Protein AF-A0A3M6VYP4-F1 (afdb_monomer)

Foldseek 3Di:
DDDDDDDDDDDDDDDPDDDPDDPPDDDDDDDDDPPDDDDDDDDDDDPDDPPPDDDDDDDDDDDDDDDDDDDDDDDDDDDDDDDDDDDDDDDDDDDDDDDDDDPDDDPPDDDDDPVPDDPCVVVDDDDDPPPDLVLLFPLPPDDDDDDDDDDDDDDDDDDDDDDSPPPDDDDDDAWQAAADPQQQADKQPDDTDDPCHPNDSHDDHLVCCLPPTADAADCPPVLADPCCVVQQDDPRRSNHSSNVNFWDWDQDPVRDTIIHGGGDDDPDDDDDPDDCPVQDDDQKALDDDPVVLVCLQVVVDDQVLLVQQVVVVVVVVVVVDVVVPDDDPDDDDDDDDDDDPPDPPPVVVVVVVVPDDDGPFDFAAAQADDDDPQAAEDDARAPQLAQVNVVVVLVVRHQAYEFHAAELVCLSNSPPVRSNSLMYGNSQLAFGDDDDDPPDPDDPRDSRPAGRYAYEYKDQALSSLLSSLLVCLVSGVSHRAYEAACARLRPVSLVSRIHVNVQVVLVRVLSNLLSSSRNNHRHAYEYEYELHQDPPDGCVVVSVCCQQFNDPPGPPTHSRHNYYHYDDHHSVPPPPDDD

Secondary structure (DSSP, 8-state):
-----------PPPP----SS-TT---PPPPPPS----PPPPPPPP------------------------------------------------------------TT--PPPGGG---GGGT--S-PPP--HHHHH-TTS--PPPPP--------------SS-TT--PPP---SSPBPTTTTTS-TT-----TTGGG-SSB--HHHIIIIISPPPP-GGGG--HHHHHHSS-TTGGG-TTGGGGEEEEE-TTS-EEEEEPPP----SS-------TT--TTEESPPPHHHHHHHHTT-S--HHHHHHHHHHHHHHHHHHHHS------------------S-HHHHHHHHHHT----S-PPPPPPP----TTS-EE---TTT--HHHHHHHHHTT-SEEE---EEHHHHHTT-HHHHHHT-EEGGGSSPPP--PPTT-S-SS--GGG--SEEEEEE-SSHHHHHHHHHHHHHH-SS-S-EEEE-----HHHHHTT-GGGGGG-HHHHHHHHHHHHHHSTTSPEEEEEES-SSTT---HHHHHHHHHH--TT-TT-----SEEEEESS-STTTTSS--

pLDDT: mean 70.39, std 26.78, range [24.11, 98.62]

Structure (mmCIF, N/CA/C/O backbone):
data_AF-A0A3M6VYP4-F1
#
_entry.id   AF-A0A3M6VYP4-F1
#
loop_
_atom_site.group_PDB
_atom_site.id
_atom_site.type_symbol
_atom_site.label_atom_id
_atom_site.label_alt_id
_atom_site.label_comp_id
_atom_site.label_asym_id
_atom_site.label_entity_id
_atom_site.label_seq_id
_atom_site.pdbx_PDB_ins_code
_atom_site.Cartn_x
_atom_site.Cartn_y
_atom_site.Cartn_z
_atom_site.occupancy
_atom_site.B_iso_or_equiv
_atom_site.auth_seq_id
_atom_site.auth_comp_id
_atom_site.auth_asym_id
_atom_site.auth_atom_id
_atom_site.pdbx_PDB_model_num
ATOM 1 N N . MET A 1 1 ? -55.473 -49.920 8.309 1.00 39.03 1 MET A N 1
ATOM 2 C CA . MET A 1 1 ? -54.079 -50.029 8.787 1.00 39.03 1 MET A CA 1
ATOM 3 C C . MET A 1 1 ? -53.526 -48.606 8.784 1.00 39.03 1 MET A C 1
ATOM 5 O O . MET A 1 1 ? -53.245 -48.102 7.711 1.00 39.03 1 MET A O 1
ATOM 9 N N . ALA A 1 2 ? -53.856 -47.809 9.809 1.00 29.28 2 ALA A N 1
ATOM 10 C CA . ALA A 1 2 ? -53.028 -47.548 11.006 1.00 29.28 2 ALA A CA 1
ATOM 11 C C . ALA A 1 2 ? -51.694 -46.875 10.601 1.00 29.28 2 ALA A C 1
ATOM 13 O O . ALA A 1 2 ? -50.866 -47.549 10.004 1.00 29.28 2 ALA A O 1
ATOM 14 N N . GLN A 1 3 ? -51.608 -45.536 10.545 1.00 28.39 3 GLN A N 1
ATOM 15 C CA . GLN A 1 3 ? -51.329 -44.553 11.626 1.00 28.39 3 GLN A CA 1
ATOM 16 C C . GLN A 1 3 ? -49.956 -44.706 12.299 1.00 28.39 3 GLN A C 1
ATOM 18 O O . GLN A 1 3 ? -49.725 -45.732 12.918 1.00 28.39 3 GLN A O 1
ATOM 23 N N . GLU A 1 4 ? -49.139 -43.641 12.213 1.00 32.56 4 GLU A N 1
ATOM 24 C CA . GLU A 1 4 ? -48.247 -43.044 13.243 1.00 32.56 4 GLU A CA 1
ATOM 25 C C . GLU A 1 4 ? -47.488 -41.865 12.567 1.00 32.56 4 GLU A C 1
ATOM 27 O O . GLU A 1 4 ? -46.742 -42.084 11.620 1.00 32.56 4 GLU A O 1
ATOM 32 N N . ASN A 1 5 ? -47.910 -40.595 12.696 1.00 30.61 5 ASN A N 1
ATOM 33 C CA . ASN A 1 5 ? -47.717 -39.603 13.780 1.00 30.61 5 ASN A CA 1
ATOM 34 C C . ASN A 1 5 ? -46.251 -39.222 14.070 1.00 30.61 5 ASN A C 1
ATOM 36 O O . ASN A 1 5 ? -45.460 -40.090 14.415 1.00 30.61 5 ASN A O 1
ATOM 40 N N . GLY A 1 6 ? -45.934 -37.914 14.050 1.00 28.11 6 GLY A N 1
ATOM 41 C CA . GLY A 1 6 ? -44.762 -37.392 14.771 1.00 28.11 6 GLY A CA 1
ATOM 42 C C . GLY A 1 6 ? -44.103 -36.108 14.255 1.00 28.11 6 GLY A C 1
ATOM 43 O O . GLY A 1 6 ? -42.992 -36.161 13.752 1.00 28.11 6 GLY A O 1
ATOM 44 N N . ASP A 1 7 ? -44.782 -34.982 14.466 1.00 28.95 7 ASP A N 1
ATOM 45 C CA . ASP A 1 7 ? -44.256 -33.662 14.847 1.00 28.95 7 ASP A CA 1
ATOM 46 C C . ASP A 1 7 ? -43.440 -32.741 13.914 1.00 28.95 7 ASP A C 1
ATOM 48 O O . ASP A 1 7 ? -42.314 -32.966 13.475 1.00 28.95 7 ASP A O 1
ATOM 52 N N . GLN A 1 8 ? -44.078 -31.581 13.747 1.00 31.09 8 GLN A N 1
ATOM 53 C CA . GLN A 1 8 ? -43.628 -30.304 13.226 1.00 31.09 8 GLN A CA 1
ATOM 54 C C . GLN A 1 8 ? -42.778 -29.567 14.274 1.00 31.09 8 GLN A C 1
ATOM 56 O O . GLN A 1 8 ? -43.173 -29.484 15.432 1.00 31.09 8 GLN A O 1
ATOM 61 N N . ASN A 1 9 ? -41.658 -28.972 13.848 1.00 30.78 9 ASN A N 1
ATOM 62 C CA . ASN A 1 9 ? -41.196 -27.637 14.268 1.00 30.78 9 ASN A CA 1
ATOM 63 C C . ASN A 1 9 ? -39.941 -27.255 13.467 1.00 30.78 9 ASN A C 1
ATOM 65 O O . ASN A 1 9 ? -38.816 -27.257 13.962 1.00 30.78 9 ASN A O 1
ATOM 69 N N . GLY A 1 10 ? -40.141 -26.942 12.185 1.00 27.78 10 GLY A N 1
ATOM 70 C CA . GLY A 1 10 ? -39.138 -26.268 11.368 1.00 27.78 10 GLY A CA 1
ATOM 71 C C . GLY A 1 10 ? -39.292 -24.760 11.528 1.00 27.78 10 GLY A C 1
ATOM 72 O O . GLY A 1 10 ? -40.238 -24.183 10.996 1.00 27.78 10 GLY A O 1
ATOM 73 N N . PHE A 1 11 ? -38.377 -24.123 12.258 1.00 26.92 11 PHE A N 1
ATOM 74 C CA . PHE A 1 11 ? -38.213 -22.672 12.212 1.00 26.92 11 PHE A CA 1
ATOM 75 C C . PHE A 1 11 ? -37.844 -22.273 10.779 1.00 26.92 11 PHE A C 1
ATOM 77 O O . PHE A 1 11 ? -36.784 -22.640 10.271 1.00 26.92 11 PHE A O 1
ATOM 84 N N . ALA A 1 12 ? -38.746 -21.550 10.120 1.00 28.22 12 ALA A N 1
ATOM 85 C CA . ALA A 1 12 ? -38.499 -20.949 8.823 1.00 28.22 12 ALA A CA 1
ATOM 86 C C . ALA A 1 12 ? -37.359 -19.927 8.947 1.00 28.22 12 ALA A C 1
ATOM 88 O O . ALA A 1 12 ? -37.456 -18.955 9.695 1.00 28.22 12 ALA A O 1
ATOM 89 N N . VAL A 1 13 ? -36.276 -20.165 8.211 1.00 32.31 13 VAL A N 1
ATOM 90 C CA . VAL A 1 13 ? -35.226 -19.176 7.956 1.00 32.31 13 VAL A CA 1
ATOM 91 C C . VAL A 1 13 ? -35.869 -18.026 7.170 1.00 32.31 13 VAL A C 1
ATOM 93 O O . VAL A 1 13 ? -36.431 -18.294 6.104 1.00 32.31 13 VAL A O 1
ATOM 96 N N . PRO A 1 14 ? -35.842 -16.769 7.650 1.00 32.16 14 PRO A N 1
ATOM 97 C CA . PRO A 1 14 ? -36.331 -15.656 6.850 1.00 32.16 14 PRO A CA 1
ATOM 98 C C . PRO A 1 14 ? -35.414 -15.464 5.628 1.00 32.16 14 PRO A C 1
ATOM 100 O O . PRO A 1 14 ? -34.190 -15.580 5.761 1.00 32.16 14 PRO A O 1
ATOM 103 N N . PRO A 1 15 ? -35.970 -15.198 4.434 1.00 33.56 15 PRO A N 1
ATOM 104 C CA . PRO A 1 15 ? -35.165 -14.874 3.264 1.00 33.56 15 PRO A CA 1
ATOM 105 C C . PRO A 1 15 ? -34.380 -13.570 3.499 1.00 33.56 15 PRO A C 1
ATOM 107 O O . PRO A 1 15 ? -34.820 -12.720 4.276 1.00 33.56 15 PRO A O 1
ATOM 110 N N . PRO A 1 16 ? -33.217 -13.388 2.850 1.00 35.56 16 PRO A N 1
ATOM 111 C CA . PRO A 1 16 ? -32.477 -12.136 2.927 1.00 35.56 16 PRO A CA 1
ATOM 112 C C . PRO A 1 16 ? -33.286 -11.032 2.234 1.00 35.56 16 PRO A C 1
ATOM 114 O O . PRO A 1 16 ? -33.392 -11.011 1.007 1.00 35.56 16 PRO A O 1
ATOM 117 N N . ASP A 1 17 ? -33.868 -10.126 3.020 1.00 38.16 17 ASP A N 1
ATOM 118 C CA . ASP A 1 17 ? -34.602 -8.970 2.506 1.00 38.16 17 ASP A CA 1
ATOM 119 C C . ASP A 1 17 ? -33.654 -8.000 1.786 1.00 38.16 17 ASP A C 1
ATOM 121 O O . ASP A 1 17 ? -32.870 -7.256 2.375 1.00 38.16 17 ASP A O 1
ATOM 125 N N . THR A 1 18 ? -33.725 -8.087 0.460 1.00 32.81 18 THR A N 1
ATOM 126 C CA . THR A 1 18 ? -34.056 -6.995 -0.463 1.00 32.81 18 THR A CA 1
ATOM 127 C C . THR A 1 18 ? -33.369 -5.648 -0.224 1.00 32.81 18 THR A C 1
ATOM 129 O O . THR A 1 18 ? -33.872 -4.750 0.452 1.00 32.81 18 THR A O 1
ATOM 132 N N . ASN A 1 19 ? -32.281 -5.449 -0.966 1.00 35.59 19 ASN A N 1
ATOM 133 C CA . ASN A 1 19 ? -32.006 -4.168 -1.611 1.00 35.59 19 ASN A CA 1
ATOM 134 C C . ASN A 1 19 ? -33.296 -3.695 -2.332 1.00 35.59 19 ASN A C 1
ATOM 136 O O . ASN A 1 19 ? -33.872 -4.496 -3.069 1.00 35.59 19 ASN A O 1
ATOM 140 N N . PRO A 1 20 ? -33.783 -2.451 -2.170 1.00 35.88 20 PRO A N 1
ATOM 141 C CA . PRO A 1 20 ? -35.036 -1.989 -2.787 1.00 35.88 20 PRO A CA 1
ATOM 142 C C . PRO A 1 20 ? -34.973 -1.820 -4.319 1.00 35.88 20 PRO A C 1
ATOM 144 O O . PRO A 1 20 ? -35.824 -1.158 -4.907 1.00 35.88 20 PRO A O 1
ATOM 147 N N . LEU A 1 21 ? -33.976 -2.403 -4.985 1.00 35.19 21 LEU A N 1
ATOM 148 C CA . LEU A 1 21 ? -33.831 -2.394 -6.432 1.00 35.19 21 LEU A CA 1
ATOM 149 C C . LEU A 1 21 ? -33.819 -3.843 -6.915 1.00 35.19 21 LEU A C 1
ATOM 151 O O . LEU A 1 21 ? -32.901 -4.602 -6.625 1.00 35.19 21 LEU A O 1
ATOM 155 N N . ASN A 1 22 ? -34.894 -4.216 -7.604 1.00 40.47 22 ASN A N 1
ATOM 156 C CA . ASN A 1 22 ? -35.083 -5.516 -8.227 1.00 40.47 22 ASN A CA 1
ATOM 157 C C . ASN A 1 22 ? -34.110 -5.664 -9.413 1.00 40.47 22 ASN A C 1
ATOM 159 O O . ASN A 1 22 ? -34.205 -4.912 -10.383 1.00 40.47 22 ASN A O 1
ATOM 163 N N . ASP A 1 23 ? -33.200 -6.639 -9.355 1.00 42.72 23 ASP A N 1
ATOM 164 C CA . ASP A 1 23 ? -32.105 -6.833 -10.326 1.00 42.72 23 ASP A CA 1
ATOM 165 C C . ASP A 1 23 ? -32.573 -7.163 -11.762 1.00 42.72 23 ASP A C 1
ATOM 167 O O . ASP A 1 23 ? -31.763 -7.209 -12.691 1.00 42.72 23 ASP A O 1
ATOM 171 N N . GLN A 1 24 ? -33.874 -7.393 -11.970 1.00 38.56 24 GLN A N 1
ATOM 172 C CA . GLN A 1 24 ? -34.464 -7.709 -13.276 1.00 38.56 24 GLN A CA 1
ATOM 173 C C . GLN A 1 24 ? -35.260 -6.562 -13.914 1.00 38.56 24 GLN A C 1
ATOM 175 O O . GLN A 1 24 ? -35.745 -6.712 -15.038 1.00 38.56 24 GLN A O 1
ATOM 180 N N . GLU A 1 25 ? -35.398 -5.410 -13.252 1.00 34.91 25 GLU A N 1
ATOM 181 C CA . GLU A 1 25 ? -36.187 -4.301 -13.790 1.00 34.91 25 GLU A CA 1
ATOM 182 C C . GLU A 1 25 ? -35.295 -3.295 -14.538 1.00 34.91 25 GLU A C 1
ATOM 184 O O . GLU A 1 25 ? -34.567 -2.496 -13.950 1.00 34.91 25 GLU A O 1
ATOM 189 N N . LEU A 1 26 ? -35.342 -3.322 -15.875 1.00 36.69 26 LEU A N 1
ATOM 190 C CA . LEU A 1 26 ? -34.772 -2.253 -16.699 1.00 36.69 26 LEU A CA 1
ATOM 191 C C . LEU A 1 26 ? -35.502 -0.941 -16.379 1.00 36.69 26 LEU A C 1
ATOM 193 O O . LEU A 1 26 ? -36.691 -0.799 -16.673 1.00 36.69 26 LEU A O 1
ATOM 197 N N . LEU A 1 27 ? -34.776 0.015 -15.796 1.00 33.03 27 LEU A N 1
ATOM 198 C CA . LEU A 1 27 ? -35.263 1.358 -15.475 1.00 33.03 27 LEU A CA 1
ATOM 199 C C . LEU A 1 27 ? -35.894 2.007 -16.717 1.00 33.03 27 LEU A C 1
ATOM 201 O O . LEU A 1 27 ? -35.209 2.301 -17.699 1.00 33.03 27 LEU A O 1
ATOM 205 N N . LYS A 1 28 ? -37.212 2.228 -16.676 1.00 31.44 28 LYS A N 1
ATOM 206 C CA . LYS A 1 28 ? -37.944 2.913 -17.748 1.00 31.44 28 LYS A CA 1
ATOM 207 C C . LYS A 1 28 ? -37.756 4.433 -17.635 1.00 31.44 28 LYS A C 1
ATOM 209 O O . LYS A 1 28 ? -37.765 4.961 -16.523 1.00 31.44 28 LYS A O 1
ATOM 214 N N . PRO A 1 29 ? -37.608 5.151 -18.761 1.00 29.42 29 PRO A N 1
ATOM 215 C CA . PRO A 1 29 ? -37.458 6.601 -18.756 1.00 29.42 29 PRO A CA 1
ATOM 216 C C . PRO A 1 29 ? -38.731 7.289 -18.246 1.00 29.42 29 PRO A C 1
ATOM 218 O O . PRO A 1 29 ? -39.842 6.957 -18.656 1.00 29.42 29 PRO A O 1
ATOM 221 N N . SER A 1 30 ? -38.546 8.269 -17.361 1.00 32.28 30 SER A N 1
ATOM 222 C CA . SER A 1 30 ? -39.607 9.158 -16.881 1.00 32.28 30 SER A CA 1
ATOM 223 C C . SER A 1 30 ? -40.153 9.999 -18.041 1.00 32.28 30 SER A C 1
ATOM 225 O O . SER A 1 30 ? -39.393 10.672 -18.739 1.00 32.28 30 SER A O 1
ATOM 227 N N . THR A 1 31 ? -41.466 9.946 -18.266 1.00 32.09 31 THR A N 1
ATOM 228 C CA . THR A 1 31 ? -42.169 10.794 -19.235 1.00 32.09 31 THR A CA 1
ATOM 229 C C . THR A 1 31 ? -42.192 12.239 -18.741 1.00 32.09 31 THR A C 1
ATOM 231 O O . THR A 1 31 ? -42.596 12.501 -17.611 1.00 32.09 31 THR A O 1
ATOM 234 N N . ALA A 1 32 ? -41.750 13.162 -19.595 1.00 35.56 32 ALA A N 1
ATOM 235 C CA . ALA A 1 32 ? -41.629 14.584 -19.299 1.00 35.56 32 ALA A CA 1
ATOM 236 C C . ALA A 1 32 ? -42.970 15.241 -18.910 1.00 35.56 32 ALA A C 1
ATOM 238 O O . ALA A 1 32 ? -43.986 15.054 -19.577 1.00 35.56 32 ALA A O 1
ATOM 239 N N . ASP A 1 33 ? -42.925 16.046 -17.850 1.00 33.03 33 ASP A N 1
ATOM 240 C CA . ASP A 1 33 ? -43.978 16.960 -17.395 1.00 33.03 33 ASP A CA 1
ATOM 241 C C . ASP A 1 33 ? -44.050 18.190 -18.341 1.00 33.03 33 ASP A C 1
ATOM 243 O O . ASP A 1 33 ? -43.000 18.782 -18.620 1.00 33.03 33 ASP A O 1
ATOM 247 N N . PRO A 1 34 ? -45.220 18.592 -18.885 1.00 34.03 34 PRO A N 1
ATOM 248 C CA . PRO A 1 34 ? -45.308 19.572 -19.975 1.00 34.03 34 PRO A CA 1
ATOM 249 C C . PRO A 1 34 ? -45.268 21.057 -19.552 1.00 34.03 34 PRO A C 1
ATOM 251 O O . PRO A 1 34 ? -45.716 21.919 -20.309 1.00 34.03 34 PRO A O 1
ATOM 254 N N . THR A 1 35 ? -44.729 21.411 -18.380 1.00 33.75 35 THR A N 1
ATOM 255 C CA . THR A 1 35 ? -44.807 22.791 -17.845 1.00 33.75 35 THR A CA 1
ATOM 256 C C . THR A 1 35 ? -43.481 23.547 -17.722 1.00 33.75 35 THR A C 1
ATOM 258 O O . THR A 1 35 ? -43.284 24.293 -16.761 1.00 33.75 35 THR A O 1
ATOM 261 N N . THR A 1 36 ? -42.579 23.458 -18.700 1.00 30.14 36 THR A N 1
ATOM 262 C CA . THR A 1 36 ? -41.413 24.362 -18.780 1.00 30.14 36 THR A CA 1
ATOM 263 C C . THR A 1 36 ? -41.436 25.215 -20.046 1.00 30.14 36 THR A C 1
ATOM 265 O O . THR A 1 36 ? -41.296 24.738 -21.168 1.00 30.14 36 THR A O 1
ATOM 268 N N . LYS A 1 37 ? -41.641 26.521 -19.831 1.00 32.16 37 LYS A N 1
ATOM 269 C CA . LYS A 1 37 ? -41.565 27.581 -20.838 1.00 32.16 37 LYS A CA 1
ATOM 270 C C . LYS A 1 37 ? -40.116 27.807 -21.286 1.00 32.16 37 LYS A C 1
ATOM 272 O O . LYS A 1 37 ? -39.223 27.862 -20.450 1.00 32.16 37 LYS A O 1
ATOM 277 N N . GLU A 1 38 ? -39.981 27.942 -22.603 1.00 33.38 38 GLU A N 1
ATOM 278 C CA . GLU A 1 38 ? -38.974 28.621 -23.438 1.00 33.38 38 GLU A CA 1
ATOM 279 C C . GLU A 1 38 ? -37.511 28.736 -22.963 1.00 33.38 38 GLU A C 1
ATOM 281 O O . GLU A 1 38 ? -37.170 29.276 -21.914 1.00 33.38 38 GLU A O 1
ATOM 286 N N . ALA A 1 39 ? -36.629 28.267 -23.849 1.00 33.28 39 ALA A N 1
ATOM 287 C CA . ALA A 1 39 ? -35.179 28.307 -23.753 1.00 33.28 39 ALA A CA 1
ATOM 288 C C . ALA A 1 39 ? -34.614 29.739 -23.786 1.00 33.28 39 ALA A C 1
ATOM 290 O O . ALA A 1 39 ? -34.982 30.538 -24.644 1.00 33.28 39 ALA A O 1
ATOM 291 N N . ASN A 1 40 ? -33.623 30.019 -22.933 1.00 32.12 40 ASN A N 1
ATOM 292 C CA . ASN A 1 40 ? -32.725 31.155 -23.140 1.00 32.12 40 ASN A CA 1
ATOM 293 C C . ASN A 1 40 ? -31.650 30.789 -24.180 1.00 32.12 40 ASN A C 1
ATOM 295 O O . ASN A 1 40 ? -31.088 29.690 -24.107 1.00 32.12 40 ASN A O 1
ATOM 299 N N . PRO A 1 41 ? -31.329 31.686 -25.129 1.00 36.50 41 PRO A N 1
ATOM 300 C CA . PRO A 1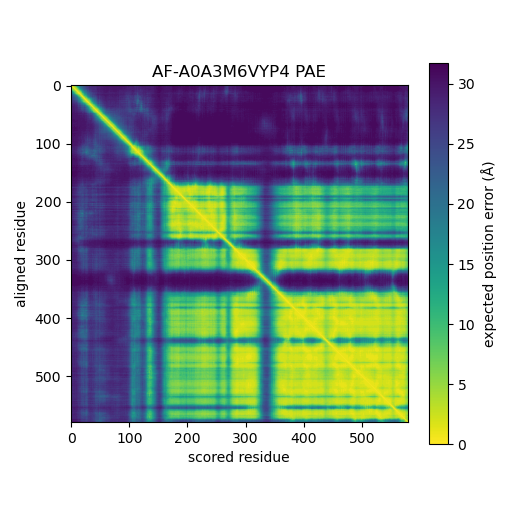 41 ? -30.302 31.433 -26.125 1.00 36.50 41 PRO A CA 1
ATOM 301 C C . PRO A 1 41 ? -28.904 31.388 -25.497 1.00 36.50 41 PRO A C 1
ATOM 303 O O . PRO A 1 41 ? -28.621 31.981 -24.456 1.00 36.50 41 PRO A O 1
ATOM 306 N N . GLN A 1 42 ? -28.026 30.655 -26.174 1.00 31.84 42 GLN A N 1
ATOM 307 C CA . GLN A 1 42 ? -26.637 30.423 -25.805 1.00 31.84 42 GLN A CA 1
ATOM 308 C C . GLN A 1 42 ? -25.875 31.755 -25.682 1.00 31.84 42 GLN A C 1
ATOM 310 O O . GLN A 1 42 ? -25.821 32.533 -26.634 1.00 31.84 42 GLN A O 1
ATOM 315 N N . ALA A 1 43 ? -25.283 32.024 -24.515 1.00 31.20 43 ALA A N 1
ATOM 316 C CA . ALA A 1 43 ? -24.453 33.209 -24.317 1.00 31.20 43 ALA A CA 1
ATOM 317 C C . ALA A 1 43 ? -23.206 33.157 -25.221 1.00 31.20 43 ALA A C 1
ATOM 319 O O . ALA A 1 43 ? -22.545 32.122 -25.337 1.00 31.20 43 ALA A O 1
ATOM 320 N N . SER A 1 44 ? -22.892 34.285 -25.860 1.00 34.88 44 SER A N 1
ATOM 321 C CA . SER A 1 44 ? -21.748 34.451 -26.758 1.00 34.88 44 SER A CA 1
ATOM 322 C C . SER A 1 44 ? -20.411 34.337 -26.021 1.00 34.88 44 SER A C 1
ATOM 324 O O . SER A 1 44 ? -20.233 34.913 -24.948 1.00 34.88 44 SER A O 1
ATOM 326 N N . ILE A 1 45 ? -19.448 33.655 -26.644 1.00 34.47 45 ILE A N 1
ATOM 327 C CA . ILE A 1 45 ? -18.058 33.550 -26.185 1.00 34.47 45 ILE A CA 1
ATOM 328 C C . ILE A 1 45 ? -17.404 34.937 -26.268 1.00 34.47 45 ILE A C 1
ATOM 330 O O . ILE A 1 45 ? -17.290 35.497 -27.357 1.00 34.47 45 ILE A O 1
ATOM 334 N N . LEU A 1 46 ? -16.965 35.488 -25.134 1.00 31.92 46 LEU A N 1
ATOM 335 C CA . LEU A 1 46 ? -16.178 36.722 -25.112 1.00 31.92 46 LEU A CA 1
ATOM 336 C C . LEU A 1 46 ? -14.706 36.418 -25.454 1.00 31.92 46 LEU A C 1
ATOM 338 O O . LEU A 1 46 ? -14.114 35.530 -24.834 1.00 31.92 46 LEU A O 1
ATOM 342 N N . PRO A 1 47 ? -14.089 37.136 -26.411 1.00 36.53 47 PRO A N 1
ATOM 343 C CA . PRO A 1 47 ? -12.664 37.037 -26.682 1.00 36.53 47 PRO A CA 1
ATOM 344 C C . PRO A 1 47 ? -11.909 37.974 -25.734 1.00 36.53 47 PRO A C 1
ATOM 346 O O . PRO A 1 47 ? -11.929 39.190 -25.904 1.00 36.53 47 PRO A O 1
ATOM 349 N N . GLY A 1 48 ? -11.240 37.416 -24.729 1.00 36.50 48 GLY A N 1
ATOM 350 C CA . GLY A 1 48 ? -10.424 38.223 -23.828 1.00 36.50 48 GLY A CA 1
ATOM 351 C C . GLY A 1 48 ? -9.892 37.443 -22.642 1.00 36.50 48 GLY A C 1
ATOM 352 O O . GLY A 1 48 ? -10.362 37.659 -21.542 1.00 36.50 48 GLY A O 1
ATOM 353 N N . ASP A 1 49 ? -8.921 36.560 -22.878 1.00 30.62 49 ASP A N 1
ATOM 354 C CA . ASP A 1 49 ? -8.005 36.053 -21.840 1.00 30.62 49 ASP A CA 1
ATOM 355 C C . ASP A 1 49 ? -6.648 35.691 -22.473 1.00 30.62 49 ASP A C 1
ATOM 357 O O . ASP A 1 49 ? -6.125 34.582 -22.384 1.00 30.62 49 ASP A O 1
ATOM 361 N N . SER A 1 50 ? -6.087 36.659 -23.201 1.00 37.75 50 SER A N 1
ATOM 362 C CA . SER A 1 50 ? -4.779 36.556 -23.854 1.00 37.75 50 SER A CA 1
ATOM 363 C C . SER A 1 50 ? -4.015 37.882 -23.768 1.00 37.75 50 SER A C 1
ATOM 365 O O . SER A 1 50 ? -3.428 38.310 -24.752 1.00 37.75 50 SER A O 1
ATOM 367 N N . GLU A 1 51 ? -3.995 38.555 -22.616 1.00 31.94 51 GLU A N 1
ATOM 368 C CA . GLU A 1 51 ? -3.123 39.728 -22.423 1.00 31.94 51 GLU A CA 1
ATOM 369 C C . GLU A 1 51 ? -2.611 39.871 -20.982 1.00 31.94 51 GLU A C 1
ATOM 371 O O . GLU A 1 51 ? -2.794 40.903 -20.357 1.00 31.94 51 GLU A O 1
ATOM 376 N N . LEU A 1 52 ? -1.908 38.871 -20.439 1.00 31.72 52 LEU A N 1
ATOM 377 C CA . LEU A 1 52 ? -1.041 39.084 -19.267 1.00 31.72 52 LEU A CA 1
ATOM 378 C C . LEU A 1 52 ? 0.210 38.195 -19.314 1.00 31.72 52 LEU A C 1
ATOM 380 O O . LEU A 1 52 ? 0.367 37.287 -18.512 1.00 31.72 52 LEU A O 1
ATOM 384 N N . THR A 1 53 ? 1.125 38.497 -20.239 1.00 28.06 53 THR A N 1
ATOM 385 C CA . THR A 1 53 ? 2.580 38.330 -20.041 1.00 28.06 53 THR A CA 1
ATOM 386 C C . THR A 1 53 ? 3.325 39.254 -21.010 1.00 28.06 53 THR A C 1
ATOM 388 O O . THR A 1 53 ? 3.723 38.836 -22.097 1.00 28.06 53 THR A O 1
ATOM 391 N N . LYS A 1 54 ? 3.521 40.524 -20.631 1.00 28.03 54 LYS A N 1
ATOM 392 C CA . LYS A 1 54 ? 4.625 41.327 -21.175 1.00 28.03 54 LYS A CA 1
ATOM 393 C C . LYS A 1 54 ? 5.865 41.027 -20.340 1.00 28.03 54 LYS A C 1
ATOM 395 O O . LYS A 1 54 ? 5.839 41.117 -19.119 1.00 28.03 54 LYS A O 1
ATOM 400 N N . ALA A 1 55 ? 6.904 40.595 -21.038 1.00 29.25 55 ALA A N 1
ATOM 401 C CA . ALA A 1 55 ? 8.211 40.262 -20.509 1.00 29.25 55 ALA A CA 1
ATOM 402 C C . ALA A 1 55 ? 8.918 41.500 -19.936 1.00 29.25 55 ALA A C 1
ATOM 404 O O . ALA A 1 55 ? 9.018 42.519 -20.619 1.00 29.25 55 ALA A O 1
ATOM 405 N N . GLU A 1 56 ? 9.480 41.379 -18.734 1.00 29.16 56 GLU A N 1
ATOM 406 C CA . GLU A 1 56 ? 10.570 42.248 -18.293 1.00 29.16 56 GLU A CA 1
ATOM 407 C C . GLU A 1 56 ? 11.890 41.697 -18.843 1.00 29.16 56 GLU A C 1
ATOM 409 O O . GLU A 1 56 ? 12.318 40.582 -18.534 1.00 29.16 56 GLU A O 1
ATOM 414 N N . LYS A 1 57 ? 12.514 42.495 -19.714 1.00 26.62 57 LYS A N 1
ATOM 415 C CA . LYS A 1 57 ? 13.913 42.367 -20.120 1.00 26.62 57 LYS A CA 1
ATOM 416 C C . LYS A 1 57 ? 14.792 42.717 -18.920 1.00 26.62 57 LYS A C 1
ATOM 418 O O . LYS A 1 57 ? 14.726 43.836 -18.426 1.00 26.62 57 LYS A O 1
ATOM 423 N N . ILE A 1 58 ? 15.664 41.797 -18.519 1.00 28.39 58 ILE A N 1
ATOM 424 C CA . ILE A 1 58 ? 16.891 42.146 -17.801 1.00 28.39 58 ILE A CA 1
ATOM 425 C C . ILE A 1 58 ? 17.977 42.308 -18.861 1.00 28.39 58 ILE A C 1
ATOM 427 O O . ILE A 1 58 ? 18.361 41.346 -19.528 1.00 28.39 58 ILE A O 1
ATOM 431 N N . GLU A 1 59 ? 18.429 43.546 -19.032 1.00 26.41 59 GLU A N 1
ATOM 432 C CA . GLU A 1 59 ? 19.608 43.906 -19.808 1.00 26.41 59 GLU A CA 1
ATOM 433 C C . GLU A 1 59 ? 20.868 43.341 -19.136 1.00 26.41 59 GLU A C 1
ATOM 435 O O . GLU A 1 59 ? 21.095 43.510 -17.937 1.00 26.41 59 GLU A O 1
ATOM 440 N N . ARG A 1 60 ? 21.721 42.683 -19.923 1.00 26.69 60 ARG A N 1
ATOM 441 C CA . ARG A 1 60 ? 23.153 42.601 -19.638 1.00 26.69 60 ARG A CA 1
ATOM 442 C C . ARG A 1 60 ? 23.874 43.302 -20.774 1.00 26.69 60 ARG A C 1
ATOM 444 O O . ARG A 1 60 ? 23.880 42.814 -21.899 1.00 26.69 60 ARG A O 1
ATOM 451 N N . HIS A 1 61 ? 24.461 44.444 -20.441 1.00 27.67 61 HIS A N 1
ATOM 452 C CA . HIS A 1 61 ? 25.484 45.092 -21.240 1.00 27.67 61 HIS A CA 1
ATOM 453 C C . HIS A 1 61 ? 26.657 44.133 -21.475 1.00 27.67 61 HIS A C 1
ATOM 455 O O . HIS A 1 61 ? 27.183 43.530 -20.539 1.00 27.67 61 HIS A O 1
ATOM 461 N N . GLY A 1 62 ? 27.061 44.035 -22.734 1.00 25.59 62 GLY A N 1
ATOM 462 C CA . GLY A 1 62 ? 28.269 43.380 -23.210 1.00 25.59 62 GLY A CA 1
ATOM 463 C C . GLY A 1 62 ? 28.494 43.866 -24.633 1.00 25.59 62 GLY A C 1
ATOM 464 O O . GLY A 1 62 ? 27.854 43.378 -25.554 1.00 25.59 62 GLY A O 1
ATOM 465 N N . ASN A 1 63 ? 29.295 44.921 -24.730 1.00 26.05 63 ASN A N 1
ATOM 466 C CA . ASN A 1 63 ? 29.723 45.639 -25.925 1.00 26.05 63 ASN A CA 1
ATOM 467 C C . ASN A 1 63 ? 30.301 44.684 -26.986 1.00 26.05 63 ASN A C 1
ATOM 469 O O . ASN A 1 63 ? 31.074 43.815 -26.603 1.00 26.05 63 ASN A O 1
ATOM 473 N N . ASP A 1 64 ? 29.966 44.879 -28.264 1.00 26.81 64 ASP A N 1
ATOM 474 C CA . ASP A 1 64 ? 30.919 44.781 -29.384 1.00 26.81 64 ASP A CA 1
ATOM 475 C C . ASP A 1 64 ? 30.247 45.249 -30.687 1.00 26.81 64 ASP A C 1
ATOM 477 O O . ASP A 1 64 ? 29.490 44.531 -31.341 1.00 26.81 64 ASP A O 1
ATOM 481 N N . ASP A 1 65 ? 30.537 46.501 -31.041 1.00 26.48 65 ASP A N 1
ATOM 482 C CA . ASP A 1 65 ? 30.459 47.009 -32.406 1.00 26.48 65 ASP A CA 1
ATOM 483 C C . ASP A 1 65 ? 31.641 46.451 -33.203 1.00 26.48 65 ASP A C 1
ATOM 485 O O . ASP A 1 65 ? 32.783 46.584 -32.766 1.00 26.48 65 ASP A O 1
ATOM 489 N N . SER A 1 66 ? 31.381 45.903 -34.392 1.00 27.81 66 SER A N 1
ATOM 490 C CA . SER A 1 66 ? 32.135 46.180 -35.629 1.00 27.81 66 SER A CA 1
ATOM 491 C C . SER A 1 66 ? 31.571 45.356 -36.782 1.00 27.81 66 SER A C 1
ATOM 493 O O . SER A 1 66 ? 31.674 44.131 -36.825 1.00 27.81 66 SER A O 1
ATOM 495 N N . ALA A 1 67 ? 30.986 46.065 -37.739 1.00 26.16 67 ALA A N 1
ATOM 496 C CA . ALA A 1 67 ? 30.576 45.553 -39.032 1.00 26.16 67 ALA A CA 1
ATOM 497 C C . ALA A 1 67 ? 31.777 45.086 -39.871 1.00 26.16 67 ALA A C 1
ATOM 499 O O . ALA A 1 67 ? 32.798 45.768 -39.929 1.00 26.16 67 ALA A O 1
ATOM 500 N N . ASN A 1 68 ? 31.608 43.988 -40.607 1.00 27.06 68 ASN A N 1
ATOM 501 C CA . ASN A 1 68 ? 32.085 43.898 -41.986 1.00 27.06 68 ASN A CA 1
ATOM 502 C C . ASN A 1 68 ? 31.348 42.779 -42.728 1.00 27.06 68 ASN A C 1
ATOM 504 O O . ASN A 1 68 ? 31.212 41.666 -42.224 1.00 27.06 68 ASN A O 1
ATOM 508 N N . GLY A 1 69 ? 30.836 43.114 -43.910 1.00 24.11 69 GLY A N 1
ATOM 509 C CA . GLY A 1 69 ? 30.153 42.182 -44.796 1.00 24.11 69 GLY A CA 1
ATOM 510 C C . GLY A 1 69 ? 31.118 41.284 -45.565 1.00 24.11 69 GLY A C 1
ATOM 511 O O . GLY A 1 69 ? 32.287 41.616 -45.744 1.00 24.11 69 GLY A O 1
ATOM 512 N N . ASN A 1 70 ? 30.591 40.169 -46.062 1.00 25.67 70 ASN A N 1
ATOM 513 C CA . ASN A 1 70 ? 30.747 39.812 -47.464 1.00 25.67 70 ASN A CA 1
ATOM 514 C C . ASN A 1 70 ? 29.691 38.786 -47.887 1.00 25.67 70 ASN A C 1
ATOM 516 O O . ASN A 1 70 ? 29.296 37.904 -47.127 1.00 25.67 70 ASN A O 1
ATOM 520 N N . ASP A 1 71 ? 29.240 39.022 -49.108 1.00 25.55 71 ASP A N 1
ATOM 521 C CA . ASP A 1 71 ? 28.320 38.282 -49.958 1.00 25.55 71 ASP A CA 1
ATOM 522 C C . ASP A 1 71 ? 28.939 36.949 -50.414 1.00 25.55 71 ASP A C 1
ATOM 524 O O . ASP A 1 71 ? 30.153 36.897 -50.594 1.00 25.55 71 ASP A O 1
ATOM 528 N N . ASP A 1 72 ? 28.120 35.903 -50.589 1.00 26.45 72 ASP A N 1
ATOM 529 C CA . ASP A 1 72 ? 28.260 34.957 -51.709 1.00 26.45 72 ASP A CA 1
ATOM 530 C C . ASP A 1 72 ? 27.167 33.860 -51.731 1.00 26.45 72 ASP A C 1
ATOM 532 O O . ASP A 1 72 ? 27.148 32.920 -50.935 1.00 26.45 72 ASP A O 1
ATOM 536 N N . SER A 1 73 ? 26.372 33.922 -52.804 1.00 28.91 73 SER A N 1
ATOM 537 C CA . SER A 1 73 ? 25.923 32.814 -53.672 1.00 28.91 73 SER A CA 1
ATOM 538 C C . SER A 1 73 ? 24.666 31.957 -53.356 1.00 28.91 73 SER A C 1
ATOM 540 O O . SER A 1 73 ? 24.446 31.399 -52.287 1.00 28.91 73 SER A O 1
ATOM 542 N N . GLU A 1 74 ? 23.850 31.876 -54.415 1.00 29.89 74 GLU A N 1
ATOM 543 C CA . GLU A 1 74 ? 22.460 31.442 -54.642 1.00 29.89 74 GLU A CA 1
ATOM 544 C C . GLU A 1 74 ? 22.074 29.933 -54.514 1.00 29.89 74 GLU A C 1
ATOM 546 O O . GLU A 1 74 ? 22.926 29.070 -54.306 1.00 29.89 74 GLU A O 1
ATOM 551 N N . PRO A 1 75 ? 20.760 29.588 -54.660 1.00 38.62 75 PRO A N 1
ATOM 552 C CA . PRO A 1 75 ? 20.142 28.329 -54.229 1.00 38.62 75 PRO A CA 1
ATOM 553 C C . PRO A 1 75 ? 19.761 27.355 -55.372 1.00 38.62 75 PRO A C 1
ATOM 555 O O . PRO A 1 75 ? 19.825 27.661 -56.559 1.00 38.62 75 PRO A O 1
ATOM 558 N N . SER A 1 76 ? 19.262 26.162 -55.023 1.00 27.50 76 SER A N 1
ATOM 559 C CA . SER A 1 76 ? 18.604 25.201 -55.937 1.00 27.50 76 SER A CA 1
ATOM 560 C C . SER A 1 76 ? 17.739 24.218 -55.128 1.00 27.50 76 SER A C 1
ATOM 562 O O . SER A 1 76 ? 18.112 23.873 -54.016 1.00 27.50 76 SER A O 1
ATOM 564 N N . ALA A 1 77 ? 16.604 23.652 -55.548 1.00 29.55 77 ALA A N 1
ATOM 565 C CA . ALA A 1 77 ? 15.655 23.877 -56.637 1.00 29.55 77 ALA A CA 1
ATOM 566 C C . ALA A 1 77 ? 14.369 23.062 -56.314 1.00 29.55 77 ALA A C 1
ATOM 568 O O . ALA A 1 77 ? 14.423 22.019 -55.663 1.00 29.55 77 ALA A O 1
ATOM 569 N N . LYS A 1 78 ? 13.200 23.526 -56.783 1.00 29.17 78 LYS A N 1
ATOM 570 C CA . LYS A 1 78 ? 11.881 22.855 -56.695 1.00 29.17 78 LYS A CA 1
ATOM 571 C C . LYS A 1 78 ? 11.728 21.721 -57.725 1.00 29.17 78 LYS A C 1
ATOM 573 O O . LYS A 1 78 ? 12.072 21.914 -58.885 1.00 29.17 78 LYS A O 1
ATOM 578 N N . ARG A 1 79 ? 11.031 20.632 -57.365 1.00 28.59 79 ARG A N 1
ATOM 579 C CA . ARG A 1 79 ? 10.258 19.716 -58.252 1.00 28.59 79 ARG A CA 1
ATOM 580 C C . ARG A 1 79 ? 9.451 18.744 -57.372 1.00 28.59 79 ARG A C 1
ATOM 582 O O . ARG A 1 79 ? 9.966 18.330 -56.349 1.00 28.59 79 ARG A O 1
ATOM 589 N N . ARG A 1 80 ? 8.252 18.240 -57.679 1.00 25.61 80 ARG A N 1
ATOM 590 C CA . ARG A 1 80 ? 7.087 18.592 -58.518 1.00 25.61 80 ARG A CA 1
ATOM 591 C C . ARG A 1 80 ? 6.023 17.532 -58.153 1.00 25.61 80 ARG A C 1
ATOM 593 O O . ARG A 1 80 ? 6.372 16.378 -57.936 1.00 25.61 80 ARG A O 1
ATOM 600 N N . LYS A 1 81 ? 4.751 17.922 -58.081 1.00 24.94 81 LYS A N 1
ATOM 601 C CA . LYS A 1 81 ? 3.579 17.057 -57.834 1.00 24.94 81 LYS A CA 1
ATOM 602 C C . LYS A 1 81 ? 3.270 16.200 -59.075 1.00 24.94 81 LYS A C 1
ATOM 604 O O . LYS A 1 81 ? 3.382 16.718 -60.185 1.00 24.94 81 LYS A O 1
ATOM 609 N N . LEU A 1 82 ? 2.806 14.963 -58.887 1.00 24.34 82 LEU A N 1
ATOM 610 C CA . LEU A 1 82 ? 2.140 14.164 -59.922 1.00 24.34 82 LEU A CA 1
ATOM 611 C C . LEU A 1 82 ? 0.800 13.649 -59.386 1.00 24.34 82 LEU A C 1
ATOM 613 O O . LEU A 1 82 ? 0.731 13.034 -58.326 1.00 24.34 82 LEU A O 1
ATOM 617 N N . SER A 1 83 ? -0.252 13.969 -60.130 1.00 24.73 83 SER A N 1
ATOM 618 C CA . SER A 1 83 ? -1.624 13.490 -59.996 1.00 24.73 83 SER A CA 1
ATOM 619 C C . SER A 1 83 ? -1.886 12.434 -61.064 1.00 24.73 83 SER A C 1
ATOM 621 O O . SER A 1 83 ? -1.497 12.640 -62.213 1.00 24.73 83 SER A O 1
ATOM 623 N N . THR A 1 84 ? -2.637 11.392 -60.731 1.00 25.92 84 THR A N 1
ATOM 624 C CA . THR A 1 84 ? -3.355 10.578 -61.716 1.00 25.92 84 THR A CA 1
ATOM 625 C C . THR A 1 84 ? -4.812 10.446 -61.291 1.00 25.92 84 THR A C 1
ATOM 627 O O . THR A 1 84 ? -5.137 10.055 -60.173 1.00 25.92 84 THR A O 1
ATOM 630 N N . SER A 1 85 ? -5.679 10.869 -62.201 1.00 25.53 85 SER A N 1
ATOM 631 C CA . SER A 1 85 ? -7.130 10.776 -62.186 1.00 25.53 85 SER A CA 1
ATOM 632 C C . SER A 1 85 ? -7.556 9.482 -62.868 1.00 25.53 85 SER A C 1
ATOM 634 O O . SER A 1 85 ? -7.023 9.173 -63.927 1.00 25.53 85 SER A O 1
ATOM 636 N N . HIS A 1 86 ? -8.569 8.795 -62.343 1.00 27.84 86 HIS A N 1
ATOM 637 C CA . HIS A 1 86 ? -9.500 8.002 -63.148 1.00 27.84 86 HIS A CA 1
ATOM 638 C C . HIS A 1 86 ? -10.907 8.168 -62.570 1.00 27.84 86 HIS A C 1
ATOM 640 O O . HIS A 1 86 ? -11.127 7.996 -61.373 1.00 27.84 86 HIS A O 1
ATOM 646 N N . ALA A 1 87 ? -11.826 8.576 -63.443 1.00 25.56 87 ALA A N 1
ATOM 647 C CA . ALA A 1 87 ? -13.241 8.776 -63.180 1.00 25.56 87 ALA A CA 1
ATOM 648 C C . ALA A 1 87 ? -14.036 7.625 -63.811 1.00 25.56 87 ALA A C 1
ATOM 650 O O . ALA A 1 87 ? -13.740 7.222 -64.934 1.00 25.56 87 ALA A O 1
ATOM 651 N N . ALA A 1 88 ? -15.066 7.150 -63.112 1.00 26.80 88 ALA A N 1
ATOM 652 C CA . ALA A 1 88 ? -16.156 6.351 -63.667 1.00 26.80 88 ALA A CA 1
ATOM 653 C C . ALA A 1 88 ? -17.473 6.751 -62.968 1.00 26.80 88 ALA A C 1
ATOM 655 O O . ALA A 1 88 ? -17.472 7.067 -61.779 1.00 26.80 88 ALA A O 1
ATOM 656 N N . ALA A 1 89 ? -18.557 6.813 -63.745 1.00 27.56 89 ALA A N 1
ATOM 657 C CA . ALA A 1 89 ? -19.867 7.396 -63.422 1.00 27.56 89 ALA A CA 1
ATOM 658 C C . ALA A 1 89 ? -20.809 6.445 -62.619 1.00 27.56 89 ALA A C 1
ATOM 660 O O . ALA A 1 89 ? -20.519 5.250 -62.545 1.00 27.56 89 ALA A O 1
ATOM 661 N N . PRO A 1 90 ? -21.918 6.949 -62.019 1.00 37.22 90 PRO A N 1
ATOM 662 C CA . PRO A 1 90 ? -22.675 6.304 -60.927 1.00 37.22 90 PRO A CA 1
ATOM 663 C C . PRO A 1 90 ? -23.905 5.498 -61.401 1.00 37.22 90 PRO A C 1
ATOM 665 O O . PRO A 1 90 ? -24.362 5.706 -62.527 1.00 37.22 90 PRO A O 1
ATOM 668 N N . PRO A 1 91 ? -24.441 4.561 -60.581 1.00 30.00 91 PRO A N 1
ATOM 669 C CA . PRO A 1 91 ? -25.828 4.701 -60.050 1.00 30.00 91 PRO A CA 1
ATOM 670 C C . PRO A 1 91 ? -26.093 3.886 -58.739 1.00 30.00 91 PRO A C 1
ATOM 672 O O . PRO A 1 91 ? -25.188 3.201 -58.266 1.00 30.00 91 PRO A O 1
ATOM 675 N N . PRO A 1 92 ? -27.334 3.765 -58.208 1.00 28.58 92 PRO A N 1
ATOM 676 C CA . PRO A 1 92 ? -28.403 4.742 -57.982 1.00 28.58 92 PRO A CA 1
ATOM 677 C C . PRO A 1 92 ? -28.762 4.883 -56.476 1.00 28.58 92 PRO A C 1
ATOM 679 O O . PRO A 1 92 ? -28.332 4.109 -55.622 1.00 28.58 92 PRO A O 1
ATOM 682 N N . GLU A 1 93 ? -29.592 5.878 -56.170 1.00 34.03 93 GLU A N 1
ATOM 683 C CA . GLU A 1 93 ? -30.139 6.192 -54.845 1.00 34.03 93 GLU A CA 1
ATOM 684 C C . GLU A 1 93 ? -30.921 5.026 -54.208 1.00 34.03 93 GLU A C 1
ATOM 686 O O . GLU A 1 93 ? -31.756 4.386 -54.853 1.00 34.03 93 GLU A O 1
ATOM 691 N N . LYS A 1 94 ? -30.709 4.804 -52.902 1.00 27.28 94 LYS A N 1
ATOM 692 C CA . LYS A 1 94 ? -31.655 4.094 -52.033 1.00 27.28 94 LYS A CA 1
ATOM 693 C C . LYS A 1 94 ? -31.868 4.843 -50.718 1.00 27.28 94 LYS A C 1
ATOM 695 O O . LYS A 1 94 ? -30.935 5.369 -50.122 1.00 27.28 94 LYS A O 1
ATOM 700 N N . ALA A 1 95 ? -33.146 4.854 -50.359 1.00 26.48 95 ALA A N 1
ATOM 701 C CA . ALA A 1 95 ? -33.847 5.530 -49.282 1.00 26.48 95 ALA A CA 1
ATOM 702 C C . ALA A 1 95 ? -33.125 5.648 -47.928 1.00 26.48 95 ALA A C 1
ATOM 704 O O . ALA A 1 95 ? -32.517 4.712 -47.418 1.00 26.48 95 ALA A O 1
ATOM 705 N N . THR A 1 96 ? -33.312 6.827 -47.348 1.00 26.77 96 THR A N 1
ATOM 706 C CA . THR A 1 96 ? -33.038 7.253 -45.977 1.00 26.77 96 THR A CA 1
ATOM 707 C C . THR A 1 96 ? -33.804 6.445 -44.925 1.00 26.77 96 THR A C 1
ATOM 709 O O . THR A 1 96 ? -35.033 6.437 -44.941 1.00 26.77 96 THR A O 1
ATOM 712 N N . GLU A 1 97 ? -33.082 5.913 -43.938 1.00 28.75 97 GLU A N 1
ATOM 713 C CA . GLU A 1 97 ? -33.561 5.746 -42.559 1.00 28.75 97 GLU A CA 1
ATOM 714 C C . GLU A 1 97 ? -32.627 6.546 -41.628 1.00 28.75 97 GLU A C 1
ATOM 716 O O . GLU A 1 97 ? -31.412 6.559 -41.856 1.00 28.75 97 GLU A O 1
ATOM 721 N N . PRO A 1 98 ? -33.144 7.263 -40.614 1.00 28.50 98 PRO A N 1
ATOM 722 C CA . PRO A 1 98 ? -32.326 8.124 -39.774 1.00 28.50 98 PRO A CA 1
ATOM 723 C C . PRO A 1 98 ? -31.630 7.297 -38.687 1.00 28.50 98 PRO A C 1
ATOM 725 O O . PRO A 1 98 ? -32.221 6.970 -37.662 1.00 28.50 98 PRO A O 1
ATOM 728 N N . THR A 1 99 ? -30.353 6.971 -38.879 1.00 29.14 99 THR A N 1
ATOM 729 C CA . THR A 1 99 ? -29.486 6.558 -37.765 1.00 29.14 99 THR A CA 1
ATOM 730 C C . THR A 1 99 ? -29.088 7.785 -36.954 1.00 29.14 99 THR A C 1
ATOM 732 O O . THR A 1 99 ? -28.404 8.670 -37.466 1.00 29.14 99 THR A O 1
ATOM 735 N N . GLU A 1 100 ? -29.512 7.821 -35.690 1.00 34.25 100 GLU A N 1
ATOM 736 C CA . GLU A 1 100 ? -29.055 8.785 -34.688 1.00 34.25 100 GLU A CA 1
ATOM 737 C C . GLU A 1 100 ? -27.519 8.849 -34.661 1.00 34.25 100 GLU A C 1
ATOM 739 O O . GLU A 1 100 ? -26.829 7.845 -34.451 1.00 34.25 100 GLU A O 1
ATOM 744 N N . GLU A 1 101 ? -26.975 10.045 -34.887 1.00 33.28 101 GLU A N 1
ATOM 745 C CA . GLU A 1 101 ? -25.547 10.323 -34.786 1.00 33.28 101 GLU A CA 1
ATOM 746 C C . GLU A 1 101 ? -25.052 10.035 -33.362 1.00 33.28 101 GLU A C 1
ATOM 748 O O . GLU A 1 101 ? -25.376 10.741 -32.404 1.00 33.28 101 GLU A O 1
ATOM 753 N N . GLN A 1 102 ? -24.210 9.010 -33.205 1.00 37.84 102 GLN A N 1
ATOM 754 C CA . GLN A 1 102 ? -23.428 8.861 -31.981 1.00 37.84 102 GLN A CA 1
ATOM 755 C C . GLN A 1 102 ? -22.431 10.030 -31.878 1.00 37.84 102 GLN A C 1
ATOM 757 O O . GLN A 1 102 ? -21.674 10.261 -32.827 1.00 37.84 102 GLN A O 1
ATOM 762 N N . PRO A 1 103 ? -22.357 10.750 -30.740 1.00 45.00 103 PRO A N 1
ATOM 763 C CA . PRO A 1 103 ? -21.430 11.861 -30.600 1.00 45.00 103 PRO A CA 1
ATOM 764 C C . PRO A 1 103 ? -19.991 11.363 -30.744 1.00 45.00 103 PRO A C 1
ATOM 766 O O . PRO A 1 103 ? -19.564 10.429 -30.058 1.00 45.00 103 PRO A O 1
ATOM 769 N N . GLY A 1 104 ? -19.245 12.008 -31.642 1.00 48.16 104 GLY A N 1
ATOM 770 C CA . GLY A 1 104 ? -17.880 11.652 -32.006 1.00 48.16 104 GLY A CA 1
ATOM 771 C C . GLY A 1 104 ? -16.984 11.413 -30.792 1.00 48.16 104 GLY A C 1
ATOM 772 O O . GLY A 1 104 ? -16.676 12.319 -30.014 1.00 48.16 104 GLY A O 1
ATOM 773 N N . ARG A 1 105 ? -16.525 10.169 -30.647 1.00 46.44 105 ARG A N 1
ATOM 774 C CA . ARG A 1 105 ? -15.567 9.762 -29.619 1.00 46.44 105 ARG A CA 1
ATOM 775 C C . ARG A 1 105 ? -14.238 10.488 -29.855 1.00 46.44 105 ARG A C 1
ATOM 777 O O . ARG A 1 105 ? -13.451 10.093 -30.713 1.00 46.44 105 ARG A O 1
ATOM 784 N N . LYS A 1 106 ? -13.964 11.553 -29.094 1.00 65.62 106 LYS A N 1
ATOM 785 C CA . LYS A 1 106 ? -12.650 12.217 -29.108 1.00 65.62 106 LYS A CA 1
ATOM 786 C C . LYS A 1 106 ? -11.592 11.276 -28.529 1.00 65.62 106 LYS A C 1
ATOM 788 O O . LYS A 1 106 ? -11.726 10.774 -27.414 1.00 65.62 106 LYS A O 1
ATOM 793 N N . LYS A 1 107 ? -10.518 11.043 -29.286 1.00 36.59 107 LYS A N 1
ATOM 794 C CA . LYS A 1 107 ? -9.375 10.228 -28.851 1.00 36.59 107 LYS A CA 1
ATOM 795 C C . LYS A 1 107 ? -8.792 10.816 -27.556 1.00 36.59 107 LYS A C 1
ATOM 797 O O . LYS A 1 107 ? -8.464 11.995 -27.520 1.00 36.59 107 LYS A O 1
ATOM 802 N N . GLY A 1 108 ? -8.693 10.000 -26.506 1.00 47.88 108 GLY A N 1
ATOM 803 C CA . GLY A 1 108 ? -8.182 10.414 -25.190 1.00 47.88 108 GLY A CA 1
ATOM 804 C C . GLY A 1 108 ? -9.224 10.984 -24.219 1.00 47.88 108 GLY A C 1
ATOM 805 O O . GLY A 1 108 ? -8.872 11.274 -23.081 1.00 47.88 108 GLY A O 1
ATOM 806 N N . VAL A 1 109 ? -10.495 11.102 -24.620 1.00 52.69 109 VAL A N 1
ATOM 807 C CA . VAL A 1 109 ? -11.594 11.535 -23.743 1.00 52.69 109 VAL A CA 1
ATOM 808 C C . VAL A 1 109 ? -12.547 10.362 -23.528 1.00 52.69 109 VAL A C 1
ATOM 810 O O . VAL A 1 109 ? -13.050 9.783 -24.491 1.00 52.69 109 VAL A O 1
ATOM 813 N N . ALA A 1 110 ? -12.782 9.989 -22.269 1.00 45.41 110 ALA A N 1
ATOM 814 C CA . ALA A 1 110 ? -13.778 8.985 -21.907 1.00 45.41 110 ALA A CA 1
ATOM 815 C C . ALA A 1 110 ? -15.146 9.674 -21.741 1.00 45.41 110 ALA A C 1
ATOM 817 O O . ALA A 1 110 ? -15.304 10.460 -20.806 1.00 45.41 110 ALA A O 1
ATOM 818 N N . PRO A 1 111 ? -16.124 9.444 -22.636 1.00 64.56 111 PRO A N 1
ATOM 819 C CA . PRO A 1 111 ? -17.452 10.017 -22.474 1.00 64.56 111 PRO A CA 1
ATOM 820 C C . PRO A 1 111 ? -18.163 9.341 -21.297 1.00 64.56 111 PRO A C 1
ATOM 822 O O . PRO A 1 111 ? -18.265 8.116 -21.242 1.00 64.56 111 PRO A O 1
ATOM 825 N N . ILE A 1 112 ? -18.651 10.146 -20.358 1.00 63.81 112 ILE A N 1
ATOM 826 C CA . ILE A 1 112 ? -19.536 9.705 -19.276 1.00 63.81 112 ILE A CA 1
ATOM 827 C C . ILE A 1 112 ? -20.965 9.807 -19.813 1.00 63.81 112 ILE A C 1
ATOM 829 O O . ILE A 1 112 ? -21.321 10.825 -20.413 1.00 63.81 112 ILE A O 1
ATOM 833 N N . LYS A 1 113 ? -21.777 8.756 -19.655 1.00 64.06 113 LYS A N 1
ATOM 834 C CA . LYS A 1 113 ? -23.174 8.813 -20.104 1.00 64.06 113 LYS A CA 1
ATOM 835 C C . LYS A 1 113 ? -23.960 9.817 -19.254 1.00 64.06 113 LYS A C 1
ATOM 837 O O . LYS A 1 113 ? -23.657 9.985 -18.074 1.00 64.06 113 LYS A O 1
ATOM 842 N N . LYS A 1 114 ? -24.954 10.487 -19.847 1.00 72.94 114 LYS A N 1
ATOM 843 C CA . LYS A 1 114 ? -25.707 11.567 -19.184 1.00 72.94 114 LYS A CA 1
ATOM 844 C C . LYS A 1 114 ? -26.372 11.106 -17.886 1.00 72.94 114 LYS A C 1
ATOM 846 O O . LYS A 1 114 ? -26.404 11.874 -16.937 1.00 72.94 114 LYS A O 1
ATOM 851 N N . GLU A 1 115 ? -26.824 9.857 -17.817 1.00 67.88 115 GLU A N 1
ATOM 852 C CA . GLU A 1 115 ? -27.421 9.260 -16.617 1.00 67.88 115 GLU A CA 1
ATOM 853 C C . GLU A 1 115 ? -26.448 9.119 -15.431 1.00 67.88 115 GLU A C 1
ATOM 855 O O . GLU A 1 115 ? -26.890 8.979 -14.296 1.00 67.88 115 GLU A O 1
ATOM 860 N N . PHE A 1 116 ? -25.134 9.195 -15.669 1.00 66.19 116 PHE A N 1
ATOM 861 C CA . PHE A 1 116 ? -24.101 9.189 -14.625 1.00 66.19 116 PHE A CA 1
ATOM 862 C C . PHE A 1 116 ? -23.585 10.596 -14.284 1.00 66.19 116 PHE A C 1
ATOM 864 O O . PHE A 1 116 ? -22.664 10.735 -13.478 1.00 66.19 116 PHE A O 1
ATOM 871 N N . LEU A 1 117 ? -24.146 11.646 -14.896 1.00 67.44 117 LEU A N 1
ATOM 872 C CA . LEU A 1 117 ? -23.842 13.031 -14.551 1.00 67.44 117 LEU A CA 1
ATOM 873 C C . LEU A 1 117 ? -24.785 13.481 -13.435 1.00 67.44 117 LEU A C 1
ATOM 875 O O . LEU A 1 117 ? -26.000 13.526 -13.607 1.00 67.44 117 LEU A O 1
ATOM 879 N N . ILE A 1 118 ? -24.218 13.835 -12.285 1.00 67.56 118 ILE A N 1
ATOM 880 C CA . ILE A 1 118 ? -24.979 14.420 -11.182 1.00 67.56 118 ILE A CA 1
ATOM 881 C C . ILE A 1 118 ? -25.175 15.907 -11.487 1.00 67.56 118 ILE A C 1
ATOM 883 O O . ILE A 1 118 ? -24.200 16.650 -11.620 1.00 67.56 118 ILE A O 1
ATOM 887 N N . ASP A 1 119 ? -26.430 16.345 -11.590 1.00 57.88 119 ASP A N 1
ATOM 888 C CA . ASP A 1 119 ? -26.771 17.755 -11.771 1.00 57.88 119 ASP A CA 1
ATOM 889 C C . ASP A 1 119 ? -26.550 18.533 -10.463 1.00 57.88 119 ASP A C 1
ATOM 891 O O . ASP A 1 119 ? -27.405 18.611 -9.581 1.00 57.88 119 ASP A O 1
ATOM 895 N N . VAL A 1 120 ? -25.355 19.104 -10.336 1.00 56.56 120 VAL A N 1
ATOM 896 C CA . VAL A 1 120 ? -24.939 19.940 -9.202 1.00 56.56 120 VAL A CA 1
ATOM 897 C C . VAL A 1 120 ? -25.586 21.330 -9.196 1.00 56.56 120 VAL A C 1
ATOM 899 O O . VAL A 1 120 ? -25.415 22.063 -8.221 1.00 56.56 120 VAL A O 1
ATOM 902 N N . SER A 1 121 ? -26.368 21.705 -10.219 1.00 56.78 121 SER A N 1
ATOM 903 C CA . SER A 1 121 ? -27.009 23.029 -10.282 1.00 56.78 121 SER A CA 1
ATOM 904 C C . SER A 1 121 ? -28.075 23.244 -9.200 1.00 56.78 121 SER A C 1
ATOM 906 O O . SER A 1 121 ? -28.331 24.382 -8.814 1.00 56.78 121 SER A O 1
ATOM 908 N N . ARG A 1 122 ? -28.650 22.165 -8.646 1.00 49.84 122 ARG A N 1
ATOM 909 C CA . ARG A 1 122 ? -29.683 22.229 -7.594 1.00 49.84 122 ARG A CA 1
ATOM 910 C C . ARG A 1 122 ? -29.134 22.281 -6.164 1.00 49.84 122 ARG A C 1
ATOM 912 O O . ARG A 1 122 ? -29.889 22.594 -5.248 1.00 49.84 122 ARG A O 1
ATOM 919 N N . THR A 1 123 ? -27.840 22.024 -5.967 1.00 43.91 123 THR A N 1
ATOM 920 C CA . THR A 1 123 ? -27.206 21.948 -4.631 1.00 43.91 123 THR A CA 1
ATOM 921 C C . THR A 1 123 ? -26.018 22.904 -4.484 1.00 43.91 123 THR A C 1
ATOM 923 O O . THR A 1 123 ? -25.305 22.866 -3.481 1.00 43.91 123 THR A O 1
ATOM 926 N N . ALA A 1 124 ? -25.786 23.774 -5.469 1.00 36.19 124 ALA A N 1
ATOM 927 C CA . ALA A 1 124 ? -24.699 24.741 -5.442 1.00 36.19 124 ALA A CA 1
ATOM 928 C C . ALA A 1 124 ? -24.977 25.862 -4.422 1.00 36.19 124 ALA A C 1
ATOM 930 O O . ALA A 1 124 ? -25.473 26.936 -4.756 1.00 36.19 124 ALA A O 1
ATOM 931 N N . GLN A 1 125 ? -24.595 25.631 -3.163 1.00 39.09 125 GLN A N 1
ATOM 932 C CA . GLN A 1 125 ? -24.059 26.720 -2.347 1.00 39.09 125 GLN A CA 1
ATOM 933 C C . GLN A 1 125 ? -22.831 27.315 -3.060 1.00 39.09 125 GLN A C 1
ATOM 935 O O . GLN A 1 125 ? -22.135 26.579 -3.771 1.00 39.09 125 GLN A O 1
ATOM 940 N N . PRO A 1 126 ? -22.560 28.628 -2.910 1.00 38.62 126 PRO A N 1
ATOM 941 C CA . PRO A 1 126 ? -21.464 29.296 -3.601 1.00 38.62 126 PRO A CA 1
ATOM 942 C C . PRO A 1 126 ? -20.157 28.519 -3.424 1.00 38.62 126 PRO A C 1
ATOM 944 O O . PRO A 1 126 ? -19.756 28.175 -2.314 1.00 38.62 126 PRO A O 1
ATOM 947 N N . SER A 1 127 ? -19.565 28.209 -4.575 1.00 36.50 127 SER A N 1
ATOM 948 C CA . SER A 1 127 ? -18.388 27.379 -4.816 1.00 36.50 127 SER A CA 1
ATOM 949 C C . SER A 1 127 ? -17.413 27.284 -3.640 1.00 36.50 127 SER A C 1
ATOM 951 O O . SER A 1 127 ? -16.679 28.230 -3.343 1.00 36.50 127 SER A O 1
ATOM 953 N N . ALA A 1 128 ? -17.311 26.085 -3.061 1.00 35.38 128 ALA A N 1
ATOM 954 C CA . ALA A 1 128 ? -16.052 25.648 -2.478 1.00 35.38 128 ALA A CA 1
ATOM 955 C C . ALA A 1 128 ? -14.956 25.763 -3.561 1.00 35.38 128 ALA A C 1
ATOM 957 O O . ALA A 1 128 ? -15.220 25.428 -4.721 1.00 35.38 128 ALA A O 1
ATOM 958 N N . PRO A 1 129 ? -13.752 26.261 -3.232 1.00 39.09 129 PRO A N 1
ATOM 959 C CA . PRO A 1 129 ? -12.688 26.423 -4.213 1.00 39.09 129 PRO A CA 1
ATOM 960 C C . PRO A 1 129 ? -12.374 25.068 -4.852 1.00 39.09 129 PRO A C 1
ATOM 962 O O . PRO A 1 129 ? -12.235 24.066 -4.147 1.00 39.09 129 PRO A O 1
ATOM 965 N N . GLY A 1 130 ? -12.298 25.045 -6.186 1.00 36.62 130 GLY A N 1
ATOM 966 C CA . GLY A 1 130 ? -11.972 23.848 -6.954 1.00 36.62 130 GLY A CA 1
ATOM 967 C C . GLY A 1 130 ? -10.726 23.179 -6.382 1.00 36.62 130 GLY A C 1
ATOM 968 O O . GLY A 1 130 ? -9.701 23.830 -6.176 1.00 36.62 130 GLY A O 1
ATOM 969 N N . TYR A 1 131 ? -10.833 21.889 -6.072 1.00 38.56 131 TYR A N 1
ATOM 970 C CA . TYR A 1 131 ? -9.687 21.112 -5.624 1.00 38.56 131 TYR A CA 1
ATOM 971 C C . TYR A 1 131 ? -8.689 21.018 -6.778 1.00 38.56 131 TYR A C 1
ATOM 973 O O . TYR A 1 131 ? -8.902 20.297 -7.748 1.00 38.56 131 TYR A O 1
ATOM 981 N N . ASP A 1 132 ? -7.611 21.783 -6.663 1.00 41.62 132 ASP A N 1
ATOM 982 C CA . ASP A 1 132 ? -6.453 21.691 -7.533 1.00 41.62 132 ASP A CA 1
ATOM 983 C C . ASP A 1 132 ? -5.711 20.376 -7.239 1.00 41.62 132 ASP A C 1
ATOM 985 O O . ASP A 1 132 ? -5.145 20.198 -6.157 1.00 41.62 132 ASP A O 1
ATOM 989 N N . ASP A 1 133 ? -5.730 19.436 -8.184 1.00 40.31 133 ASP A N 1
ATOM 990 C CA . ASP A 1 133 ? -4.968 18.182 -8.094 1.00 40.31 133 ASP A CA 1
ATOM 991 C C . ASP A 1 133 ? -3.448 18.469 -8.083 1.00 40.31 133 ASP A C 1
ATOM 993 O O . ASP A 1 133 ? -2.675 17.747 -7.448 1.00 40.31 133 ASP A O 1
ATOM 997 N N . ASP A 1 134 ? -3.003 19.606 -8.653 1.00 46.53 134 ASP A N 1
ATOM 998 C CA . ASP A 1 134 ? -1.633 20.084 -8.456 1.00 46.53 134 ASP A CA 1
ATOM 999 C C . ASP A 1 134 ? -1.397 20.502 -6.994 1.00 46.53 134 ASP A C 1
ATOM 1001 O O . ASP A 1 134 ? -0.289 20.318 -6.507 1.00 46.53 134 ASP A O 1
ATOM 1005 N N . ALA A 1 135 ? -2.382 20.958 -6.214 1.00 46.91 135 ALA A N 1
ATOM 1006 C CA . ALA A 1 135 ? -2.165 21.299 -4.801 1.00 46.91 135 ALA A CA 1
ATOM 1007 C C . ALA A 1 135 ? -1.846 20.073 -3.923 1.00 46.91 135 ALA A C 1
ATOM 1009 O O . ALA A 1 135 ? -1.214 20.226 -2.873 1.00 46.91 135 ALA A O 1
ATOM 1010 N N . ALA A 1 136 ? -2.232 18.861 -4.341 1.00 44.84 136 ALA A N 1
ATOM 1011 C CA . ALA A 1 136 ? -1.787 17.618 -3.707 1.00 44.84 136 ALA A CA 1
ATOM 1012 C C . ALA A 1 136 ? -0.329 17.252 -4.074 1.00 44.84 136 ALA A C 1
ATOM 1014 O O . ALA A 1 136 ? 0.358 16.603 -3.287 1.00 44.84 136 ALA A O 1
ATOM 1015 N N . GLU A 1 137 ? 0.174 17.726 -5.222 1.00 48.84 137 GLU A N 1
ATOM 1016 C CA . GLU A 1 137 ? 1.454 17.322 -5.835 1.00 48.84 137 GLU A CA 1
ATOM 1017 C C . GLU A 1 137 ? 2.507 18.467 -5.936 1.00 48.84 137 GLU A C 1
ATOM 1019 O O . GLU A 1 137 ? 3.663 18.242 -6.325 1.00 48.84 137 GLU A O 1
ATOM 1024 N N . ALA A 1 138 ? 2.146 19.716 -5.609 1.00 43.28 138 ALA A N 1
ATOM 1025 C CA . ALA A 1 138 ? 2.920 20.937 -5.896 1.00 43.28 138 ALA A CA 1
ATOM 1026 C C . ALA A 1 138 ? 3.327 21.768 -4.666 1.00 43.28 138 ALA A C 1
ATOM 1028 O O . ALA A 1 138 ? 3.911 22.844 -4.830 1.00 43.28 138 ALA A O 1
ATOM 1029 N N . SER A 1 139 ? 3.115 21.300 -3.430 1.00 41.56 139 SER A N 1
ATOM 1030 C CA . SER A 1 139 ? 3.544 22.048 -2.236 1.00 41.56 139 SER A CA 1
ATOM 1031 C C . SER A 1 139 ? 5.072 21.970 -2.019 1.00 41.56 139 SER A C 1
ATOM 1033 O O . SER A 1 139 ? 5.568 21.285 -1.122 1.00 41.56 139 SER A O 1
ATOM 1035 N N . GLY A 1 140 ? 5.844 22.655 -2.864 1.00 40.84 140 GLY A N 1
ATOM 1036 C CA . GLY A 1 140 ? 7.306 22.714 -2.778 1.00 40.84 140 GLY A CA 1
ATOM 1037 C C . GLY A 1 140 ? 7.953 24.007 -3.278 1.00 40.84 140 GLY A C 1
ATOM 1038 O O . GLY A 1 140 ? 9.159 24.163 -3.101 1.00 40.84 140 GLY A O 1
ATOM 1039 N N . LYS A 1 141 ? 7.198 24.946 -3.871 1.00 36.53 141 LYS A N 1
ATOM 1040 C CA . LYS A 1 141 ? 7.800 26.122 -4.528 1.00 36.53 141 LYS A CA 1
ATOM 1041 C C . LYS A 1 141 ? 8.386 27.191 -3.598 1.00 36.53 141 LYS A C 1
ATOM 1043 O O . LYS A 1 141 ? 9.206 27.960 -4.074 1.00 36.53 141 LYS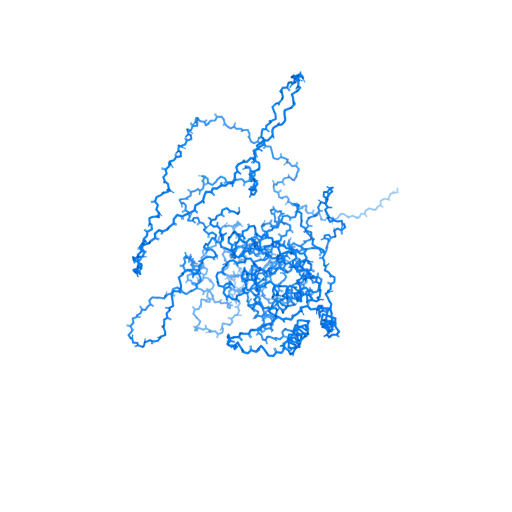 A O 1
ATOM 1048 N N . ASN A 1 142 ? 8.087 27.194 -2.296 1.00 36.50 142 ASN A N 1
ATOM 1049 C CA . ASN A 1 142 ? 8.675 28.171 -1.369 1.00 36.50 142 ASN A CA 1
ATOM 1050 C C . ASN A 1 142 ? 9.531 27.478 -0.310 1.00 36.50 142 ASN A C 1
ATOM 1052 O O . ASN A 1 142 ? 9.052 27.149 0.776 1.00 36.50 142 ASN A O 1
ATOM 1056 N N . ASN A 1 143 ? 10.804 27.265 -0.632 1.00 31.91 143 ASN A N 1
ATOM 1057 C CA . ASN A 1 143 ? 11.833 27.058 0.378 1.00 31.91 143 ASN A CA 1
ATOM 1058 C C . ASN A 1 143 ? 13.083 27.825 -0.061 1.00 31.91 143 ASN A C 1
ATOM 1060 O O . ASN A 1 143 ? 14.028 27.246 -0.595 1.00 31.91 143 ASN A O 1
ATOM 1064 N N . GLU A 1 144 ? 13.034 29.148 0.102 1.00 33.66 144 GLU A N 1
ATOM 1065 C CA . GLU A 1 144 ? 14.240 29.969 0.105 1.00 33.66 144 GLU A CA 1
ATOM 1066 C C . GLU A 1 144 ? 15.173 29.457 1.209 1.00 33.66 144 GLU A C 1
ATOM 1068 O O . GLU A 1 144 ? 14.743 29.076 2.302 1.00 33.66 144 GLU A O 1
ATOM 1073 N N . GLN A 1 145 ? 16.454 29.372 0.869 1.00 33.50 145 GLN A N 1
ATOM 1074 C CA . GLN A 1 145 ? 17.539 29.001 1.764 1.00 33.50 145 GLN A CA 1
ATOM 1075 C C . GLN A 1 145 ? 17.604 29.987 2.935 1.00 33.50 145 GLN A C 1
ATOM 1077 O O . GLN A 1 145 ? 17.910 31.155 2.724 1.00 33.50 145 GLN A O 1
ATOM 1082 N N . GLU A 1 146 ? 17.380 29.526 4.169 1.00 30.06 146 GLU A N 1
ATOM 1083 C CA . GLU A 1 146 ? 17.844 30.282 5.337 1.00 30.06 146 GLU A CA 1
ATOM 1084 C C . GLU A 1 146 ? 19.323 29.938 5.599 1.00 30.06 146 GLU A C 1
ATOM 1086 O O . GLU A 1 146 ? 19.648 28.757 5.783 1.00 30.06 146 GLU A O 1
ATOM 1091 N N . PRO A 1 147 ? 20.235 30.930 5.606 1.00 28.25 147 PRO A N 1
ATOM 1092 C CA . PRO A 1 147 ? 21.603 30.737 6.057 1.00 28.25 147 PRO A CA 1
ATOM 1093 C C . PRO A 1 147 ? 21.667 30.638 7.588 1.00 28.25 147 PRO A C 1
ATOM 1095 O O . PRO A 1 147 ? 20.770 31.050 8.323 1.00 28.25 147 PRO A O 1
ATOM 1098 N N . ALA A 1 148 ? 22.752 30.036 8.064 1.00 31.02 148 ALA A N 1
ATOM 1099 C CA . ALA A 1 148 ? 22.974 29.686 9.456 1.00 31.02 148 ALA A CA 1
ATOM 1100 C C . ALA A 1 148 ? 23.133 30.900 10.398 1.00 31.02 148 ALA A C 1
ATOM 1102 O O . ALA A 1 148 ? 23.844 31.848 10.096 1.00 31.02 148 ALA A O 1
ATOM 1103 N N . ALA A 1 149 ? 22.523 30.759 11.580 1.00 36.84 149 ALA A N 1
ATOM 1104 C CA . ALA A 1 149 ? 22.913 31.275 12.898 1.00 36.84 149 ALA A CA 1
ATOM 1105 C C . ALA A 1 149 ? 23.337 32.756 13.054 1.00 36.84 149 ALA A C 1
ATOM 1107 O O . ALA A 1 149 ? 24.476 33.135 12.806 1.00 36.84 149 ALA A O 1
ATOM 1108 N N . GLY A 1 150 ? 22.467 33.528 13.717 1.00 28.02 150 GLY A N 1
ATOM 1109 C CA . GLY A 1 150 ? 22.817 34.736 14.470 1.00 28.02 150 GLY A CA 1
ATOM 1110 C C . GLY A 1 150 ? 21.961 34.831 15.738 1.00 28.02 150 GLY A C 1
ATOM 1111 O O . GLY A 1 150 ? 20.735 34.794 15.666 1.00 28.02 150 GLY A O 1
ATOM 1112 N N . ARG A 1 151 ? 22.604 34.877 16.911 1.00 39.78 151 ARG A N 1
ATOM 1113 C CA . ARG A 1 151 ? 21.972 35.038 18.232 1.00 39.78 151 ARG A CA 1
ATOM 1114 C C . ARG A 1 151 ? 21.472 36.477 18.414 1.00 39.78 151 ARG A C 1
ATOM 1116 O O . ARG A 1 151 ? 22.253 37.400 18.226 1.00 39.78 151 ARG A O 1
ATOM 1123 N N . GLY A 1 152 ? 20.248 36.648 18.917 1.00 29.88 152 GLY A N 1
ATOM 1124 C CA . GLY A 1 152 ? 19.823 37.880 19.593 1.00 29.88 152 GLY A CA 1
ATOM 1125 C C . GLY A 1 152 ? 18.357 38.262 19.375 1.00 29.88 152 GLY A C 1
ATOM 1126 O O . GLY A 1 152 ? 17.903 38.344 18.242 1.00 29.88 152 GLY A O 1
ATOM 1127 N N . GLY A 1 153 ? 17.649 38.548 20.473 1.00 28.94 153 GLY A N 1
ATOM 1128 C CA . GLY A 1 153 ? 16.408 39.335 20.473 1.00 28.94 153 GLY A CA 1
ATOM 1129 C C . GLY A 1 153 ? 15.115 38.529 20.584 1.00 28.94 153 GLY A C 1
ATOM 1130 O O . GLY A 1 153 ? 14.658 37.917 19.624 1.00 28.94 153 GLY A O 1
ATOM 1131 N N . GLY A 1 154 ? 14.506 38.553 21.771 1.00 40.69 154 GLY A N 1
ATOM 1132 C CA . GLY A 1 154 ? 13.204 37.953 22.036 1.00 40.69 154 GLY A CA 1
ATOM 1133 C C . GLY A 1 154 ? 12.067 38.716 21.360 1.00 40.69 154 GLY A C 1
ATOM 1134 O O . GLY A 1 154 ? 11.839 39.882 21.654 1.00 40.69 154 GLY A O 1
ATOM 1135 N N . GLN A 1 155 ? 11.318 38.019 20.511 1.00 32.66 155 GLN A N 1
ATOM 1136 C CA . GLN A 1 155 ? 9.947 38.358 20.140 1.00 32.66 155 GLN A CA 1
ATOM 1137 C C . GLN A 1 155 ? 9.162 37.049 20.037 1.00 32.66 155 GLN A C 1
ATOM 1139 O O . GLN A 1 155 ? 9.615 36.090 19.405 1.00 32.66 155 GLN A O 1
ATOM 1144 N N . GLN A 1 156 ? 8.003 36.999 20.699 1.00 39.62 156 GLN A N 1
ATOM 1145 C CA . GLN A 1 156 ? 7.035 35.910 20.587 1.00 39.62 156 GLN A CA 1
ATOM 1146 C C . GLN A 1 156 ? 6.636 35.755 19.114 1.00 39.62 156 GLN A C 1
ATOM 1148 O O . GLN A 1 156 ? 5.832 36.515 18.588 1.00 39.62 156 GLN A O 1
ATOM 1153 N N . LYS A 1 157 ? 7.230 34.774 18.428 1.00 34.00 157 LYS A N 1
ATOM 1154 C CA . LYS A 1 157 ? 6.781 34.344 17.105 1.00 34.00 157 LYS A CA 1
ATOM 1155 C C . LYS A 1 157 ? 5.558 33.460 17.294 1.00 34.00 157 LYS A C 1
ATOM 1157 O O . LYS A 1 157 ? 5.680 32.348 17.810 1.00 34.00 157 LYS A O 1
ATOM 1162 N N . GLU A 1 158 ? 4.407 33.943 16.835 1.00 40.78 158 GLU A N 1
ATOM 1163 C CA . GLU A 1 158 ? 3.261 33.097 16.514 1.00 40.78 158 GLU A CA 1
ATOM 1164 C C . GLU A 1 158 ? 3.739 31.853 15.755 1.00 40.78 158 GLU A C 1
ATOM 1166 O O . GLU A 1 158 ? 4.609 31.920 14.876 1.00 40.78 158 GLU A O 1
ATOM 1171 N N . GLY A 1 159 ? 3.217 30.691 16.150 1.00 39.81 159 GLY A N 1
ATOM 1172 C CA . GLY A 1 159 ? 3.682 29.397 15.673 1.00 39.81 159 GLY A CA 1
ATOM 1173 C C . GLY A 1 159 ? 3.613 29.299 14.152 1.00 39.81 159 GLY A C 1
ATOM 1174 O O . GLY A 1 159 ? 2.547 29.057 13.588 1.00 39.81 159 GLY A O 1
ATOM 1175 N N . LYS A 1 160 ? 4.763 29.434 13.474 1.00 46.19 160 LYS A N 1
ATOM 1176 C CA . LYS A 1 160 ? 4.897 29.117 12.045 1.00 46.19 160 LYS A CA 1
ATOM 1177 C C . LYS A 1 160 ? 4.299 27.723 11.820 1.00 46.19 160 LYS A C 1
ATOM 1179 O O . LYS A 1 160 ? 4.819 26.743 12.354 1.00 46.19 160 LYS A O 1
ATOM 1184 N N . LYS A 1 161 ? 3.232 27.621 11.017 1.00 46.00 161 LYS A N 1
ATOM 1185 C CA . LYS A 1 161 ? 2.645 26.337 10.602 1.00 46.00 161 LYS A CA 1
ATOM 1186 C C . LYS A 1 161 ? 3.740 25.497 9.926 1.00 46.00 161 LYS A C 1
ATOM 1188 O O . LYS A 1 161 ? 4.203 25.835 8.835 1.00 46.00 161 LYS A O 1
ATOM 1193 N N . ARG A 1 162 ? 4.210 24.440 10.596 1.00 45.31 162 ARG A N 1
ATOM 1194 C CA . ARG A 1 162 ? 5.190 23.475 10.061 1.00 45.31 162 ARG A CA 1
ATOM 1195 C C . ARG A 1 162 ? 4.431 22.347 9.351 1.00 45.31 162 ARG A C 1
ATOM 1197 O O . ARG A 1 162 ? 3.392 21.921 9.841 1.00 45.31 162 ARG A O 1
ATOM 1204 N N . GLY A 1 163 ? 4.950 21.863 8.221 1.00 52.03 163 GLY A N 1
ATOM 1205 C CA . GLY A 1 163 ? 4.357 20.765 7.440 1.00 52.03 163 GLY A CA 1
ATOM 1206 C C . GLY A 1 163 ? 3.923 21.161 6.022 1.00 52.03 163 GLY A C 1
ATOM 1207 O O . GLY A 1 163 ? 3.877 22.344 5.688 1.00 52.03 163 GLY A O 1
ATOM 1208 N N . GLN A 1 164 ? 3.641 20.159 5.181 1.00 49.16 164 GLN A N 1
ATOM 1209 C CA . GLN A 1 164 ? 3.306 20.308 3.751 1.00 49.16 164 GLN A CA 1
ATOM 1210 C C . GLN A 1 164 ? 1.921 20.943 3.494 1.00 49.16 164 GLN A C 1
ATOM 1212 O O . GLN A 1 164 ? 1.706 21.542 2.448 1.00 49.16 164 GLN A O 1
ATOM 1217 N N . ASN A 1 165 ? 1.011 20.924 4.475 1.00 53.25 165 ASN A N 1
ATOM 1218 C CA . ASN A 1 165 ? -0.391 21.331 4.302 1.00 53.25 165 ASN A CA 1
ATOM 1219 C C . ASN A 1 165 ? -0.703 22.730 4.870 1.00 53.25 165 ASN A C 1
ATOM 1221 O O . ASN A 1 165 ? -1.622 22.889 5.668 1.00 53.25 165 ASN A O 1
ATOM 1225 N N . LYS A 1 166 ? 0.055 23.766 4.486 1.00 48.88 166 LYS A N 1
ATOM 1226 C CA . LYS A 1 166 ? -0.130 25.135 5.026 1.00 48.88 166 LYS A CA 1
ATOM 1227 C C . LYS A 1 166 ? -1.419 25.836 4.558 1.00 48.88 166 LYS A C 1
ATOM 1229 O O . LYS A 1 166 ? -1.864 26.759 5.235 1.00 48.88 166 LYS A O 1
ATOM 1234 N N . GLY A 1 167 ? -2.007 25.396 3.440 1.00 54.44 167 GLY A N 1
ATOM 1235 C CA . GLY A 1 167 ? -3.239 25.953 2.857 1.00 54.44 167 GLY A CA 1
ATOM 1236 C C . GLY A 1 167 ? -4.534 25.229 3.244 1.00 54.44 167 GLY A C 1
ATOM 1237 O O . GLY A 1 167 ? -5.605 25.650 2.827 1.00 54.44 167 GLY A O 1
ATOM 1238 N N . ARG A 1 168 ? -4.461 24.146 4.032 1.00 55.03 168 ARG A N 1
ATOM 1239 C CA . ARG A 1 168 ? -5.645 23.408 4.497 1.00 55.03 168 ARG A CA 1
ATOM 1240 C C . ARG A 1 168 ? -5.911 23.765 5.955 1.00 55.03 168 ARG A C 1
ATOM 1242 O O . ARG A 1 168 ? -5.052 23.553 6.810 1.00 55.03 168 ARG A O 1
ATOM 1249 N N . ASN A 1 169 ? -7.085 24.324 6.238 1.00 48.59 169 ASN A N 1
ATOM 1250 C CA . ASN A 1 169 ? -7.542 24.498 7.610 1.00 48.59 169 ASN A CA 1
ATOM 1251 C C . ASN A 1 169 ? -8.244 23.206 8.038 1.00 48.59 169 ASN A C 1
ATOM 1253 O O . ASN A 1 169 ? -9.325 22.896 7.546 1.00 48.59 169 ASN A O 1
ATOM 1257 N N . PHE A 1 170 ? -7.605 22.421 8.900 1.00 59.72 170 PHE A N 1
ATOM 1258 C CA . PHE A 1 170 ? -8.239 21.241 9.475 1.00 59.72 170 PHE A CA 1
ATOM 1259 C C . PHE A 1 170 ? -8.988 21.677 10.730 1.00 59.72 170 PHE A C 1
ATOM 1261 O O . PHE A 1 170 ? -8.368 22.152 11.681 1.00 59.72 170 PHE A O 1
ATOM 1268 N N . GLY A 1 171 ? -10.313 21.530 10.733 1.00 59.38 171 GLY A N 1
ATOM 1269 C CA . GLY A 1 171 ? -11.098 21.717 11.949 1.00 59.38 171 GLY A CA 1
ATOM 1270 C C . GLY A 1 171 ? -10.660 20.717 13.021 1.00 59.38 171 GLY A C 1
ATOM 1271 O O . GLY A 1 171 ? -10.395 19.551 12.721 1.00 59.38 171 GLY A O 1
ATOM 1272 N N . SER A 1 172 ? -10.569 21.157 14.274 1.00 65.62 172 SER A N 1
ATOM 1273 C CA . SER A 1 172 ? -10.468 20.245 15.411 1.00 65.62 172 SER A CA 1
ATOM 1274 C C . SER A 1 172 ? -11.878 19.881 15.868 1.00 65.62 172 SER A C 1
ATOM 1276 O O . SER A 1 172 ? -12.740 20.735 16.037 1.00 65.62 172 SER A O 1
ATOM 1278 N N . SER A 1 173 ? -12.130 18.591 16.050 1.00 74.50 173 SER A N 1
ATOM 1279 C CA . SER A 1 173 ? -13.441 18.069 16.430 1.00 74.50 173 SER A CA 1
ATOM 1280 C C . SER A 1 173 ? -13.337 17.389 17.797 1.00 74.50 173 SER A C 1
ATOM 1282 O O . SER A 1 173 ? -13.503 16.175 17.930 1.00 74.50 173 SER A O 1
ATOM 1284 N N . ARG A 1 174 ? -12.981 18.179 18.816 1.00 83.19 174 ARG A N 1
ATOM 1285 C CA . ARG A 1 174 ? -12.839 17.714 20.204 1.00 83.19 174 ARG A CA 1
ATOM 1286 C C . ARG A 1 174 ? -14.129 17.928 20.983 1.00 83.19 174 ARG A C 1
ATOM 1288 O O . ARG A 1 174 ? -14.947 18.763 20.609 1.00 83.19 174 ARG A O 1
ATOM 1295 N N . ASP A 1 175 ? -14.295 17.128 22.023 1.00 88.12 175 ASP A N 1
ATOM 1296 C CA . ASP A 1 175 ? -15.333 17.345 23.024 1.00 88.12 175 ASP A CA 1
ATOM 1297 C C . ASP A 1 175 ? -14.894 18.491 23.946 1.00 88.12 175 ASP A C 1
ATOM 1299 O O . ASP A 1 175 ? -13.696 18.765 24.063 1.00 88.12 175 ASP A O 1
ATOM 1303 N N . GLU A 1 176 ? -15.852 19.178 24.562 1.00 89.50 176 GLU A N 1
ATOM 1304 C CA . GLU A 1 176 ? -15.583 20.305 25.460 1.00 89.50 176 GLU A CA 1
ATOM 1305 C C . GLU A 1 176 ? -14.887 19.832 26.741 1.00 89.50 176 GLU A C 1
ATOM 1307 O O . GLU A 1 176 ? -13.935 20.453 27.216 1.00 89.50 176 GLU A O 1
ATOM 1312 N N . ILE A 1 177 ? -15.291 18.656 27.227 1.00 91.25 177 ILE A N 1
ATOM 1313 C CA . ILE A 1 177 ? -14.623 17.930 28.304 1.00 91.25 177 ILE A CA 1
ATOM 1314 C C . ILE A 1 177 ? -14.151 16.590 27.745 1.00 91.25 177 ILE A C 1
ATOM 1316 O O . ILE A 1 177 ? -14.924 15.843 27.154 1.00 91.25 177 ILE A O 1
ATOM 1320 N N . GLU A 1 178 ? -12.877 16.256 27.934 1.00 91.81 178 GLU A N 1
ATOM 1321 C CA . GLU A 1 178 ? -12.323 14.978 27.486 1.00 91.81 178 GLU A CA 1
ATOM 1322 C C . GLU A 1 178 ? -12.476 13.909 28.583 1.00 91.81 178 GLU A C 1
ATOM 1324 O O . GLU A 1 178 ? -11.960 14.059 29.695 1.00 91.81 178 GLU A O 1
ATOM 1329 N N . LEU A 1 179 ? -13.154 12.804 28.255 1.00 93.00 179 LEU A N 1
ATOM 1330 C CA . LEU A 1 179 ? -13.316 11.658 29.152 1.00 93.00 179 LEU A CA 1
ATOM 1331 C C . LEU A 1 179 ? -11.999 10.887 29.327 1.00 93.00 179 LEU A C 1
ATOM 1333 O O . LEU A 1 179 ? -11.269 10.621 28.364 1.00 93.00 179 LEU A O 1
ATOM 1337 N N . CYS A 1 180 ? -11.718 10.465 30.558 1.00 92.25 180 CYS A N 1
ATOM 1338 C CA . CYS A 1 180 ? -10.558 9.648 30.878 1.00 92.25 180 CYS A CA 1
ATOM 1339 C C . CYS A 1 180 ? -10.606 8.293 30.152 1.00 92.25 180 CYS A C 1
ATOM 1341 O O . CYS A 1 180 ? -11.625 7.601 30.142 1.00 92.25 180 CYS A O 1
ATOM 1343 N N . LYS A 1 181 ? -9.470 7.857 29.588 1.00 88.50 181 LYS A N 1
ATOM 1344 C CA . LYS A 1 181 ? -9.377 6.581 28.853 1.00 88.50 181 LYS A CA 1
ATOM 1345 C C . LYS A 1 181 ? -9.765 5.363 29.694 1.00 88.50 181 LYS A C 1
ATOM 1347 O O . LYS A 1 181 ? -10.337 4.434 29.142 1.00 88.50 181 LYS A O 1
ATOM 1352 N N . SER A 1 182 ? -9.494 5.370 31.003 1.00 89.44 182 SER A N 1
ATOM 1353 C CA . SER A 1 182 ? -9.887 4.268 31.898 1.00 89.44 182 SER A CA 1
ATOM 1354 C C . SER A 1 182 ? -11.401 4.168 32.102 1.00 89.44 182 SER A C 1
ATOM 1356 O O . SER A 1 182 ? -11.888 3.137 32.546 1.00 89.44 182 SER A O 1
ATOM 1358 N N . ARG A 1 183 ? -12.150 5.230 31.785 1.00 91.25 183 ARG A N 1
ATOM 1359 C CA . ARG A 1 183 ? -13.613 5.283 31.899 1.00 91.25 183 ARG A CA 1
ATOM 1360 C C . ARG A 1 183 ? -14.319 5.136 30.556 1.00 91.25 183 ARG A C 1
ATOM 1362 O O . ARG A 1 183 ? -15.506 4.855 30.537 1.00 91.25 183 ARG A O 1
ATOM 1369 N N . ALA A 1 184 ? -13.603 5.263 29.436 1.00 89.75 184 ALA A N 1
ATOM 1370 C CA . ALA A 1 184 ? -14.189 5.272 28.095 1.00 89.75 184 ALA A CA 1
ATOM 1371 C C . ALA A 1 184 ? -15.000 4.010 27.744 1.00 89.75 184 ALA A C 1
ATOM 1373 O O . ALA A 1 184 ? -15.968 4.120 26.998 1.00 89.75 184 ALA A O 1
ATOM 1374 N N . HIS A 1 185 ? -14.638 2.852 28.302 1.00 89.56 185 HIS A N 1
ATOM 1375 C CA . HIS A 1 185 ? -15.286 1.555 28.048 1.00 89.56 185 HIS A CA 1
ATOM 1376 C C . HIS A 1 185 ? -15.870 0.904 29.305 1.00 89.56 185 HIS A C 1
ATOM 1378 O O . HIS A 1 185 ? -16.317 -0.236 29.257 1.00 89.56 185 HIS A O 1
ATOM 1384 N N . ALA A 1 186 ? -15.829 1.599 30.439 1.00 89.56 186 ALA A N 1
ATOM 1385 C CA . ALA A 1 186 ? -16.264 1.055 31.714 1.00 89.56 186 ALA A CA 1
ATOM 1386 C C . ALA A 1 186 ? -17.709 1.462 32.001 1.00 89.56 186 ALA A C 1
ATOM 1388 O O . ALA A 1 186 ? -18.103 2.589 31.697 1.00 89.56 186 ALA A O 1
ATOM 1389 N N . ASN A 1 187 ? -18.480 0.578 32.629 1.00 90.88 187 ASN A N 1
ATOM 1390 C CA . ASN A 1 187 ? -19.784 0.956 33.170 1.00 90.88 187 ASN A CA 1
ATOM 1391 C C . ASN A 1 187 ? -19.617 1.963 34.315 1.00 90.88 187 ASN A C 1
ATOM 1393 O O . ASN A 1 187 ? -18.548 2.066 34.928 1.00 90.88 187 ASN A O 1
ATOM 1397 N N . GLU A 1 188 ? -20.674 2.717 34.601 1.00 89.06 188 GLU A N 1
ATOM 1398 C CA . GLU A 1 188 ? -20.635 3.810 35.571 1.00 89.06 188 GLU A CA 1
ATOM 1399 C C . GLU A 1 188 ? -20.158 3.363 36.959 1.00 89.06 188 GLU A C 1
ATOM 1401 O O . GLU A 1 188 ? -19.326 4.052 37.553 1.00 89.06 188 GLU A O 1
ATOM 1406 N N . PHE A 1 189 ? -20.562 2.187 37.441 1.00 89.38 189 PHE A N 1
ATOM 1407 C CA . PHE A 1 189 ? -20.140 1.678 38.750 1.00 89.38 189 PHE A CA 1
ATOM 1408 C C . PHE A 1 189 ? -19.000 0.662 38.680 1.00 89.38 189 PHE A C 1
ATOM 1410 O O . PHE A 1 189 ? -18.588 0.136 39.712 1.00 89.38 189 PHE A O 1
ATOM 1417 N N . ALA A 1 190 ? -18.440 0.403 37.495 1.00 86.00 190 ALA A N 1
ATOM 1418 C CA . ALA A 1 190 ? -17.282 -0.472 37.379 1.00 86.00 190 ALA A CA 1
ATOM 1419 C C . ALA A 1 190 ? -16.077 0.137 38.113 1.00 86.00 190 ALA A C 1
ATOM 1421 O O . ALA A 1 190 ? -15.662 1.267 37.825 1.00 86.00 190 ALA A O 1
ATOM 1422 N N . GLU A 1 191 ? -15.494 -0.633 39.033 1.00 81.31 191 GLU A N 1
ATOM 1423 C CA . GLU A 1 191 ? -14.276 -0.249 39.736 1.00 81.31 191 GLU A CA 1
ATOM 1424 C C . GLU A 1 191 ? -13.126 -0.181 38.725 1.00 81.31 191 GLU A C 1
ATOM 1426 O O . GLU A 1 191 ? -12.723 -1.183 38.133 1.00 81.31 191 GLU A O 1
ATOM 1431 N N . GLN A 1 192 ? -12.644 1.031 38.455 1.00 78.38 192 GLN A N 1
ATOM 1432 C CA . GLN A 1 192 ? -11.556 1.282 37.514 1.00 78.38 192 GLN A CA 1
ATOM 1433 C C . GLN A 1 192 ? -10.595 2.296 38.113 1.00 78.38 192 GLN A C 1
ATOM 1435 O O . GLN A 1 192 ? -10.965 3.436 38.400 1.00 78.38 192 GLN A O 1
ATOM 1440 N N . THR A 1 193 ? -9.334 1.901 38.260 1.00 82.88 193 THR A N 1
ATOM 1441 C CA . THR A 1 193 ? -8.291 2.764 38.806 1.00 82.88 193 THR A CA 1
ATOM 1442 C C . THR A 1 193 ? -7.561 3.484 37.675 1.00 82.88 193 THR A C 1
ATOM 1444 O O . THR A 1 193 ? -6.909 2.892 36.814 1.00 82.88 193 THR A O 1
ATOM 1447 N N . CYS A 1 194 ? -7.673 4.813 37.646 1.00 87.44 194 CYS A N 1
ATOM 1448 C CA . CYS A 1 194 ? -6.864 5.626 36.747 1.00 87.44 194 CYS A CA 1
ATOM 1449 C C . CYS A 1 194 ? -5.436 5.724 37.289 1.00 87.44 194 CYS A C 1
ATOM 1451 O O . CYS A 1 194 ? -5.233 6.085 38.446 1.00 87.44 194 CYS A O 1
ATOM 1453 N N . ARG A 1 195 ? -4.433 5.513 36.428 1.00 87.69 195 ARG A N 1
ATOM 1454 C CA . ARG A 1 195 ? -3.008 5.658 36.784 1.00 87.69 195 ARG A CA 1
ATOM 1455 C C . ARG A 1 195 ? -2.660 7.035 37.369 1.00 87.69 195 ARG A C 1
ATOM 1457 O O . ARG A 1 195 ? -1.691 7.153 38.109 1.00 87.69 195 ARG A O 1
ATOM 1464 N N . PHE A 1 196 ? -3.422 8.069 37.017 1.00 86.12 196 PHE A N 1
ATOM 1465 C CA . PHE A 1 196 ? -3.214 9.442 37.482 1.00 86.12 196 PHE A CA 1
ATOM 1466 C C . PHE A 1 196 ? -4.091 9.812 38.693 1.00 86.12 196 PHE A C 1
ATOM 1468 O O . PHE A 1 196 ? -3.918 10.894 39.256 1.00 86.12 196 PHE A O 1
ATOM 1475 N N . GLY A 1 197 ? -5.018 8.937 39.106 1.00 84.88 197 GLY A N 1
ATOM 1476 C CA . GLY A 1 197 ? -5.931 9.165 40.229 1.00 84.88 197 GLY A CA 1
ATOM 1477 C C . GLY A 1 197 ? -6.624 10.532 40.173 1.00 84.88 197 GLY A C 1
ATOM 1478 O O . GLY A 1 197 ? -7.051 10.979 39.108 1.00 84.88 197 GLY A O 1
ATOM 1479 N N . GLY A 1 198 ? -6.668 11.224 41.315 1.00 82.25 198 GLY A N 1
ATOM 1480 C CA . GLY A 1 198 ? -7.246 12.569 41.443 1.00 82.25 198 GLY A CA 1
ATOM 1481 C C . GLY A 1 198 ? -6.450 13.699 40.776 1.00 82.25 198 GLY A C 1
ATOM 1482 O O . GLY A 1 198 ? -6.953 14.809 40.679 1.00 82.25 198 GLY A O 1
ATOM 1483 N N . SER A 1 199 ? -5.232 13.437 40.285 1.00 87.50 199 SER A N 1
ATOM 1484 C CA . SER A 1 199 ? -4.439 14.420 39.518 1.00 87.50 199 SER A CA 1
ATOM 1485 C C . SER A 1 199 ? -4.699 14.358 38.009 1.00 87.50 199 SER A C 1
ATOM 1487 O O . SER A 1 199 ? -4.053 15.052 37.220 1.00 87.50 199 SER A O 1
ATOM 1489 N N . CYS A 1 200 ? -5.615 13.491 37.573 1.00 90.19 200 CYS A N 1
ATOM 1490 C CA . CYS A 1 200 ? -5.937 13.366 36.166 1.00 90.19 200 CYS A CA 1
ATOM 1491 C C . CYS A 1 200 ? -6.624 14.633 35.653 1.00 90.19 200 CYS A C 1
ATOM 1493 O O . CYS A 1 200 ? -7.611 15.094 36.213 1.00 90.19 200 CYS A O 1
ATOM 1495 N N . LYS A 1 201 ? -6.147 15.141 34.518 1.00 90.88 201 LYS A N 1
ATOM 1496 C CA . LYS A 1 201 ? -6.757 16.281 33.824 1.00 90.88 201 LYS A CA 1
ATOM 1497 C C . LYS A 1 201 ? -8.070 15.954 33.096 1.00 90.88 201 LYS A C 1
ATOM 1499 O O . LYS A 1 201 ? -8.665 16.847 32.507 1.00 90.88 201 LYS A O 1
ATOM 1504 N N . PHE A 1 202 ? -8.434 14.676 33.027 1.00 91.88 202 PHE A N 1
ATOM 1505 C CA . PHE A 1 202 ? -9.585 14.182 32.278 1.00 91.88 202 PHE A CA 1
ATOM 1506 C C . PHE A 1 202 ? -10.739 13.871 33.224 1.00 91.88 202 PHE A C 1
ATOM 1508 O O . PHE A 1 202 ? -10.517 13.478 34.371 1.00 91.88 202 PHE A O 1
ATOM 1515 N N . GLU A 1 203 ? -11.959 13.997 32.717 1.00 93.00 203 GLU A N 1
ATOM 1516 C CA . GLU A 1 203 ? -13.162 13.735 33.501 1.00 93.00 203 GLU A CA 1
ATOM 1517 C C . GLU A 1 203 ? -13.348 12.230 33.738 1.00 93.00 203 GLU A C 1
ATOM 1519 O O . GLU A 1 203 ? -13.066 11.409 32.859 1.00 93.00 203 GLU A O 1
ATOM 1524 N N . HIS A 1 204 ? -13.802 11.865 34.936 1.00 91.81 204 HIS A N 1
ATOM 1525 C CA . HIS A 1 204 ? -14.084 10.479 35.319 1.00 91.81 204 HIS A CA 1
ATOM 1526 C C . HIS A 1 204 ? -15.573 10.214 35.551 1.00 91.81 204 HIS A C 1
ATOM 1528 O O . HIS A 1 204 ? -15.992 9.051 35.483 1.00 91.81 204 HIS A O 1
ATOM 1534 N N . ASP A 1 205 ? -16.351 11.271 35.794 1.00 91.25 205 ASP A N 1
ATOM 1535 C CA . ASP A 1 205 ? -17.805 11.216 35.870 1.00 91.25 205 ASP A CA 1
ATOM 1536 C C . ASP A 1 205 ? -18.405 11.131 34.458 1.00 91.25 205 ASP A C 1
ATOM 1538 O O . ASP A 1 205 ? -18.335 12.063 33.650 1.00 91.25 205 ASP A O 1
ATOM 1542 N N . ILE A 1 206 ? -19.006 9.977 34.162 1.00 91.81 206 ILE A N 1
ATOM 1543 C CA . ILE A 1 206 ? -19.605 9.693 32.857 1.00 91.81 206 ILE A CA 1
ATOM 1544 C C . ILE A 1 206 ? -20.841 10.567 32.632 1.00 91.81 206 ILE A C 1
ATOM 1546 O O . ILE A 1 206 ? -21.019 11.070 31.526 1.00 91.81 206 ILE A O 1
ATOM 1550 N N . ARG A 1 207 ? -21.671 10.812 33.654 1.00 92.69 207 ARG A N 1
ATOM 1551 C CA . ARG A 1 207 ? -22.892 11.620 33.509 1.00 92.69 207 ARG A CA 1
ATOM 1552 C C . ARG A 1 207 ? -22.551 13.070 33.213 1.00 92.69 207 ARG A C 1
ATOM 1554 O O . ARG A 1 207 ? -23.132 13.655 32.299 1.00 92.69 207 ARG A O 1
ATOM 1561 N N . ARG A 1 208 ? -21.570 13.624 33.930 1.00 92.50 208 ARG A N 1
ATOM 1562 C CA . ARG A 1 208 ? -21.069 14.977 33.664 1.00 92.50 208 ARG A CA 1
ATOM 1563 C C . ARG A 1 208 ? -20.489 15.089 32.257 1.00 92.50 208 ARG A C 1
ATOM 1565 O O . ARG A 1 208 ? -20.811 16.032 31.540 1.00 92.50 208 ARG A O 1
ATOM 1572 N N . TYR A 1 209 ? -19.689 14.108 31.835 1.00 93.88 209 TYR A N 1
ATOM 1573 C CA . TYR A 1 209 ? -19.167 14.077 30.472 1.00 93.88 209 TYR A CA 1
ATOM 1574 C C . TYR A 1 209 ? -20.291 14.023 29.430 1.00 93.88 209 TYR A C 1
ATOM 1576 O O . TYR A 1 209 ? -20.283 14.837 28.517 1.00 93.88 209 TYR A O 1
ATOM 1584 N N . LEU A 1 210 ? -21.271 13.124 29.558 1.00 91.81 210 LEU A N 1
ATOM 1585 C CA . LEU A 1 210 ? -22.353 12.988 28.574 1.00 91.81 210 LEU A CA 1
ATOM 1586 C C . LEU A 1 210 ? -23.236 14.238 28.470 1.00 91.81 210 LEU A C 1
ATOM 1588 O O . LEU A 1 210 ? -23.728 14.525 27.382 1.00 91.81 210 LEU A O 1
ATOM 1592 N N . LYS A 1 211 ? -23.438 14.956 29.580 1.00 91.69 211 LYS A N 1
ATOM 1593 C CA . LYS A 1 211 ? -24.315 16.128 29.644 1.00 91.69 211 LYS A CA 1
ATOM 1594 C C . LYS A 1 211 ? -23.630 17.419 29.197 1.00 91.69 211 LYS A C 1
ATOM 1596 O O . LYS A 1 211 ? -24.180 18.139 28.373 1.00 91.69 211 LYS A O 1
ATOM 1601 N N . ASP A 1 212 ? -22.460 17.705 29.762 1.00 90.44 212 ASP A N 1
ATOM 1602 C CA . ASP A 1 212 ? -21.826 19.025 29.659 1.00 90.44 212 ASP A CA 1
ATOM 1603 C C . ASP A 1 212 ? -20.561 19.002 28.785 1.00 90.44 212 ASP A C 1
ATOM 1605 O O . ASP A 1 212 ? -20.036 20.044 28.414 1.00 90.44 212 ASP A O 1
ATOM 1609 N N . GLY A 1 213 ? -20.019 17.816 28.495 1.00 88.06 213 GLY A N 1
ATOM 1610 C CA . GLY A 1 213 ? -18.721 17.670 27.837 1.00 88.06 213 GLY A CA 1
ATOM 1611 C C . GLY A 1 213 ? -18.781 17.138 26.416 1.00 88.06 213 GLY A C 1
ATOM 1612 O O . GLY A 1 213 ? -18.067 17.599 25.522 1.00 88.06 213 GLY A O 1
ATOM 1613 N N . LYS A 1 214 ? -19.594 16.106 26.221 1.00 92.44 214 LYS A N 1
ATOM 1614 C CA . LYS A 1 214 ? -19.684 15.328 25.000 1.00 92.44 214 LYS A CA 1
ATOM 1615 C C . LYS A 1 214 ? -20.558 16.061 24.001 1.00 92.44 214 LYS A C 1
ATOM 1617 O O . LYS A 1 214 ? -21.636 16.550 24.315 1.00 92.44 214 LYS A O 1
ATOM 1622 N N . ARG A 1 215 ? -20.126 16.053 22.745 1.00 91.12 215 ARG A N 1
ATOM 1623 C CA . ARG A 1 215 ? -20.966 16.550 21.657 1.00 91.12 215 ARG A CA 1
ATOM 1624 C C . ARG A 1 215 ? -22.183 15.647 21.452 1.00 91.12 215 ARG A C 1
ATOM 1626 O O . ARG A 1 215 ? -22.086 14.421 21.567 1.00 91.12 215 ARG A O 1
ATOM 1633 N N . GLU A 1 216 ? -23.289 16.272 21.069 1.00 89.94 216 GLU A N 1
ATOM 1634 C CA . GLU A 1 216 ? -24.591 15.630 20.859 1.00 89.94 216 GLU A CA 1
ATOM 1635 C C . GLU A 1 216 ? -24.502 14.367 20.000 1.00 89.94 216 GLU A C 1
ATOM 1637 O O . GLU A 1 216 ? -23.712 14.300 19.057 1.00 89.94 216 GLU A O 1
ATOM 1642 N N . ASP A 1 217 ? -25.309 13.352 20.288 1.00 90.00 217 ASP A N 1
ATOM 1643 C CA . ASP A 1 217 ? -25.359 12.182 19.413 1.00 90.00 217 ASP A CA 1
ATOM 1644 C C . ASP A 1 217 ? -25.850 12.557 18.004 1.00 90.00 217 ASP A C 1
ATOM 1646 O O . ASP A 1 217 ? -26.624 13.490 17.800 1.00 90.00 217 ASP A O 1
ATOM 1650 N N . LEU A 1 218 ? -25.321 11.865 17.002 1.00 90.44 218 LEU A N 1
ATOM 1651 C CA . LEU A 1 218 ? -25.670 12.058 15.605 1.00 90.44 218 LEU A CA 1
ATOM 1652 C C . LEU A 1 218 ? -26.964 11.302 15.296 1.00 90.44 218 LEU A C 1
ATOM 1654 O O . LEU A 1 218 ? -27.092 10.126 15.620 1.00 90.44 218 LEU A O 1
ATOM 1658 N N . GLY A 1 219 ? -27.889 11.964 14.599 1.00 88.94 219 GLY A N 1
ATOM 1659 C CA . GLY A 1 219 ? -29.113 11.338 14.081 1.00 88.94 219 GLY A CA 1
ATOM 1660 C C . GLY A 1 219 ? -28.936 10.609 12.742 1.00 88.94 219 GLY A C 1
ATOM 1661 O O . GLY A 1 219 ? -29.883 10.008 12.240 1.00 88.94 219 GLY A O 1
ATOM 1662 N N . THR A 1 220 ? -27.746 10.657 12.133 1.00 89.44 220 THR A N 1
ATOM 1663 C CA . THR A 1 220 ? -27.452 9.892 10.910 1.00 89.44 220 THR A CA 1
ATOM 1664 C C . THR A 1 220 ? -27.551 8.387 11.169 1.00 89.44 220 THR A C 1
ATOM 1666 O O . THR A 1 220 ? -27.420 7.942 12.305 1.00 89.44 220 THR A O 1
ATOM 1669 N N . PHE A 1 221 ? -27.818 7.594 10.125 1.00 87.38 221 PHE A N 1
ATOM 1670 C CA . PHE A 1 221 ? -28.027 6.140 10.254 1.00 87.38 221 PHE A CA 1
ATOM 1671 C C . PHE A 1 221 ? -29.112 5.769 11.285 1.00 87.38 221 PHE A C 1
ATOM 1673 O O . PHE A 1 221 ? -28.979 4.791 12.013 1.00 87.38 221 PHE A O 1
ATOM 1680 N N . ASN A 1 222 ? -30.174 6.577 11.390 1.00 89.00 222 ASN A N 1
ATOM 1681 C CA . ASN A 1 222 ? -31.253 6.411 12.374 1.00 89.00 222 ASN A CA 1
ATOM 1682 C C . ASN A 1 22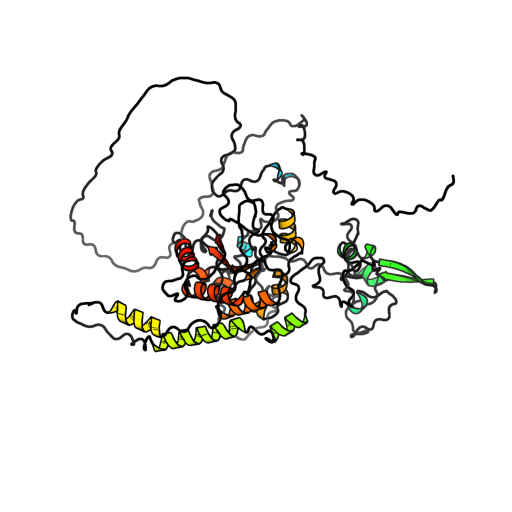2 ? -30.763 6.403 13.837 1.00 89.00 222 ASN A C 1
ATOM 1684 O O . ASN A 1 222 ? -31.362 5.760 14.695 1.00 89.00 222 ASN A O 1
ATOM 1688 N N . GLY A 1 223 ? -29.651 7.092 14.120 1.00 89.38 223 GLY A N 1
ATOM 1689 C CA . GLY A 1 223 ? -29.033 7.136 15.446 1.00 89.38 223 GLY A CA 1
ATOM 1690 C C . GLY A 1 223 ? -28.273 5.865 15.832 1.00 89.38 223 GLY A C 1
ATOM 1691 O O . GLY A 1 223 ? -27.750 5.792 16.944 1.00 89.38 223 GLY A O 1
ATOM 1692 N N . LEU A 1 224 ? -28.179 4.875 14.939 1.00 90.88 224 LEU A N 1
ATOM 1693 C CA . LEU A 1 224 ? -27.495 3.612 15.192 1.00 90.88 224 LEU A CA 1
ATOM 1694 C C . LEU A 1 224 ? -26.002 3.719 14.883 1.00 90.88 224 LEU A C 1
ATOM 1696 O O . LEU A 1 224 ? -25.585 4.208 13.835 1.00 90.88 224 LEU A O 1
ATOM 1700 N N . CYS A 1 225 ? -25.176 3.221 15.801 1.00 91.94 225 CYS A N 1
ATOM 1701 C CA . CYS A 1 225 ? -23.740 3.136 15.592 1.00 91.94 225 CYS A CA 1
ATOM 1702 C C . CYS A 1 225 ? -23.410 2.017 14.586 1.00 91.94 225 CYS A C 1
ATOM 1704 O O . CYS A 1 225 ? -23.549 0.843 14.942 1.00 91.94 225 CYS A O 1
ATOM 1706 N N . PRO A 1 226 ? -22.856 2.325 13.397 1.00 88.75 226 PRO A N 1
ATOM 1707 C CA . PRO A 1 226 ? -22.539 1.296 12.403 1.00 88.75 226 PRO A CA 1
ATOM 1708 C C . PRO A 1 226 ? -21.419 0.354 12.869 1.00 88.75 226 PRO A C 1
ATOM 1710 O O . PRO A 1 226 ? -21.376 -0.813 12.497 1.00 88.75 226 PRO A O 1
ATOM 1713 N N . ILE A 1 227 ? -20.496 0.834 13.714 1.00 87.19 227 ILE A N 1
ATOM 1714 C CA . ILE A 1 227 ? -19.420 -0.009 14.260 1.00 87.19 227 ILE A CA 1
ATOM 1715 C C . ILE A 1 227 ? -20.002 -1.043 15.218 1.00 87.19 227 ILE A C 1
ATOM 1717 O O . ILE A 1 227 ? -19.665 -2.218 15.122 1.00 87.19 227 ILE A O 1
ATOM 1721 N N . TRP A 1 228 ? -20.869 -0.610 16.131 1.00 89.38 228 TRP A N 1
ATOM 1722 C CA . TRP A 1 228 ? -21.505 -1.502 17.092 1.00 89.38 228 TRP A CA 1
ATOM 1723 C C . TRP A 1 228 ? -22.487 -2.464 16.427 1.00 89.38 228 TRP A C 1
ATOM 1725 O O . TRP A 1 228 ? -22.569 -3.618 16.826 1.00 89.38 228 TRP A O 1
ATOM 1735 N N . GLU A 1 229 ? -23.201 -2.021 15.394 1.00 89.06 229 GLU A N 1
ATOM 1736 C CA . GLU A 1 229 ? -24.101 -2.884 14.632 1.00 89.06 229 GLU A CA 1
ATOM 1737 C C . GLU A 1 229 ? -23.360 -4.073 14.014 1.00 89.06 229 GLU A C 1
ATOM 1739 O O . GLU A 1 229 ? -23.822 -5.204 14.131 1.00 89.06 229 GLU A O 1
ATOM 1744 N N . VAL A 1 230 ? -22.184 -3.828 13.430 1.00 84.19 230 VAL A N 1
ATOM 1745 C CA . VAL A 1 230 ? -21.413 -4.871 12.744 1.00 84.19 230 VAL A CA 1
ATOM 1746 C C . VAL A 1 230 ? -20.518 -5.667 13.703 1.00 84.19 230 VAL A C 1
ATOM 1748 O O . VAL A 1 230 ? -20.372 -6.875 13.545 1.00 84.19 230 VAL A O 1
ATOM 1751 N N . LYS A 1 231 ? -19.887 -5.018 14.691 1.00 82.50 231 LYS A N 1
ATOM 1752 C CA . LYS A 1 231 ? -18.913 -5.658 15.602 1.00 82.50 231 LYS A CA 1
ATOM 1753 C C . LYS A 1 231 ? -19.486 -6.091 16.944 1.00 82.50 231 LYS A C 1
ATOM 1755 O O . LYS A 1 231 ? -18.776 -6.725 17.717 1.00 82.50 231 LYS A O 1
ATOM 1760 N N . GLY A 1 232 ? -20.696 -5.667 17.283 1.00 86.19 232 GLY A N 1
ATOM 1761 C CA . GLY A 1 232 ? -21.298 -5.856 18.603 1.00 86.19 232 GLY A CA 1
ATOM 1762 C C . GLY A 1 232 ? -20.649 -5.075 19.742 1.00 86.19 232 GLY A C 1
ATOM 1763 O O . GLY A 1 232 ? -21.254 -4.957 20.799 1.00 86.19 232 GLY A O 1
ATOM 1764 N N . ARG A 1 233 ? -19.473 -4.477 19.533 1.00 86.50 233 ARG A N 1
ATOM 1765 C CA . ARG A 1 233 ? -18.791 -3.588 20.480 1.00 86.50 233 ARG A CA 1
ATOM 1766 C C . ARG A 1 233 ? -18.285 -2.335 19.769 1.00 86.50 233 ARG A C 1
ATOM 1768 O O . ARG A 1 233 ? -17.831 -2.380 18.624 1.00 86.50 233 ARG A O 1
ATOM 1775 N N . CYS A 1 234 ? -18.336 -1.200 20.463 1.00 88.50 234 CYS A N 1
ATOM 1776 C CA . CYS A 1 234 ? -17.854 0.082 19.956 1.00 88.50 234 CYS A CA 1
ATOM 1777 C C . CYS A 1 234 ? -16.500 0.460 20.576 1.00 88.50 234 CYS A C 1
ATOM 1779 O O . CYS A 1 234 ? -16.414 0.745 21.771 1.00 88.50 234 CYS A O 1
ATOM 1781 N N . SER A 1 235 ? -15.452 0.570 19.753 1.00 86.06 235 SER A N 1
ATOM 1782 C CA . SER A 1 235 ? -14.113 1.005 20.192 1.00 86.06 235 SER A CA 1
ATOM 1783 C C . SER A 1 235 ? -14.035 2.480 20.608 1.00 86.06 235 SER A C 1
ATOM 1785 O O . SER A 1 235 ? -13.027 2.910 21.162 1.00 86.06 235 SER A O 1
ATOM 1787 N N . ALA A 1 236 ? -15.094 3.266 20.396 1.00 88.62 236 ALA A N 1
ATOM 1788 C CA . ALA A 1 236 ? -15.210 4.610 20.959 1.00 88.62 236 ALA A CA 1
ATOM 1789 C C . ALA A 1 236 ? -15.892 4.630 22.343 1.00 88.62 236 ALA A C 1
ATOM 1791 O O . ALA A 1 236 ? -15.759 5.626 23.056 1.00 88.62 236 ALA A O 1
ATOM 1792 N N . GLY A 1 237 ? -16.599 3.559 22.734 1.00 91.06 237 GLY A N 1
ATOM 1793 C CA . GLY A 1 237 ? -17.309 3.462 24.014 1.00 91.06 237 GLY A CA 1
ATOM 1794 C C . GLY A 1 237 ? -18.210 4.674 24.278 1.00 91.06 237 GLY A C 1
ATOM 1795 O O . GLY A 1 237 ? -18.906 5.141 23.376 1.00 91.06 237 GLY A O 1
ATOM 1796 N N . TRP A 1 238 ? -18.145 5.249 25.480 1.00 92.88 238 TRP A N 1
ATOM 1797 C CA . TRP A 1 238 ? -18.907 6.451 25.857 1.00 92.88 238 TRP A CA 1
ATOM 1798 C C . TRP A 1 238 ? -18.589 7.693 25.018 1.00 92.88 238 TRP A C 1
ATOM 1800 O O . TRP A 1 238 ? -19.393 8.618 24.956 1.00 92.88 238 TRP A O 1
ATOM 1810 N N . ARG A 1 239 ? -17.438 7.720 24.335 1.00 92.62 239 ARG A N 1
ATOM 1811 C CA . ARG A 1 239 ? -17.030 8.828 23.454 1.00 92.62 239 ARG A CA 1
ATOM 1812 C C . ARG A 1 239 ? -17.664 8.740 22.064 1.00 92.62 239 ARG A C 1
ATOM 1814 O O . ARG A 1 239 ? -17.451 9.618 21.228 1.00 92.62 239 ARG A O 1
ATOM 1821 N N . CYS A 1 240 ? -18.402 7.668 21.779 1.00 92.06 240 CYS A N 1
ATOM 1822 C CA . CYS A 1 240 ? -19.090 7.480 20.511 1.00 92.06 240 CYS A CA 1
ATOM 1823 C C . CYS A 1 240 ? -20.147 8.572 20.295 1.00 92.06 240 CYS A C 1
ATOM 1825 O O . CYS A 1 240 ? -20.934 8.867 21.187 1.00 92.06 240 CYS A O 1
ATOM 1827 N N . ARG A 1 241 ? -20.225 9.126 19.082 1.00 92.62 241 ARG A N 1
ATOM 1828 C CA . ARG A 1 241 ? -21.308 10.040 18.666 1.00 92.62 241 ARG A CA 1
ATOM 1829 C C . ARG A 1 241 ? -22.644 9.325 18.403 1.00 92.62 241 ARG A C 1
ATOM 1831 O O . ARG A 1 241 ? -23.573 9.949 17.924 1.00 92.62 241 ARG A O 1
ATOM 1838 N N . PHE A 1 242 ? -22.712 8.028 18.670 1.00 93.31 242 PHE A N 1
ATOM 1839 C CA . PHE A 1 242 ? -23.910 7.194 18.593 1.00 93.31 242 PHE A CA 1
ATOM 1840 C C . PHE A 1 242 ? -24.073 6.402 19.899 1.00 93.31 242 PHE A C 1
ATOM 1842 O O . PHE A 1 242 ? -24.570 5.276 19.884 1.00 93.31 242 PHE A O 1
ATOM 1849 N N . ALA A 1 243 ? -23.569 6.939 21.020 1.00 91.25 243 ALA A N 1
ATOM 1850 C CA . ALA A 1 243 ? -23.503 6.212 22.286 1.00 91.25 243 ALA A CA 1
ATOM 1851 C C . ALA A 1 243 ? -24.889 5.750 22.752 1.00 91.25 243 ALA A C 1
ATOM 1853 O O . ALA A 1 243 ? -25.005 4.641 23.273 1.00 91.25 243 ALA A O 1
ATOM 1854 N N . GLY A 1 244 ? -25.943 6.531 22.487 1.00 90.00 244 GLY A N 1
ATOM 1855 C CA . GLY A 1 244 ? -27.325 6.155 22.789 1.00 90.00 244 GLY A CA 1
ATOM 1856 C C . GLY A 1 244 ? -27.787 4.839 22.148 1.00 90.00 244 GLY A C 1
ATOM 1857 O O . GLY A 1 244 ? -28.620 4.152 22.723 1.00 90.00 244 GLY A O 1
ATOM 1858 N N . SER A 1 245 ? -27.212 4.425 21.011 1.00 90.81 245 SER A N 1
ATOM 1859 C CA . SER A 1 245 ? -27.566 3.144 20.369 1.00 90.81 245 SER A CA 1
ATOM 1860 C C . SER A 1 245 ? -26.995 1.906 21.060 1.00 90.81 245 SER A C 1
ATOM 1862 O O . SER A 1 245 ? -27.495 0.804 20.854 1.00 90.81 245 SER A O 1
ATOM 1864 N N . HIS A 1 246 ? -25.945 2.075 21.863 1.00 91.81 246 HIS A N 1
ATOM 1865 C CA . HIS A 1 246 ? -25.222 0.982 22.513 1.00 91.81 246 HIS A CA 1
ATOM 1866 C C . HIS A 1 246 ? -24.932 1.283 23.988 1.00 91.81 246 HIS A C 1
ATOM 1868 O O . HIS A 1 246 ? -23.920 0.860 24.553 1.00 91.81 246 HIS A O 1
ATOM 1874 N N . SER A 1 247 ? -25.818 2.047 24.620 1.00 92.69 247 SER A N 1
ATOM 1875 C CA . SER A 1 247 ? -25.833 2.277 26.059 1.00 92.69 247 SER A CA 1
ATOM 1876 C C . SER A 1 247 ? -27.265 2.231 26.567 1.00 92.69 247 SER A C 1
ATOM 1878 O O . SER A 1 247 ? -28.209 2.490 25.824 1.00 92.69 247 SER A O 1
ATOM 1880 N N . LYS A 1 248 ? -27.433 1.862 27.833 1.00 92.56 248 LYS A N 1
ATOM 1881 C CA . LYS A 1 248 ? -28.729 1.880 28.510 1.00 92.56 248 LYS A CA 1
ATOM 1882 C C . LYS A 1 248 ? -28.552 2.233 29.977 1.00 92.56 248 LYS A C 1
ATOM 1884 O O . LYS A 1 248 ? -27.500 1.974 30.562 1.00 92.56 248 LYS A O 1
ATOM 1889 N N . GLU A 1 249 ? -29.597 2.792 30.565 1.00 92.44 249 GLU A N 1
ATOM 1890 C CA . GLU A 1 249 ? -29.691 2.950 32.010 1.00 92.44 249 GLU A CA 1
ATOM 1891 C C . GLU A 1 249 ? -30.381 1.707 32.587 1.00 92.44 249 GLU A C 1
ATOM 1893 O O . GLU A 1 249 ? -31.477 1.345 32.159 1.00 92.44 249 GLU A O 1
ATOM 1898 N N . VAL A 1 250 ? -29.708 1.015 33.505 1.00 90.31 250 VAL A N 1
ATOM 1899 C CA . VAL A 1 250 ? -30.220 -0.189 34.171 1.00 90.31 250 VAL A CA 1
ATOM 1900 C C . VAL A 1 250 ? -30.430 0.124 35.643 1.00 90.31 250 VAL A C 1
ATOM 1902 O O . VAL A 1 250 ? -29.545 0.672 36.299 1.00 90.31 250 VAL A O 1
ATOM 1905 N N . GLU A 1 251 ? -31.593 -0.234 36.174 1.00 90.81 251 GLU A N 1
ATOM 1906 C CA . GLU A 1 251 ? -31.856 -0.183 37.609 1.00 90.81 251 GLU A CA 1
ATOM 1907 C C . GLU A 1 251 ? -31.330 -1.467 38.259 1.00 90.81 251 GLU A C 1
ATOM 1909 O O . GLU A 1 251 ? -31.708 -2.571 37.863 1.00 90.81 251 GLU A O 1
ATOM 1914 N N . ARG A 1 252 ? -30.395 -1.331 39.204 1.00 84.00 252 ARG A N 1
ATOM 1915 C CA . ARG A 1 252 ? -29.858 -2.466 39.966 1.00 84.00 252 ARG A CA 1
ATOM 1916 C C . ARG A 1 252 ? -30.777 -2.834 41.127 1.00 84.00 252 ARG A C 1
ATOM 1918 O O . ARG A 1 252 ? -31.612 -2.038 41.540 1.00 84.00 252 ARG A O 1
ATOM 1925 N N . GLU A 1 253 ? -30.558 -4.018 41.693 1.00 80.19 253 GLU A N 1
ATOM 1926 C CA . GLU A 1 253 ? -31.297 -4.549 42.852 1.00 80.19 253 GLU A CA 1
ATOM 1927 C C . GLU A 1 253 ? -31.293 -3.588 44.058 1.00 80.19 253 GLU A C 1
ATOM 1929 O O . GLU A 1 253 ? -32.268 -3.519 44.799 1.00 80.19 253 GLU A O 1
ATOM 1934 N N . ASP A 1 254 ? -30.249 -2.763 44.184 1.00 80.00 254 ASP A N 1
ATOM 1935 C CA . ASP A 1 254 ? -30.110 -1.734 45.223 1.00 80.00 254 ASP A CA 1
ATOM 1936 C C . ASP A 1 254 ? -30.897 -0.430 44.937 1.00 80.00 254 ASP A C 1
ATOM 1938 O O . ASP A 1 254 ? -30.694 0.582 45.613 1.00 80.00 254 ASP A O 1
ATOM 1942 N N . GLY A 1 255 ? -31.728 -0.388 43.886 1.00 83.31 255 GLY A N 1
ATOM 1943 C CA . GLY A 1 255 ? -32.502 0.790 43.457 1.00 83.31 255 GLY A CA 1
ATOM 1944 C C . GLY A 1 255 ? -31.676 1.906 42.800 1.00 83.31 255 GLY A C 1
ATOM 1945 O O . GLY A 1 255 ? -32.191 2.979 42.480 1.00 83.31 255 GLY A O 1
ATOM 1946 N N . ARG A 1 256 ? -30.369 1.693 42.594 1.00 85.19 256 ARG A N 1
ATOM 1947 C CA . ARG A 1 256 ? -29.484 2.653 41.918 1.00 85.19 256 ARG A CA 1
ATOM 1948 C C . ARG A 1 256 ? -29.545 2.466 40.406 1.00 85.19 256 ARG A C 1
ATOM 1950 O O . ARG A 1 256 ? -29.421 1.348 39.909 1.00 85.19 256 ARG A O 1
ATOM 1957 N N . LYS A 1 257 ? -29.661 3.578 39.679 1.00 89.69 257 LYS A N 1
ATOM 1958 C CA . LYS A 1 257 ? -29.601 3.612 38.215 1.00 89.69 257 LYS A CA 1
ATOM 1959 C C . LYS A 1 257 ? -28.157 3.721 37.747 1.00 89.69 257 LYS A C 1
ATOM 1961 O O . LYS A 1 257 ? -27.459 4.656 38.130 1.00 89.69 257 LYS A O 1
ATOM 1966 N N . GLU A 1 258 ? -27.728 2.781 36.919 1.00 90.94 258 GLU A N 1
ATOM 1967 C CA . GLU A 1 258 ? -26.383 2.735 36.356 1.00 90.94 258 GLU A CA 1
ATOM 1968 C C . GLU A 1 258 ? -26.420 2.889 34.837 1.00 90.94 258 GLU A C 1
ATOM 1970 O O . GLU A 1 258 ? -27.182 2.206 34.149 1.00 90.94 258 GLU A O 1
ATOM 1975 N N . LEU A 1 259 ? -25.538 3.730 34.302 1.00 91.06 259 LEU A N 1
ATOM 1976 C CA . LEU A 1 259 ? -25.234 3.759 32.877 1.00 91.06 259 LEU A CA 1
ATOM 1977 C C . LEU A 1 259 ? -24.297 2.609 32.483 1.00 91.06 259 LEU A C 1
ATOM 1979 O O . LEU A 1 259 ? -23.162 2.498 32.957 1.00 91.06 259 LEU A O 1
ATOM 1983 N N . VAL A 1 260 ? -24.775 1.776 31.561 1.00 92.06 260 VAL A N 1
ATOM 1984 C CA . VAL A 1 260 ? -24.098 0.561 31.101 1.00 92.06 260 VAL A CA 1
ATOM 1985 C C . VAL A 1 260 ? -23.920 0.605 29.585 1.00 92.06 260 VAL A C 1
ATOM 1987 O O . VAL A 1 260 ? -24.864 0.918 28.856 1.00 92.06 260 VAL A O 1
ATOM 1990 N N . LEU A 1 261 ? -22.719 0.271 29.100 1.00 91.00 261 LEU A N 1
ATOM 1991 C CA . LEU A 1 261 ? -22.493 -0.004 27.678 1.00 91.00 261 LEU A CA 1
ATOM 1992 C C . LEU A 1 261 ? -22.998 -1.410 27.357 1.00 91.00 261 LEU A C 1
ATOM 1994 O O . LEU A 1 261 ? -22.724 -2.361 28.088 1.00 91.00 261 LEU A O 1
ATOM 1998 N N . VAL A 1 262 ? -23.748 -1.537 26.267 1.00 90.25 262 VAL A N 1
ATOM 1999 C CA . VAL A 1 262 ? -24.309 -2.818 25.836 1.00 90.25 262 VAL A CA 1
ATOM 2000 C C . VAL A 1 262 ? -23.435 -3.375 24.730 1.00 90.25 262 VAL A C 1
ATOM 2002 O O . VAL A 1 262 ? -23.303 -2.742 23.688 1.00 90.25 262 VAL A O 1
ATOM 2005 N N . ASP A 1 263 ? -22.891 -4.568 24.930 1.00 84.50 263 ASP A N 1
ATOM 2006 C CA . ASP A 1 263 ? -22.275 -5.338 23.854 1.00 84.50 263 ASP A CA 1
ATOM 2007 C C . ASP A 1 263 ? -23.305 -6.323 23.278 1.00 84.50 263 ASP A C 1
ATOM 2009 O O . ASP A 1 263 ? -24.120 -6.885 24.013 1.00 84.50 263 ASP A O 1
ATOM 2013 N N . LYS A 1 264 ? -23.294 -6.520 21.958 1.00 80.69 264 LYS A N 1
ATOM 2014 C CA . LYS A 1 264 ? -24.018 -7.615 21.302 1.00 80.69 264 LYS A CA 1
ATOM 2015 C C . LYS A 1 264 ? -23.095 -8.816 21.181 1.00 80.69 264 LYS A C 1
ATOM 2017 O O . LYS A 1 264 ? -21.948 -8.679 20.755 1.00 80.69 264 LYS A O 1
ATOM 2022 N N . GLU A 1 265 ? -23.631 -9.996 21.461 1.00 67.31 265 GLU A N 1
ATOM 2023 C CA . GLU A 1 265 ? -23.014 -11.240 21.019 1.00 67.31 265 GLU A CA 1
ATOM 2024 C C . GLU A 1 265 ? -23.178 -11.338 19.502 1.00 67.31 265 GLU A C 1
ATOM 2026 O O . GLU A 1 265 ? -24.270 -11.567 18.985 1.00 67.31 265 GLU A O 1
ATOM 2031 N N . VAL A 1 266 ? -22.094 -11.099 18.773 1.00 62.31 266 VAL A N 1
ATOM 2032 C CA . VAL A 1 266 ? -22.023 -11.400 17.341 1.00 62.31 266 VAL A CA 1
ATOM 2033 C C . VAL A 1 266 ? -21.321 -12.745 17.190 1.00 62.31 266 VAL A C 1
ATOM 2035 O O . VAL A 1 266 ? -20.308 -12.950 17.870 1.00 62.31 266 VAL A O 1
ATOM 2038 N N . PRO A 1 267 ? -21.787 -13.645 16.301 1.00 48.75 267 PRO A N 1
ATOM 2039 C CA . PRO A 1 267 ? -21.041 -14.844 15.945 1.00 48.75 267 PRO A CA 1
ATOM 2040 C C . PRO A 1 267 ? -19.735 -14.402 15.283 1.00 48.75 267 PRO A C 1
ATOM 2042 O O . PRO A 1 267 ? -19.681 -14.093 14.095 1.00 48.75 267 PRO A O 1
ATOM 2045 N N . SER A 1 268 ? -18.678 -14.281 16.074 1.00 45.97 268 SER A N 1
ATOM 2046 C CA . SER A 1 268 ? -17.344 -14.008 15.565 1.00 45.97 268 SER A CA 1
ATOM 2047 C C . SER A 1 268 ? -16.729 -15.340 15.166 1.00 45.97 268 SER A C 1
ATOM 2049 O O . SER A 1 268 ? -16.761 -16.314 15.919 1.00 45.97 268 SER A O 1
ATOM 2051 N N . ALA A 1 269 ? -16.189 -15.391 13.950 1.00 41.50 269 ALA A N 1
ATOM 2052 C CA . ALA A 1 269 ? -15.309 -16.471 13.553 1.0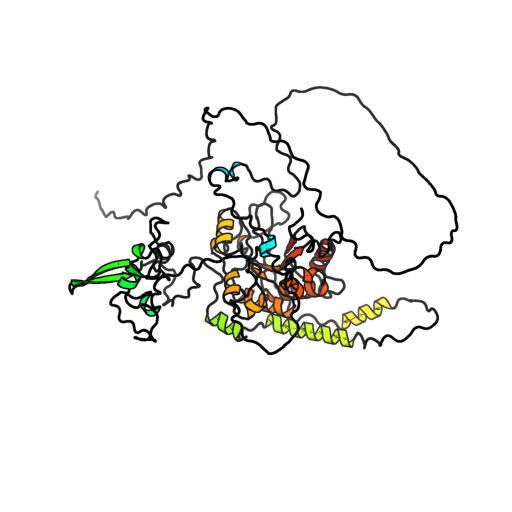0 41.50 269 ALA A CA 1
ATOM 2053 C C . ALA A 1 269 ? -14.094 -16.467 14.498 1.00 41.50 269 ALA A C 1
ATOM 2055 O O . ALA A 1 269 ? -13.316 -15.516 14.515 1.00 41.50 269 ALA A O 1
ATOM 2056 N N . GLU A 1 270 ? -13.997 -17.546 15.271 1.00 36.66 270 GLU A N 1
ATOM 2057 C CA . GLU A 1 270 ? -12.886 -17.959 16.130 1.00 36.66 270 GLU A CA 1
ATOM 2058 C C . GLU A 1 270 ? -12.629 -17.111 17.387 1.00 36.66 270 GLU A C 1
ATOM 2060 O O . GLU A 1 270 ? -12.088 -16.003 17.373 1.00 36.66 270 GLU A O 1
ATOM 2065 N N . GLY A 1 271 ? -12.998 -17.723 18.517 1.00 35.66 271 GLY A N 1
ATOM 2066 C CA . GLY A 1 271 ? -12.752 -17.254 19.868 1.00 35.66 271 GLY A CA 1
ATOM 2067 C C . GLY A 1 271 ? -11.268 -17.053 20.160 1.00 35.66 271 GLY A C 1
ATOM 2068 O O . GLY A 1 271 ? -10.453 -17.971 20.099 1.00 35.66 271 GLY A O 1
ATOM 2069 N N . GLY A 1 272 ? -10.943 -15.831 20.548 1.00 31.95 272 GLY A N 1
ATOM 2070 C CA . GLY A 1 272 ? -9.696 -15.470 21.187 1.00 31.95 272 GLY A CA 1
ATOM 2071 C C . GLY A 1 272 ? -9.937 -14.203 21.988 1.00 31.95 272 GLY A C 1
ATOM 2072 O O . GLY A 1 272 ? -10.687 -13.329 21.558 1.00 31.95 272 GLY A O 1
ATOM 2073 N N . ASP A 1 273 ? -9.315 -14.121 23.157 1.00 35.88 273 ASP A N 1
ATOM 2074 C CA . ASP A 1 273 ? -9.327 -12.966 24.053 1.00 35.88 273 ASP A CA 1
ATOM 2075 C C . ASP A 1 273 ? -8.608 -11.786 23.360 1.00 35.88 273 ASP A C 1
ATOM 2077 O O . ASP A 1 273 ? -7.417 -11.523 23.553 1.00 35.88 273 ASP A O 1
ATOM 2081 N N . LYS A 1 274 ? -9.287 -11.143 22.406 1.00 44.09 274 LYS A N 1
ATOM 2082 C CA . LYS A 1 274 ? -8.694 -10.112 21.559 1.00 44.09 274 LYS A CA 1
ATOM 2083 C C . LYS A 1 274 ? -8.732 -8.783 22.297 1.00 44.09 274 LYS A C 1
ATOM 2085 O O . LYS A 1 274 ? -9.752 -8.101 22.342 1.00 44.09 274 LYS A O 1
ATOM 2090 N N . LYS A 1 275 ? -7.579 -8.394 22.848 1.00 42.12 275 LYS A N 1
ATOM 2091 C CA . LYS A 1 275 ? -7.272 -6.981 23.108 1.00 42.12 275 LYS A CA 1
ATOM 2092 C C . LYS A 1 275 ? -7.640 -6.180 21.862 1.00 42.12 275 LYS A C 1
ATOM 2094 O O . LYS A 1 275 ? -7.248 -6.581 20.770 1.00 42.12 275 LYS A O 1
ATOM 2099 N N . ASP A 1 276 ? -8.354 -5.074 22.054 1.00 45.91 276 ASP A N 1
ATOM 2100 C CA . ASP A 1 276 ? -8.746 -4.114 21.023 1.00 45.91 276 ASP A CA 1
ATOM 2101 C C . ASP A 1 276 ? -7.522 -3.606 20.234 1.00 45.91 276 ASP A C 1
ATOM 2103 O O . ASP A 1 276 ? -6.990 -2.523 20.489 1.00 45.91 276 ASP A O 1
ATOM 2107 N N . ASP A 1 277 ? -7.036 -4.377 19.263 1.00 54.06 277 ASP A N 1
ATOM 2108 C CA . ASP A 1 277 ? -6.148 -3.845 18.247 1.00 54.06 277 ASP A CA 1
ATOM 2109 C C . ASP A 1 277 ? -7.036 -2.949 17.376 1.00 54.06 277 ASP A C 1
ATOM 2111 O O . ASP A 1 277 ? -7.798 -3.419 16.534 1.00 54.06 277 ASP A O 1
ATOM 2115 N N . GLU A 1 278 ? -6.939 -1.631 17.597 1.00 53.19 278 GLU A N 1
ATOM 2116 C CA . GLU A 1 278 ? -7.634 -0.558 16.854 1.00 53.19 278 GLU A CA 1
ATOM 2117 C C . GLU A 1 278 ? -7.573 -0.739 15.319 1.00 53.19 278 GLU A C 1
ATOM 2119 O O . GLU A 1 278 ? -8.348 -0.136 14.576 1.00 53.19 278 GLU A O 1
ATOM 2124 N N . ASP A 1 279 ? -6.645 -1.570 14.840 1.00 57.84 279 ASP A N 1
ATOM 2125 C CA . ASP A 1 279 ? -6.396 -1.876 13.444 1.00 57.84 279 ASP A CA 1
ATOM 2126 C C . ASP A 1 279 ? -7.226 -3.033 12.852 1.00 57.84 279 ASP A C 1
ATOM 2128 O O . ASP A 1 279 ? -7.259 -3.126 11.620 1.00 57.84 279 ASP A O 1
ATOM 2132 N N . GLU A 1 280 ? -7.898 -3.866 13.660 1.00 66.44 280 GLU A N 1
ATOM 2133 C CA . GLU A 1 280 ? -8.757 -4.970 13.194 1.00 66.44 280 GLU A CA 1
ATOM 2134 C C . GLU A 1 280 ? -10.117 -4.436 12.709 1.00 66.44 280 GLU A C 1
ATOM 2136 O O . GLU A 1 280 ? -11.120 -4.422 13.425 1.00 66.44 280 GLU A O 1
ATOM 2141 N N . GLY A 1 281 ? -10.167 -3.918 11.482 1.00 74.50 281 GLY A N 1
ATOM 2142 C CA . GLY A 1 281 ? -11.429 -3.587 10.814 1.00 74.50 281 GLY A CA 1
ATOM 2143 C C . GLY A 1 281 ? -12.183 -4.842 10.354 1.00 74.50 281 GLY A C 1
ATOM 2144 O O . GLY A 1 281 ? -11.571 -5.871 10.081 1.00 74.50 281 GLY A O 1
ATOM 2145 N N . VAL A 1 282 ? -13.511 -4.754 10.233 1.00 82.56 282 VAL A N 1
ATOM 2146 C CA . VAL A 1 282 ? -14.333 -5.861 9.707 1.00 82.56 282 VAL A CA 1
ATOM 2147 C C . VAL A 1 282 ? -13.973 -6.107 8.244 1.00 82.56 282 VAL A C 1
ATOM 2149 O O . VAL A 1 282 ? -13.920 -5.154 7.463 1.00 82.56 282 VAL A O 1
ATOM 2152 N N . GLY A 1 283 ? -13.672 -7.361 7.900 1.00 87.31 283 GLY A N 1
ATOM 2153 C CA . GLY A 1 283 ? -13.253 -7.749 6.552 1.00 87.31 283 GLY A CA 1
ATOM 2154 C C . GLY A 1 283 ? -11.923 -7.127 6.109 1.00 87.31 283 GLY A C 1
ATOM 2155 O O . GLY A 1 283 ? -11.618 -7.138 4.920 1.00 87.31 283 GLY A O 1
ATOM 2156 N N . VAL A 1 284 ? -11.132 -6.526 7.010 1.00 92.06 284 VAL A N 1
ATOM 2157 C CA . VAL A 1 284 ? -9.850 -5.899 6.649 1.00 92.06 284 VAL A CA 1
ATOM 2158 C C . VAL A 1 284 ? -8.729 -6.934 6.685 1.00 92.06 284 VAL A C 1
ATOM 2160 O O . VAL A 1 284 ? -8.495 -7.585 7.698 1.00 92.06 284 VAL A O 1
ATOM 2163 N N . VAL A 1 285 ? -7.996 -7.043 5.581 1.00 93.56 285 VAL A N 1
ATOM 2164 C CA . VAL A 1 285 ? -6.851 -7.942 5.397 1.00 93.56 285 VAL A CA 1
ATOM 2165 C C . VAL A 1 285 ? -5.534 -7.157 5.326 1.00 93.56 285 VAL A C 1
ATOM 2167 O O . VAL A 1 285 ? -5.529 -5.925 5.256 1.00 93.56 285 VAL A O 1
ATOM 2170 N N . ASN A 1 286 ? -4.402 -7.875 5.333 1.00 93.94 286 ASN A N 1
ATOM 2171 C CA . ASN A 1 286 ? -3.040 -7.313 5.380 1.00 93.94 286 ASN A CA 1
ATOM 2172 C C . ASN A 1 286 ? -2.765 -6.451 6.630 1.00 93.94 286 ASN A C 1
ATOM 2174 O O . ASN A 1 286 ? -1.948 -5.529 6.601 1.00 93.94 286 ASN A O 1
ATOM 2178 N N . VAL A 1 287 ? -3.451 -6.739 7.739 1.00 91.75 287 VAL A N 1
ATOM 2179 C CA . VAL A 1 287 ? -3.201 -6.089 9.028 1.00 91.75 287 VAL A CA 1
ATOM 2180 C C . VAL A 1 287 ? -1.992 -6.743 9.690 1.00 91.75 287 VAL A C 1
ATOM 2182 O O . VAL A 1 287 ? -1.969 -7.954 9.884 1.00 91.75 287 VAL A O 1
ATOM 2185 N N . ILE A 1 288 ? -0.997 -5.933 10.057 1.00 91.25 288 ILE A N 1
ATOM 2186 C CA . ILE A 1 288 ? 0.161 -6.392 10.831 1.00 91.25 288 ILE A CA 1
ATOM 2187 C C . ILE A 1 288 ? 0.024 -5.998 12.303 1.00 91.25 288 ILE A C 1
ATOM 2189 O O . ILE A 1 288 ? -0.452 -4.903 12.630 1.00 91.25 288 ILE A O 1
ATOM 2193 N N . SER A 1 289 ? 0.488 -6.871 13.194 1.00 91.31 289 SER A N 1
ATOM 2194 C CA . SER A 1 289 ? 0.396 -6.670 14.637 1.00 91.31 289 SER A CA 1
ATOM 2195 C C . SER A 1 289 ? 1.301 -5.534 15.118 1.00 91.31 289 SER A C 1
ATOM 2197 O O . SER A 1 289 ? 2.306 -5.167 14.494 1.00 91.31 289 SER A O 1
ATOM 2199 N N . ASN A 1 290 ? 0.981 -4.974 16.286 1.00 89.75 290 ASN A N 1
ATOM 2200 C CA . ASN A 1 290 ? 1.838 -3.973 16.923 1.00 89.75 290 ASN A CA 1
ATOM 2201 C C . ASN A 1 290 ? 3.246 -4.519 17.221 1.00 89.75 290 ASN A C 1
ATOM 2203 O O . ASN A 1 290 ? 4.226 -3.781 17.103 1.00 89.75 290 ASN A O 1
ATOM 2207 N N . GLN A 1 291 ? 3.359 -5.812 17.530 1.00 91.75 291 GLN A N 1
ATOM 2208 C CA . GLN A 1 291 ? 4.637 -6.482 17.742 1.00 91.75 291 GLN A CA 1
ATOM 2209 C C . GLN A 1 291 ? 5.472 -6.542 16.452 1.00 91.75 291 GLN A C 1
ATOM 2211 O O . GLN A 1 291 ? 6.638 -6.148 16.469 1.00 91.75 291 GLN A O 1
ATOM 2216 N N . GLN A 1 292 ? 4.870 -6.900 15.313 1.00 93.44 292 GLN A N 1
ATOM 2217 C CA . GLN A 1 292 ? 5.552 -6.896 14.009 1.00 93.44 292 GLN A CA 1
ATOM 2218 C C . GLN A 1 292 ? 6.051 -5.492 13.627 1.00 93.44 292 GLN A C 1
ATOM 2220 O O . GLN A 1 292 ? 7.178 -5.331 13.158 1.00 93.44 292 GLN A O 1
ATOM 2225 N N . LYS A 1 293 ? 5.265 -4.439 13.900 1.00 93.31 293 LYS A N 1
ATOM 2226 C CA . LYS A 1 293 ? 5.702 -3.040 13.700 1.00 93.31 293 LYS A CA 1
ATOM 2227 C C . LYS A 1 293 ? 6.915 -2.686 14.565 1.00 93.31 293 LYS A C 1
ATOM 2229 O O . LYS A 1 293 ? 7.822 -1.988 14.109 1.00 93.31 293 LYS A O 1
ATOM 2234 N N . ILE A 1 294 ? 6.942 -3.153 15.816 1.00 93.50 294 ILE A N 1
ATOM 2235 C CA . ILE A 1 294 ? 8.079 -2.955 16.726 1.00 93.50 294 ILE A CA 1
ATOM 2236 C C . ILE A 1 294 ? 9.316 -3.695 16.207 1.00 93.50 294 ILE A C 1
ATOM 2238 O O . ILE A 1 294 ? 10.410 -3.132 16.228 1.00 93.50 294 ILE A O 1
ATOM 2242 N N . GLU A 1 295 ? 9.158 -4.922 15.717 1.00 95.81 295 GLU A N 1
ATOM 2243 C CA . GLU A 1 295 ? 10.247 -5.719 15.145 1.00 95.81 295 GLU A CA 1
ATOM 2244 C C . GLU A 1 295 ? 10.839 -5.073 13.893 1.00 95.81 295 GLU A C 1
ATOM 2246 O O . GLU A 1 295 ? 12.062 -5.002 13.774 1.00 95.81 295 GLU A O 1
ATOM 2251 N N . LEU A 1 296 ? 10.002 -4.522 13.008 1.00 95.75 296 LEU A N 1
ATOM 2252 C CA . LEU A 1 296 ? 10.445 -3.731 11.855 1.00 95.75 296 LEU A CA 1
ATOM 2253 C C . LEU A 1 296 ? 11.272 -2.522 12.302 1.00 95.75 296 LEU A C 1
ATOM 2255 O O . LEU A 1 296 ? 12.415 -2.348 11.877 1.00 95.75 296 LEU A O 1
ATOM 2259 N N . ARG A 1 297 ? 10.756 -1.738 13.256 1.00 94.31 297 ARG A N 1
ATOM 2260 C CA . ARG A 1 297 ? 11.461 -0.568 13.802 1.00 94.31 297 ARG A CA 1
ATOM 2261 C C . ARG A 1 297 ? 12.808 -0.926 14.427 1.00 94.31 297 ARG A C 1
ATOM 2263 O O . ARG A 1 297 ? 13.776 -0.181 14.281 1.00 94.31 297 ARG A O 1
ATOM 2270 N N . LYS A 1 298 ? 12.871 -2.065 15.119 1.00 95.56 298 LYS A N 1
ATOM 2271 C CA . LYS A 1 298 ? 14.095 -2.611 15.721 1.00 95.56 298 LYS A CA 1
ATOM 2272 C C . LYS A 1 298 ? 14.991 -3.340 14.710 1.00 95.56 298 LYS A C 1
ATOM 2274 O O . LYS A 1 298 ? 16.048 -3.820 15.105 1.00 95.56 298 LYS A O 1
ATOM 2279 N N . LYS A 1 299 ? 14.604 -3.402 13.428 1.00 93.44 299 LYS A N 1
ATOM 2280 C CA . LYS A 1 299 ? 15.308 -4.114 12.347 1.00 93.44 299 LYS A CA 1
ATOM 2281 C C . LYS A 1 299 ? 15.530 -5.602 12.652 1.00 93.44 299 LYS A C 1
ATOM 2283 O O . LYS A 1 299 ? 16.543 -6.175 12.262 1.00 93.44 299 LYS A O 1
ATOM 2288 N N . LEU A 1 300 ? 14.589 -6.215 13.369 1.00 94.06 300 LEU A N 1
ATOM 2289 C CA . LEU A 1 300 ? 14.613 -7.637 13.721 1.00 94.06 300 LEU A CA 1
ATOM 2290 C C . LEU A 1 300 ? 14.000 -8.517 12.626 1.00 94.06 300 LEU A C 1
ATOM 2292 O O . LEU A 1 300 ? 14.333 -9.698 12.537 1.00 94.06 300 LEU A O 1
ATOM 2296 N N . VAL A 1 301 ? 13.145 -7.945 11.771 1.00 93.50 301 VAL A N 1
ATOM 2297 C CA . VAL A 1 301 ? 12.609 -8.641 10.595 1.00 93.50 301 VAL A CA 1
ATOM 2298 C C . VAL A 1 301 ? 13.737 -8.863 9.590 1.00 93.50 301 VAL A C 1
ATOM 2300 O O . VAL A 1 301 ? 14.329 -7.913 9.075 1.00 93.50 301 VAL A O 1
ATOM 2303 N N . LYS A 1 302 ? 14.048 -10.135 9.332 1.00 93.94 302 LYS A N 1
ATOM 2304 C CA . LYS A 1 302 ? 15.130 -10.550 8.433 1.00 93.94 302 LYS A CA 1
ATOM 2305 C C . LYS A 1 302 ? 14.664 -10.545 6.978 1.00 93.94 302 LYS A C 1
ATOM 2307 O O . LYS A 1 302 ? 13.514 -10.864 6.692 1.00 93.94 302 LYS A O 1
ATOM 2312 N N . THR A 1 303 ? 15.589 -10.258 6.066 1.00 96.81 303 THR A N 1
ATOM 2313 C CA . THR A 1 303 ? 15.358 -10.255 4.611 1.00 96.81 303 THR A CA 1
ATOM 2314 C C . THR A 1 303 ? 16.373 -11.161 3.909 1.00 96.81 303 THR A C 1
ATOM 2316 O O . THR A 1 303 ? 17.216 -10.672 3.154 1.00 96.81 303 THR A O 1
ATOM 2319 N N . PRO A 1 304 ? 16.378 -12.477 4.199 1.00 96.62 304 PRO A N 1
ATOM 2320 C CA . PRO A 1 304 ? 17.449 -13.377 3.779 1.00 96.62 304 PRO A CA 1
ATOM 2321 C C . PRO A 1 304 ? 17.635 -13.451 2.260 1.00 96.62 304 PRO A C 1
ATOM 2323 O O . PRO A 1 304 ? 18.764 -13.645 1.808 1.00 96.62 304 PRO A O 1
ATOM 2326 N N . LYS A 1 305 ? 16.570 -13.310 1.456 1.00 96.44 305 LYS A N 1
ATOM 2327 C CA . LYS A 1 305 ? 16.699 -13.324 -0.009 1.00 96.44 305 LYS A CA 1
ATOM 2328 C C . LYS A 1 305 ? 17.360 -12.040 -0.501 1.00 96.44 305 LYS A C 1
ATOM 2330 O O . LYS A 1 305 ? 18.302 -12.097 -1.291 1.00 96.44 305 LYS A O 1
ATOM 2335 N N . SER A 1 306 ? 16.902 -10.898 0.007 1.00 96.81 306 SER A N 1
ATOM 2336 C CA . SER A 1 306 ? 17.459 -9.585 -0.312 1.00 96.81 306 SER A CA 1
ATOM 2337 C C . SER A 1 306 ? 18.916 -9.488 0.118 1.00 96.81 306 SER A C 1
ATOM 2339 O O . SER A 1 306 ? 19.738 -9.036 -0.668 1.00 96.81 306 SER A O 1
ATOM 2341 N N . ASP A 1 307 ? 19.247 -9.934 1.331 1.00 96.38 307 ASP A N 1
ATOM 2342 C CA . ASP A 1 307 ? 20.602 -9.867 1.883 1.00 96.38 307 ASP A CA 1
ATOM 2343 C C . ASP A 1 307 ? 21.583 -10.693 1.036 1.00 96.38 307 ASP A C 1
ATOM 2345 O O . ASP A 1 307 ? 22.586 -10.156 0.567 1.00 96.38 307 ASP A O 1
ATOM 2349 N N . LYS A 1 308 ? 21.236 -11.948 0.711 1.00 95.62 308 LYS A N 1
ATOM 2350 C CA . LYS A 1 308 ? 22.055 -12.805 -0.167 1.00 95.62 308 LYS A CA 1
ATOM 2351 C C . LYS A 1 308 ? 22.281 -12.194 -1.550 1.00 95.62 308 LYS A C 1
ATOM 2353 O O . LYS A 1 308 ? 23.399 -12.215 -2.064 1.00 95.62 308 LYS A O 1
ATOM 2358 N N . TYR A 1 309 ? 21.230 -11.663 -2.176 1.00 94.00 309 TYR A N 1
ATOM 2359 C CA . TYR A 1 309 ? 21.353 -11.080 -3.513 1.00 94.00 309 TYR A CA 1
ATOM 2360 C C . TYR A 1 309 ? 22.123 -9.753 -3.499 1.00 94.00 309 TYR A C 1
ATOM 2362 O O . TYR A 1 309 ? 22.914 -9.488 -4.402 1.00 94.00 309 TYR A O 1
ATOM 2370 N N . LEU A 1 310 ? 21.949 -8.937 -2.458 1.00 94.44 310 LEU A N 1
ATOM 2371 C CA . LEU A 1 310 ? 22.697 -7.695 -2.268 1.00 94.44 310 LEU A CA 1
ATOM 2372 C C . LEU A 1 310 ? 24.192 -7.944 -2.081 1.00 94.44 310 LEU A C 1
ATOM 2374 O O . LEU A 1 310 ? 24.999 -7.245 -2.690 1.00 94.44 310 LEU A O 1
ATOM 2378 N N . GLU A 1 311 ? 24.565 -8.945 -1.284 1.00 94.19 311 GLU A N 1
ATOM 2379 C CA . GLU A 1 311 ? 25.963 -9.353 -1.126 1.00 94.19 311 GLU A CA 1
ATOM 2380 C C . GLU A 1 311 ? 26.585 -9.767 -2.461 1.00 94.19 311 GLU A C 1
ATOM 2382 O O . GLU A 1 311 ? 27.688 -9.331 -2.793 1.00 94.19 311 GLU A O 1
ATOM 2387 N N . TRP A 1 312 ? 25.869 -10.568 -3.254 1.00 91.31 312 TRP A N 1
ATOM 2388 C CA . TRP A 1 312 ? 26.320 -10.952 -4.590 1.00 91.31 312 TRP A CA 1
ATOM 2389 C C . TRP A 1 312 ? 26.449 -9.735 -5.522 1.00 91.31 312 TRP A C 1
ATOM 2391 O O . TRP A 1 312 ? 27.481 -9.568 -6.169 1.00 91.31 312 TRP A O 1
ATOM 2401 N N . MET A 1 313 ? 25.461 -8.836 -5.533 1.00 88.31 313 MET A N 1
ATOM 2402 C CA . MET A 1 313 ? 25.465 -7.638 -6.381 1.00 88.31 313 MET A CA 1
ATOM 2403 C C . MET A 1 313 ? 26.628 -6.697 -6.046 1.00 88.31 313 MET A C 1
ATOM 2405 O O . MET A 1 313 ? 27.245 -6.127 -6.946 1.00 88.31 313 MET A O 1
ATOM 2409 N N . ASN A 1 314 ? 26.948 -6.545 -4.759 1.00 88.75 314 ASN A N 1
ATOM 2410 C CA . ASN A 1 314 ? 28.081 -5.739 -4.313 1.00 88.75 314 ASN A CA 1
ATOM 2411 C C . ASN A 1 314 ? 29.412 -6.358 -4.762 1.00 88.75 314 ASN A C 1
ATOM 2413 O O . ASN A 1 314 ? 30.240 -5.649 -5.327 1.00 88.75 314 ASN A O 1
ATOM 2417 N N . LYS A 1 315 ? 29.580 -7.683 -4.625 1.00 87.44 315 LYS A N 1
ATOM 2418 C CA . LYS A 1 315 ? 30.768 -8.400 -5.124 1.00 87.44 315 LYS A CA 1
ATOM 2419 C C . LYS A 1 315 ? 30.950 -8.251 -6.637 1.00 87.44 315 LYS A C 1
ATOM 2421 O O . LYS A 1 315 ? 32.077 -8.081 -7.094 1.00 87.44 315 LYS A O 1
ATOM 2426 N N . GLN A 1 316 ? 29.862 -8.283 -7.410 1.00 80.19 316 GLN A N 1
ATOM 2427 C CA . GLN A 1 316 ? 29.921 -8.053 -8.859 1.00 80.19 316 GLN A CA 1
ATOM 2428 C C . GLN A 1 316 ? 30.356 -6.626 -9.201 1.00 80.19 316 GLN A C 1
ATOM 2430 O O . GLN A 1 316 ? 31.202 -6.442 -10.074 1.00 80.19 316 GLN A O 1
ATOM 2435 N N . ASN A 1 317 ? 29.825 -5.618 -8.501 1.00 77.69 317 ASN A N 1
ATOM 2436 C CA . ASN A 1 317 ? 30.229 -4.229 -8.725 1.00 77.69 317 ASN A CA 1
ATOM 2437 C C . ASN A 1 317 ? 31.720 -4.021 -8.390 1.00 77.69 317 ASN A C 1
ATOM 2439 O O . ASN A 1 317 ? 32.444 -3.467 -9.212 1.00 77.69 317 ASN A O 1
ATOM 2443 N N . GLU A 1 318 ? 32.202 -4.541 -7.255 1.00 73.88 318 GLU A N 1
ATOM 2444 C CA . GLU A 1 318 ? 33.624 -4.466 -6.876 1.00 73.88 318 GLU A CA 1
ATOM 2445 C C . GLU A 1 318 ? 34.540 -5.218 -7.856 1.00 73.88 318 GLU A C 1
ATOM 2447 O O . GLU A 1 318 ? 35.650 -4.776 -8.153 1.00 73.88 318 GLU A O 1
ATOM 2452 N N . GLY A 1 319 ? 34.095 -6.373 -8.359 1.00 63.38 319 GLY A N 1
ATOM 2453 C CA . GLY A 1 319 ? 34.823 -7.148 -9.361 1.00 63.38 319 GLY A CA 1
ATOM 2454 C C . GLY A 1 319 ? 34.890 -6.443 -10.718 1.00 63.38 319 GLY A C 1
ATOM 2455 O O . GLY A 1 319 ? 35.918 -6.517 -11.388 1.00 63.38 319 GLY A O 1
ATOM 2456 N N . GLY A 1 320 ? 33.829 -5.729 -11.107 1.00 60.75 320 GLY A N 1
ATOM 2457 C CA . GLY A 1 320 ? 33.793 -4.899 -12.313 1.00 60.75 320 GLY A CA 1
ATOM 2458 C C . GLY A 1 320 ? 34.710 -3.677 -12.222 1.00 60.75 320 GLY A C 1
ATOM 2459 O O . GLY A 1 320 ? 35.447 -3.399 -13.165 1.00 60.75 320 GLY A O 1
ATOM 2460 N N . GLU A 1 321 ? 34.736 -2.998 -11.071 1.00 55.12 321 GLU A N 1
ATOM 2461 C CA . GLU A 1 321 ? 35.630 -1.858 -10.812 1.00 55.12 321 GLU A CA 1
ATOM 2462 C C . GLU A 1 321 ? 37.113 -2.254 -10.787 1.00 55.12 321 GLU A C 1
ATOM 2464 O O . GLU A 1 321 ? 37.956 -1.473 -11.206 1.00 55.12 321 GLU A O 1
ATOM 2469 N N . ARG A 1 322 ? 37.460 -3.475 -10.358 1.00 52.81 322 ARG A N 1
ATOM 2470 C CA . ARG A 1 322 ? 38.849 -3.973 -10.427 1.00 52.81 322 ARG A CA 1
ATOM 2471 C C . ARG A 1 322 ? 39.285 -4.372 -11.842 1.00 52.81 322 ARG A C 1
ATOM 2473 O O . ARG A 1 322 ? 40.475 -4.325 -12.135 1.00 52.81 322 ARG A O 1
ATOM 2480 N N . ARG A 1 323 ? 38.347 -4.779 -12.709 1.00 50.62 323 ARG A N 1
ATOM 2481 C CA . ARG A 1 323 ? 38.615 -5.155 -14.116 1.00 50.62 323 ARG A CA 1
ATOM 2482 C C . ARG A 1 323 ? 38.734 -3.933 -15.033 1.00 50.62 323 ARG A C 1
ATOM 2484 O O . ARG A 1 323 ? 39.470 -3.973 -16.012 1.00 50.62 323 ARG A O 1
ATOM 2491 N N . LEU A 1 324 ? 38.039 -2.847 -14.702 1.00 51.59 324 LEU A N 1
ATOM 2492 C CA . LEU A 1 324 ? 38.187 -1.530 -15.318 1.00 51.59 324 LEU A CA 1
ATOM 2493 C C . LEU A 1 324 ? 39.236 -0.753 -14.508 1.00 51.59 324 LEU A C 1
ATOM 2495 O O . LEU A 1 324 ? 38.870 -0.048 -13.576 1.00 51.59 324 LEU A O 1
ATOM 2499 N N . GLY A 1 325 ? 40.530 -0.933 -14.800 1.00 39.12 325 GLY A N 1
ATOM 2500 C CA . GLY A 1 325 ? 41.636 -0.311 -14.048 1.00 39.12 325 GLY A CA 1
ATOM 2501 C C . GLY A 1 325 ? 41.466 1.200 -13.773 1.00 39.12 325 GLY A C 1
ATOM 2502 O O . GLY A 1 325 ? 40.620 1.853 -14.392 1.00 39.12 325 GLY A O 1
ATOM 2503 N N . PRO A 1 326 ? 42.258 1.790 -12.851 1.00 40.06 326 PRO A N 1
ATOM 2504 C CA . PRO A 1 326 ? 42.065 3.169 -12.406 1.00 40.06 326 PRO A CA 1
ATOM 2505 C C . PRO A 1 326 ? 41.969 4.107 -13.611 1.00 40.06 326 PRO A C 1
ATOM 2507 O O . PRO A 1 326 ? 42.860 4.116 -14.462 1.00 40.06 326 PRO A O 1
ATOM 2510 N N . LYS A 1 327 ? 40.878 4.886 -13.692 1.00 43.66 327 LYS A N 1
ATOM 2511 C CA . LYS A 1 327 ? 40.743 5.957 -14.687 1.00 43.66 327 LYS A CA 1
ATOM 2512 C C . LYS A 1 327 ? 42.006 6.811 -14.604 1.00 43.66 327 LYS A C 1
ATOM 2514 O O . LYS A 1 327 ? 42.214 7.476 -13.589 1.00 43.66 327 LYS A O 1
ATOM 2519 N N . LYS A 1 328 ? 42.854 6.764 -15.641 1.00 34.38 328 LYS A N 1
ATOM 2520 C CA . LYS A 1 328 ? 43.993 7.680 -15.765 1.00 34.38 328 LYS A CA 1
ATOM 2521 C C . LYS A 1 328 ? 43.468 9.104 -15.536 1.00 34.38 328 LYS A C 1
ATOM 2523 O O . LYS A 1 328 ? 42.423 9.441 -16.105 1.00 34.38 328 LYS A O 1
ATOM 2528 N N . PRO A 1 329 ? 44.130 9.924 -14.705 1.00 38.19 329 PRO A N 1
ATOM 2529 C CA . PRO A 1 329 ? 43.766 11.326 -14.602 1.00 38.19 329 PRO A CA 1
ATOM 2530 C C . PRO A 1 329 ? 43.923 11.954 -15.989 1.00 38.19 329 PRO A C 1
ATOM 2532 O O . PRO A 1 329 ? 44.856 11.618 -16.718 1.00 38.19 329 PRO A O 1
ATOM 2535 N N . ALA A 1 330 ? 42.975 12.813 -16.363 1.00 42.94 330 ALA A N 1
ATOM 2536 C CA . ALA A 1 330 ? 43.042 13.580 -17.597 1.00 42.94 330 ALA A CA 1
ATOM 2537 C C . ALA A 1 330 ? 44.361 14.364 -17.612 1.00 42.94 330 ALA A C 1
ATOM 2539 O O . ALA A 1 330 ? 44.552 15.273 -16.805 1.00 42.94 330 ALA A O 1
ATOM 2540 N N . ALA A 1 331 ? 45.276 13.962 -18.488 1.00 38.22 331 ALA A N 1
ATOM 2541 C CA . ALA A 1 331 ? 46.505 14.677 -18.768 1.00 38.22 331 ALA A CA 1
ATOM 2542 C C . ALA A 1 331 ? 46.396 15.252 -20.180 1.00 38.22 331 ALA A C 1
ATOM 2544 O O . ALA A 1 331 ? 46.039 14.520 -21.100 1.00 38.22 331 ALA A O 1
ATOM 2545 N N . GLY A 1 332 ? 46.649 16.561 -20.238 1.00 35.88 332 GLY A N 1
ATOM 2546 C CA . GLY A 1 332 ? 47.099 17.411 -21.340 1.00 35.88 332 GLY A CA 1
ATOM 2547 C C . GLY A 1 332 ? 46.967 16.937 -22.783 1.00 35.88 332 GLY A C 1
ATOM 2548 O O . GLY A 1 332 ? 47.389 15.846 -23.153 1.00 35.88 332 GLY A O 1
ATOM 2549 N N . GLU A 1 333 ? 46.454 17.861 -23.589 1.00 39.34 333 GLU A N 1
ATOM 2550 C CA . GLU A 1 333 ? 46.716 17.991 -25.019 1.00 39.34 333 GLU A CA 1
ATOM 2551 C C . GLU A 1 333 ? 48.186 17.681 -25.347 1.00 39.34 333 GLU A C 1
ATOM 2553 O O . GLU A 1 333 ? 49.083 18.184 -24.675 1.00 39.34 333 GLU A O 1
ATOM 2558 N N . ASP A 1 334 ? 48.413 16.789 -26.316 1.00 33.69 334 ASP A N 1
ATOM 2559 C CA . ASP A 1 334 ? 49.229 17.042 -27.513 1.00 33.69 334 ASP A CA 1
ATOM 2560 C C . ASP A 1 334 ? 49.536 15.734 -28.270 1.00 33.69 334 ASP A C 1
ATOM 2562 O O . ASP A 1 334 ? 50.117 14.796 -27.733 1.00 33.69 334 ASP A O 1
ATOM 2566 N N . GLY A 1 335 ? 49.184 15.722 -29.561 1.00 32.09 335 GLY A N 1
ATOM 2567 C CA . GLY A 1 335 ? 50.042 15.173 -30.615 1.00 32.09 335 GLY A CA 1
ATOM 2568 C C . GLY A 1 335 ? 50.053 13.665 -30.915 1.00 32.09 335 GLY A C 1
ATOM 2569 O O . GLY A 1 335 ? 50.666 12.876 -30.211 1.00 32.09 335 GLY A O 1
ATOM 2570 N N . ALA A 1 336 ? 49.571 13.365 -32.127 1.00 30.66 336 ALA A N 1
ATOM 2571 C CA . ALA A 1 336 ? 50.176 12.460 -33.117 1.00 30.66 336 ALA A CA 1
ATOM 2572 C C . ALA A 1 336 ? 49.748 10.974 -33.209 1.00 30.66 336 ALA A C 1
ATOM 2574 O O . ALA A 1 336 ? 50.070 10.122 -32.391 1.00 30.66 336 ALA A O 1
ATOM 2575 N N . GLU A 1 337 ? 49.149 10.728 -34.381 1.00 30.02 337 GLU A N 1
ATOM 2576 C CA . GLU A 1 337 ? 49.361 9.617 -35.320 1.00 30.02 337 GLU A CA 1
ATOM 2577 C C . GLU A 1 337 ? 48.620 8.283 -35.160 1.00 30.02 337 GLU A C 1
ATOM 2579 O O . GLU A 1 337 ? 48.456 7.693 -34.097 1.00 30.02 337 GLU A O 1
ATOM 2584 N N . GLY A 1 338 ? 48.105 7.860 -36.318 1.00 39.38 338 GLY A N 1
ATOM 2585 C CA . GLY A 1 338 ? 47.147 6.789 -36.497 1.00 39.38 338 GLY A CA 1
ATOM 2586 C C . GLY A 1 338 ? 47.747 5.391 -36.428 1.00 39.38 338 GLY A C 1
ATOM 2587 O O . GLY A 1 338 ? 48.899 5.147 -36.773 1.00 39.38 338 GLY A O 1
ATOM 2588 N N . GLY A 1 339 ? 46.886 4.455 -36.042 1.00 27.19 339 GLY A N 1
ATOM 2589 C CA . GLY A 1 339 ? 47.115 3.024 -36.141 1.00 27.19 339 GLY A CA 1
ATOM 2590 C C . GLY A 1 339 ? 45.773 2.306 -36.225 1.00 27.19 339 GLY A C 1
ATOM 2591 O O . GLY A 1 339 ? 44.893 2.526 -35.395 1.00 27.19 339 GLY A O 1
ATOM 2592 N N . ASP A 1 340 ? 45.623 1.493 -37.265 1.00 31.11 340 ASP A N 1
ATOM 2593 C CA . ASP A 1 340 ? 44.482 0.643 -37.594 1.00 31.11 340 ASP A CA 1
ATOM 2594 C C . ASP A 1 340 ? 43.771 -0.001 -36.391 1.00 31.11 340 ASP A C 1
ATOM 2596 O O . ASP A 1 340 ? 44.339 -0.810 -35.652 1.00 31.11 340 ASP A O 1
ATOM 2600 N N . VAL A 1 341 ? 42.465 0.255 -36.273 1.00 32.88 341 VAL A N 1
ATOM 2601 C CA . VAL A 1 341 ? 41.558 -0.484 -35.383 1.00 32.88 341 VAL A CA 1
ATOM 2602 C C . VAL A 1 341 ? 41.265 -1.850 -36.015 1.00 32.88 341 VAL A C 1
ATOM 2604 O O . VAL A 1 341 ? 40.230 -2.065 -36.644 1.00 32.88 341 VAL A O 1
ATOM 2607 N N . LYS A 1 342 ? 42.198 -2.797 -35.879 1.00 35.81 342 LYS A N 1
ATOM 2608 C CA . LYS A 1 342 ? 41.953 -4.213 -36.182 1.00 35.81 342 LYS A CA 1
ATOM 2609 C C . LYS A 1 342 ? 41.235 -4.886 -35.009 1.00 35.81 342 LYS A C 1
ATOM 2611 O O . LYS A 1 342 ? 41.801 -5.021 -33.933 1.00 35.81 342 LYS A O 1
ATOM 2616 N N . ASN A 1 343 ? 39.995 -5.317 -35.257 1.00 38.44 343 ASN A N 1
ATOM 2617 C CA . ASN A 1 343 ? 39.313 -6.508 -34.720 1.00 38.44 343 ASN A CA 1
ATOM 2618 C C . ASN A 1 343 ? 39.861 -7.126 -33.408 1.00 38.44 343 ASN A C 1
ATOM 2620 O O . ASN A 1 343 ? 40.298 -8.272 -33.408 1.00 38.44 343 ASN A O 1
ATOM 2624 N N . GLY A 1 344 ? 39.778 -6.405 -32.286 1.00 35.47 344 GLY A N 1
ATOM 2625 C CA . GLY A 1 344 ? 40.050 -6.934 -30.934 1.00 35.47 344 GLY A CA 1
ATOM 2626 C C . GLY A 1 344 ? 38.800 -7.112 -30.058 1.00 35.47 344 GLY A C 1
ATOM 2627 O O . GLY A 1 344 ? 38.902 -7.407 -28.871 1.00 35.47 344 GLY A O 1
ATOM 2628 N N . ASP A 1 345 ? 37.605 -6.893 -30.612 1.00 45.00 345 ASP A N 1
ATOM 2629 C CA . ASP A 1 345 ? 36.377 -6.717 -29.822 1.00 45.00 345 ASP A CA 1
ATOM 2630 C C . ASP A 1 345 ? 35.673 -8.046 -29.457 1.00 45.00 345 ASP A C 1
ATOM 2632 O O . ASP A 1 345 ? 34.771 -8.068 -28.621 1.00 45.00 345 ASP A O 1
ATOM 2636 N N . SER A 1 346 ? 36.080 -9.180 -30.045 1.00 45.38 346 SER A N 1
ATOM 2637 C CA . SER A 1 346 ? 35.502 -10.498 -29.731 1.00 45.38 346 SER A CA 1
ATOM 2638 C C . SER A 1 346 ? 36.188 -11.193 -28.554 1.00 45.38 346 SER A C 1
ATOM 2640 O O . SER A 1 346 ? 35.495 -11.732 -27.696 1.00 45.38 346 SER A O 1
ATOM 2642 N N . GLU A 1 347 ? 37.520 -11.158 -28.454 1.00 40.59 347 GLU A N 1
ATOM 2643 C CA . GLU A 1 347 ? 38.247 -11.867 -27.385 1.00 40.59 347 GLU A CA 1
ATOM 2644 C C . GLU A 1 347 ? 38.027 -11.226 -26.011 1.00 40.59 347 GLU A C 1
ATOM 2646 O O . GLU A 1 347 ? 37.711 -11.936 -25.060 1.00 40.59 347 GLU A O 1
ATOM 2651 N N . ALA A 1 348 ? 38.038 -9.891 -25.911 1.00 48.62 348 ALA A N 1
ATOM 2652 C CA . ALA A 1 348 ? 37.741 -9.197 -24.655 1.00 48.62 348 ALA A CA 1
ATOM 2653 C C . ALA A 1 348 ? 36.306 -9.475 -24.160 1.00 48.62 348 ALA A C 1
ATOM 2655 O O . ALA A 1 348 ? 36.084 -9.748 -22.980 1.00 48.62 348 ALA A O 1
ATOM 2656 N N . LYS A 1 349 ? 35.309 -9.486 -25.062 1.00 46.97 349 LYS A N 1
ATOM 2657 C CA . LYS A 1 349 ? 33.918 -9.847 -24.721 1.00 46.97 349 LYS A CA 1
ATOM 2658 C C . LYS A 1 349 ? 33.783 -11.308 -24.280 1.00 46.97 349 LYS A C 1
ATOM 2660 O O . LYS A 1 349 ? 32.974 -11.598 -23.396 1.00 46.97 349 LYS A O 1
ATOM 2665 N N . HIS A 1 350 ? 34.561 -12.218 -24.868 1.00 44.78 350 HIS A N 1
ATOM 2666 C CA . HIS A 1 350 ? 34.568 -13.636 -24.505 1.00 44.78 350 HIS A CA 1
ATOM 2667 C C . HIS A 1 350 ? 35.250 -13.882 -23.147 1.00 44.78 350 HIS A C 1
ATOM 2669 O O . HIS A 1 350 ? 34.683 -14.595 -22.317 1.00 44.78 350 HIS A O 1
ATOM 2675 N N . ASP A 1 351 ? 36.366 -13.210 -22.855 1.00 52.31 351 ASP A N 1
ATOM 2676 C CA . ASP A 1 351 ? 37.041 -13.274 -21.548 1.00 52.31 351 ASP A CA 1
ATOM 2677 C C . ASP A 1 351 ? 36.184 -12.683 -20.416 1.00 52.31 351 ASP A C 1
ATOM 2679 O O . ASP A 1 351 ? 36.126 -13.216 -19.304 1.00 52.31 351 ASP A O 1
ATOM 2683 N N . HIS A 1 352 ? 35.418 -11.623 -20.694 1.00 54.44 352 HIS A N 1
ATOM 2684 C CA . HIS A 1 352 ? 34.468 -11.070 -19.725 1.00 54.44 352 HIS A CA 1
ATOM 2685 C C . HIS A 1 352 ? 33.321 -12.033 -19.377 1.00 54.44 352 HIS A C 1
ATOM 2687 O O . HIS A 1 352 ? 32.810 -11.982 -18.254 1.00 54.44 352 HIS A O 1
ATOM 2693 N N . ARG A 1 353 ? 32.940 -12.930 -20.298 1.00 57.50 353 ARG A N 1
ATOM 2694 C CA . ARG A 1 353 ? 31.896 -13.943 -20.080 1.00 57.50 353 ARG A CA 1
ATOM 2695 C C . ARG A 1 353 ? 32.383 -15.098 -19.202 1.00 57.50 353 ARG A C 1
ATOM 2697 O O . ARG A 1 353 ? 31.598 -15.615 -18.412 1.00 57.50 353 ARG A O 1
ATOM 2704 N N . ALA A 1 354 ? 33.666 -15.458 -19.285 1.00 58.00 354 ALA A N 1
ATOM 2705 C CA . ALA A 1 354 ? 34.266 -16.540 -18.497 1.00 58.00 354 ALA A CA 1
ATOM 2706 C C . ALA A 1 354 ? 34.320 -16.243 -16.983 1.00 58.00 354 ALA A C 1
ATOM 2708 O O . ALA A 1 354 ? 34.351 -17.162 -16.170 1.00 58.00 354 ALA A O 1
ATOM 2709 N N . GLY A 1 355 ? 34.287 -14.965 -16.590 1.00 65.25 355 GLY A N 1
ATOM 2710 C CA . GLY A 1 355 ? 34.279 -14.535 -15.189 1.00 65.25 355 GLY A CA 1
ATOM 2711 C C . GLY A 1 355 ? 32.902 -14.179 -14.619 1.00 65.25 355 GLY A C 1
ATOM 2712 O O . GLY A 1 355 ? 32.867 -13.482 -13.600 1.00 65.25 355 GLY A O 1
ATOM 2713 N N . TYR A 1 356 ? 31.803 -14.547 -15.291 1.00 70.31 356 TYR A N 1
ATOM 2714 C CA . TYR A 1 356 ? 30.439 -14.312 -14.812 1.00 70.31 356 TYR A CA 1
ATOM 2715 C C . TYR A 1 356 ? 30.062 -15.338 -13.737 1.00 70.31 356 TYR A C 1
ATOM 2717 O O . TYR A 1 356 ? 30.176 -16.543 -13.946 1.00 70.31 356 TYR A O 1
ATOM 2725 N N . VAL A 1 357 ? 29.605 -14.857 -12.581 1.00 77.19 357 VAL A N 1
ATOM 2726 C CA . VAL A 1 357 ? 29.126 -15.710 -11.485 1.00 77.19 357 VAL A CA 1
ATOM 2727 C C . VAL A 1 357 ? 27.614 -15.587 -11.431 1.00 77.19 357 VAL A C 1
ATOM 2729 O O . VAL A 1 357 ? 27.116 -14.486 -11.214 1.00 77.19 357 VAL A O 1
ATOM 2732 N N . GLU A 1 358 ? 26.897 -16.702 -11.586 1.00 80.31 358 GLU A N 1
ATOM 2733 C CA . GLU A 1 358 ? 25.432 -16.714 -11.525 1.00 80.31 358 GLU A CA 1
ATOM 2734 C C . GLU A 1 358 ? 24.900 -16.107 -10.212 1.00 80.31 358 GLU A C 1
ATOM 2736 O O . GLU A 1 358 ? 25.538 -16.234 -9.156 1.00 80.31 358 GLU A O 1
ATOM 2741 N N . PRO A 1 359 ? 23.724 -15.454 -10.247 1.00 84.62 359 PRO A N 1
ATOM 2742 C CA . PRO A 1 359 ? 23.088 -14.939 -9.050 1.00 84.62 359 PRO A CA 1
ATOM 2743 C C . PRO A 1 359 ? 22.722 -16.087 -8.097 1.00 84.62 359 PRO A C 1
ATOM 2745 O O . PRO A 1 359 ? 22.324 -17.168 -8.534 1.00 84.62 359 PRO A O 1
ATOM 2748 N N . PRO A 1 360 ? 22.784 -15.860 -6.772 1.00 86.75 360 PRO A N 1
ATOM 2749 C CA . PRO A 1 360 ? 22.571 -16.905 -5.768 1.00 86.75 360 PRO A CA 1
ATOM 2750 C C . PRO A 1 360 ? 21.126 -17.414 -5.712 1.00 86.75 360 PRO A C 1
ATOM 2752 O O . PRO A 1 360 ? 20.836 -18.385 -5.018 1.00 86.75 360 PRO A O 1
ATOM 2755 N N . LEU A 1 361 ? 20.202 -16.715 -6.372 1.00 87.44 361 LEU A N 1
ATOM 2756 C CA . LEU A 1 361 ? 18.772 -16.977 -6.360 1.00 87.44 361 LEU A CA 1
ATOM 2757 C C . LEU A 1 361 ? 18.247 -16.856 -7.789 1.00 87.44 361 LEU A C 1
ATOM 2759 O O . LEU A 1 361 ? 18.652 -15.957 -8.525 1.00 87.44 361 LEU A O 1
ATOM 2763 N N . ARG A 1 362 ? 17.303 -17.725 -8.152 1.00 87.12 362 ARG A N 1
ATOM 2764 C CA . ARG A 1 362 ? 16.513 -17.602 -9.381 1.00 87.12 362 ARG A CA 1
ATOM 2765 C C . ARG A 1 362 ? 15.119 -17.096 -9.041 1.00 87.12 362 ARG A C 1
ATOM 2767 O O . ARG A 1 362 ? 14.600 -17.367 -7.956 1.00 87.12 362 ARG A O 1
ATOM 2774 N N . ALA A 1 363 ? 14.526 -16.339 -9.961 1.00 87.38 363 ALA A N 1
ATOM 2775 C CA . ALA A 1 363 ? 13.176 -15.833 -9.769 1.00 87.38 363 ALA A CA 1
ATOM 2776 C C . ALA A 1 363 ? 12.197 -17.011 -9.724 1.00 87.38 363 ALA A C 1
ATOM 2778 O O . ALA A 1 363 ? 12.314 -17.964 -10.492 1.00 87.38 363 ALA A O 1
ATOM 2779 N N . SER A 1 364 ? 11.240 -16.938 -8.806 1.00 90.06 364 SER A N 1
ATOM 2780 C CA . SER A 1 364 ? 10.114 -17.873 -8.766 1.00 90.06 364 SER A CA 1
ATOM 2781 C C . SER A 1 364 ? 9.184 -17.614 -9.942 1.00 90.06 364 SER A C 1
ATOM 2783 O O . SER A 1 364 ? 9.078 -16.478 -10.416 1.00 90.06 364 SER A O 1
ATOM 2785 N N . GLU A 1 365 ? 8.473 -18.656 -10.365 1.00 91.00 365 GLU A N 1
ATOM 2786 C CA . GLU A 1 365 ? 7.349 -18.498 -11.278 1.00 91.00 365 GLU A CA 1
ATOM 2787 C C . GLU A 1 365 ? 6.319 -17.535 -10.671 1.00 91.00 365 GLU A C 1
ATOM 2789 O O . GLU A 1 365 ? 5.970 -17.626 -9.488 1.00 91.00 365 GLU A O 1
ATOM 2794 N N . LYS A 1 366 ? 5.883 -16.564 -11.476 1.00 92.50 366 LYS A N 1
ATOM 2795 C CA . LYS A 1 366 ? 4.945 -15.524 -11.053 1.00 92.50 366 LYS A CA 1
ATOM 2796 C C . LYS A 1 366 ? 3.535 -15.901 -11.451 1.00 92.50 366 LYS A C 1
ATOM 2798 O O . LYS A 1 366 ? 3.311 -16.456 -12.525 1.00 92.50 366 LYS A O 1
ATOM 2803 N N . ARG A 1 367 ? 2.574 -15.504 -10.619 1.00 91.12 367 ARG A N 1
ATOM 2804 C CA . ARG A 1 367 ? 1.168 -15.513 -11.030 1.00 91.12 367 ARG A CA 1
ATOM 2805 C C . ARG A 1 367 ? 0.993 -14.643 -12.278 1.00 91.12 367 ARG A C 1
ATOM 2807 O O . ARG A 1 367 ? 1.603 -13.578 -12.390 1.00 91.12 367 ARG A O 1
ATOM 2814 N N . ARG A 1 368 ? 0.164 -15.090 -13.220 1.00 89.44 368 ARG A N 1
ATOM 2815 C CA . ARG A 1 368 ? -0.147 -14.307 -14.420 1.00 89.44 368 ARG A CA 1
ATOM 2816 C C . ARG A 1 368 ? -1.075 -13.156 -14.050 1.00 89.44 368 ARG A C 1
ATOM 2818 O O . ARG A 1 368 ? -2.000 -13.339 -13.268 1.00 89.44 368 ARG A O 1
ATOM 2825 N N . LEU A 1 369 ? -0.820 -11.985 -14.623 1.00 91.12 369 LEU A N 1
ATOM 2826 C CA . LEU A 1 369 ? -1.699 -10.828 -14.497 1.00 91.12 369 LEU A CA 1
ATOM 2827 C C . LEU A 1 369 ? -2.466 -10.631 -15.799 1.00 91.12 369 LEU A C 1
ATOM 2829 O O . LEU A 1 369 ? -1.895 -10.759 -16.882 1.00 91.12 369 LEU A O 1
ATOM 2833 N N . TYR A 1 370 ? -3.730 -10.246 -15.674 1.00 89.94 370 TYR A N 1
ATOM 2834 C CA . TYR A 1 370 ? -4.556 -9.823 -16.793 1.00 89.94 370 TYR A CA 1
ATOM 2835 C C . TYR A 1 370 ? -4.981 -8.363 -16.631 1.00 89.94 370 TYR A C 1
ATOM 2837 O O . TYR A 1 370 ? -5.258 -7.901 -15.518 1.00 89.94 370 TYR A O 1
ATOM 2845 N N . TYR A 1 371 ? -4.993 -7.646 -17.754 1.00 88.81 371 TYR A N 1
ATOM 2846 C CA . TYR A 1 371 ? -5.498 -6.284 -17.879 1.00 88.81 371 TYR A CA 1
ATOM 2847 C C . TYR A 1 371 ? -6.207 -6.154 -19.229 1.00 88.81 371 TYR A C 1
ATOM 2849 O O . TYR A 1 371 ? -5.557 -6.108 -20.273 1.00 88.81 371 TYR A O 1
ATOM 2857 N N . GLY A 1 372 ? -7.534 -6.095 -19.201 1.00 86.06 372 GLY A N 1
ATOM 2858 C CA . GLY A 1 372 ? -8.389 -5.865 -20.362 1.00 86.06 372 GLY A CA 1
ATOM 2859 C C . GLY A 1 372 ? -9.416 -4.753 -20.113 1.00 86.06 372 GLY A C 1
ATOM 2860 O O . GLY A 1 372 ? -9.524 -4.243 -18.993 1.00 86.06 372 GLY A O 1
ATOM 2861 N N . PRO A 1 373 ? -10.186 -4.353 -21.141 1.00 84.50 373 PRO A N 1
ATOM 2862 C CA . PRO A 1 373 ? -11.279 -3.385 -21.004 1.00 84.50 373 PRO A CA 1
ATOM 2863 C C . PRO A 1 373 ? -12.328 -3.753 -19.940 1.00 84.50 373 PRO A C 1
ATOM 2865 O O . PRO A 1 373 ? -12.982 -2.874 -19.390 1.00 84.50 373 PRO A O 1
ATOM 2868 N N . GLU A 1 374 ? -12.494 -5.043 -19.662 1.00 83.94 374 GLU A N 1
ATOM 2869 C CA . GLU A 1 374 ? -13.387 -5.616 -18.654 1.00 83.94 374 GLU A CA 1
ATOM 2870 C C . GLU A 1 374 ? -12.803 -5.613 -17.234 1.00 83.94 374 GLU A C 1
ATOM 2872 O O . GLU A 1 374 ? -13.538 -5.845 -16.279 1.00 83.94 374 GLU A O 1
ATOM 2877 N N . THR A 1 375 ? -11.508 -5.314 -17.078 1.00 88.31 375 THR A N 1
ATOM 2878 C CA . THR A 1 375 ? -10.844 -5.185 -15.774 1.00 88.31 375 THR A CA 1
ATOM 2879 C C . THR A 1 375 ? -10.388 -3.741 -15.527 1.00 88.31 375 THR A C 1
ATOM 2881 O O . THR A 1 375 ? -9.183 -3.463 -15.551 1.00 88.31 375 THR A O 1
ATOM 2884 N N . PRO A 1 376 ? -11.313 -2.784 -15.319 1.00 93.19 376 PRO A N 1
ATOM 2885 C CA . PRO A 1 376 ? -10.954 -1.402 -15.031 1.00 93.19 376 PRO A CA 1
ATOM 2886 C C . PRO A 1 376 ? -10.085 -1.305 -13.771 1.00 93.19 376 PRO A C 1
ATOM 2888 O O . PRO A 1 376 ? -10.370 -1.921 -12.739 1.00 93.19 376 PRO A O 1
ATOM 2891 N N . VAL A 1 377 ? -9.017 -0.514 -13.881 1.00 95.38 377 VAL A N 1
ATOM 2892 C CA . VAL A 1 377 ? -7.988 -0.345 -12.851 1.00 95.38 377 VAL A CA 1
ATOM 2893 C C . VAL A 1 377 ? -8.156 1.012 -12.181 1.00 95.38 377 VAL A C 1
ATOM 2895 O O . VAL A 1 377 ? -8.046 2.049 -12.837 1.00 95.38 377 VAL A O 1
ATOM 2898 N N . LEU A 1 378 ? -8.346 1.019 -10.865 1.00 96.62 378 LEU A N 1
ATOM 2899 C CA . LEU A 1 378 ? -8.199 2.219 -10.057 1.00 96.62 378 LEU A CA 1
ATOM 2900 C C . LEU A 1 378 ? -6.708 2.519 -9.878 1.00 96.62 378 LEU A C 1
ATOM 2902 O O . LEU A 1 378 ? -5.975 1.741 -9.265 1.00 96.62 378 LEU A O 1
ATOM 2906 N N . ALA A 1 379 ? -6.262 3.650 -10.422 1.00 95.69 379 ALA A N 1
ATOM 2907 C CA . ALA A 1 379 ? -4.881 4.099 -10.309 1.00 95.69 379 ALA A CA 1
ATOM 2908 C C . ALA A 1 379 ? -4.476 4.369 -8.842 1.00 95.69 379 ALA A C 1
ATOM 2910 O O . ALA A 1 379 ? -5.327 4.710 -8.021 1.00 95.69 379 ALA A O 1
ATOM 2911 N N . PRO A 1 380 ? -3.177 4.280 -8.509 1.00 94.88 380 PRO A N 1
ATOM 2912 C CA . PRO A 1 380 ? -2.675 4.722 -7.213 1.00 94.88 380 PRO A CA 1
ATOM 2913 C C . PRO A 1 380 ? -2.779 6.248 -7.116 1.00 94.88 380 PRO A C 1
ATOM 2915 O O . PRO A 1 380 ? -2.220 6.965 -7.953 1.00 94.88 380 PRO A O 1
ATOM 2918 N N . LEU A 1 381 ? -3.495 6.732 -6.100 1.00 91.44 381 LEU A N 1
ATOM 2919 C CA . LEU A 1 381 ? -3.778 8.151 -5.873 1.00 91.44 381 LEU A CA 1
ATOM 2920 C C . LEU A 1 381 ? -3.281 8.557 -4.487 1.00 91.44 381 LEU A C 1
ATOM 2922 O O . LEU A 1 381 ? -3.888 8.189 -3.482 1.00 91.44 381 LEU A O 1
ATOM 2926 N N . THR A 1 382 ? -2.191 9.319 -4.414 1.00 83.44 382 THR A N 1
ATOM 2927 C CA . THR A 1 382 ? -1.679 9.830 -3.134 1.00 83.44 382 THR A CA 1
ATOM 2928 C C . THR A 1 382 ? -2.750 10.686 -2.451 1.00 83.44 382 THR A C 1
ATOM 2930 O O . THR A 1 382 ? -3.374 11.532 -3.086 1.00 83.44 382 THR A O 1
ATOM 2933 N N . THR A 1 383 ? -2.966 10.494 -1.153 1.00 77.69 383 THR A N 1
ATOM 2934 C CA . THR A 1 383 ? -3.940 11.176 -0.278 1.00 77.69 383 THR A CA 1
ATOM 2935 C C . THR A 1 383 ? -5.426 10.873 -0.500 1.00 77.69 383 THR A C 1
ATOM 2937 O O . THR A 1 383 ? -6.230 11.207 0.370 1.00 77.69 383 THR A O 1
ATOM 2940 N N . GLN A 1 384 ? -5.804 10.248 -1.620 1.00 83.88 384 GLN A N 1
ATOM 2941 C CA . GLN A 1 384 ? -7.206 9.952 -1.963 1.00 83.88 384 GLN A CA 1
ATOM 2942 C C . GLN A 1 384 ? -7.493 8.448 -2.062 1.00 83.88 384 GLN A C 1
ATOM 2944 O O . GLN A 1 384 ? -8.595 8.011 -1.744 1.00 83.88 384 GLN A O 1
ATOM 2949 N N . GLY A 1 385 ? -6.503 7.637 -2.452 1.00 88.19 385 GLY A N 1
ATOM 2950 C CA . GLY A 1 385 ? -6.605 6.186 -2.665 1.00 88.19 385 GLY A CA 1
ATOM 2951 C C . GLY A 1 385 ? -6.699 5.340 -1.388 1.00 88.19 385 GLY A C 1
ATOM 2952 O O . GLY A 1 385 ? -6.201 4.209 -1.350 1.00 88.19 385 GLY A O 1
ATOM 2953 N N . ASN A 1 386 ? -7.313 5.878 -0.335 1.00 92.94 386 ASN A N 1
ATOM 2954 C CA . ASN A 1 386 ? -7.468 5.204 0.946 1.00 92.94 386 ASN A CA 1
ATOM 2955 C C . ASN A 1 386 ? -8.460 4.032 0.858 1.00 92.94 386 ASN A C 1
ATOM 2957 O O . ASN A 1 386 ? -9.264 3.925 -0.067 1.00 92.94 386 ASN A O 1
ATOM 2961 N N . LEU A 1 387 ? -8.403 3.136 1.845 1.00 93.75 387 LEU A N 1
ATOM 2962 C CA . LEU A 1 387 ? -9.197 1.906 1.868 1.00 93.75 387 LEU A CA 1
ATOM 2963 C C . LEU A 1 387 ? -10.712 2.135 1.636 1.00 93.75 387 LEU A C 1
ATOM 2965 O O . LEU A 1 387 ? -11.263 1.477 0.753 1.00 93.75 387 LEU A O 1
ATOM 2969 N N . PRO A 1 388 ? -11.403 3.057 2.341 1.00 93.44 388 PRO A N 1
ATOM 2970 C CA . PRO A 1 388 ? -12.808 3.365 2.056 1.00 93.44 388 PRO A CA 1
ATOM 2971 C C . PRO A 1 388 ? -13.083 3.764 0.602 1.00 93.44 388 PRO A C 1
ATOM 2973 O O . PRO A 1 388 ? -14.024 3.252 -0.003 1.00 93.44 388 PRO A O 1
ATOM 2976 N N . PHE A 1 389 ? -12.250 4.632 0.023 1.00 95.56 389 PHE A N 1
ATOM 2977 C CA . PHE A 1 389 ? -12.416 5.082 -1.357 1.00 95.56 389 PHE A CA 1
ATOM 2978 C C . PHE A 1 389 ? -12.242 3.936 -2.361 1.00 95.56 389 PHE A C 1
ATOM 2980 O O . PHE A 1 389 ? -13.039 3.789 -3.289 1.00 95.56 389 PHE A O 1
ATOM 2987 N N . ARG A 1 390 ? -11.247 3.067 -2.153 1.00 97.00 390 ARG A N 1
ATOM 2988 C CA . ARG A 1 390 ? -11.044 1.899 -3.023 1.00 97.00 390 ARG A CA 1
ATOM 2989 C C . ARG A 1 390 ? -12.196 0.904 -2.930 1.00 97.00 390 ARG A C 1
ATOM 2991 O O . ARG A 1 390 ? -12.616 0.388 -3.960 1.00 97.00 390 ARG A O 1
ATOM 2998 N N . ARG A 1 391 ? -12.754 0.681 -1.733 1.00 95.00 391 ARG A N 1
ATOM 2999 C CA . ARG A 1 391 ? -13.950 -0.165 -1.545 1.00 95.00 391 ARG A CA 1
ATOM 3000 C C . ARG A 1 391 ? -15.142 0.362 -2.340 1.00 95.00 391 ARG A C 1
ATOM 3002 O O . ARG A 1 391 ? -15.789 -0.420 -3.028 1.00 95.00 391 ARG A O 1
ATOM 3009 N N . LEU A 1 392 ? -15.377 1.674 -2.300 1.00 95.62 392 LEU A N 1
ATOM 3010 C CA . LEU A 1 392 ? -16.407 2.315 -3.119 1.00 95.62 392 LEU A CA 1
ATOM 3011 C C . LEU A 1 392 ? -16.137 2.116 -4.619 1.00 95.62 392 LEU A C 1
ATOM 3013 O O . LEU A 1 392 ? -17.043 1.804 -5.382 1.00 95.62 392 LEU A O 1
ATOM 3017 N N . CYS A 1 393 ? -14.885 2.242 -5.060 1.00 96.62 393 CYS A N 1
ATOM 3018 C CA . CYS A 1 393 ? -14.544 1.993 -6.460 1.00 96.62 393 CYS A CA 1
ATOM 3019 C C . CYS A 1 393 ? -14.810 0.536 -6.868 1.00 96.62 393 CYS A C 1
ATOM 3021 O O . CYS A 1 393 ? -15.299 0.298 -7.970 1.00 96.62 393 CYS A O 1
ATOM 3023 N N . VAL A 1 394 ? -14.532 -0.434 -5.990 1.00 96.25 394 VAL A N 1
ATOM 3024 C CA . VAL A 1 394 ? -14.861 -1.848 -6.233 1.00 96.25 394 VAL A CA 1
ATOM 3025 C C . VAL A 1 394 ? -16.370 -2.050 -6.348 1.00 96.25 394 VAL A C 1
ATOM 3027 O O . VAL A 1 394 ? -16.803 -2.707 -7.292 1.00 96.25 394 VAL A O 1
ATOM 3030 N N . SER A 1 395 ? -17.185 -1.445 -5.473 1.00 95.25 395 SER A N 1
ATOM 3031 C CA . SER A 1 395 ? -18.651 -1.545 -5.587 1.00 95.25 395 SER A CA 1
ATOM 3032 C C . SER A 1 395 ? -19.201 -0.885 -6.855 1.00 95.25 395 SER A C 1
ATOM 3034 O O . SER A 1 395 ? -20.269 -1.256 -7.322 1.00 95.25 395 SER A O 1
ATOM 3036 N N . LEU A 1 396 ? -18.463 0.066 -7.435 1.00 95.81 396 LEU A N 1
ATOM 3037 C CA . LEU A 1 396 ? -18.778 0.708 -8.716 1.00 95.81 396 LEU A CA 1
ATOM 3038 C C . LEU A 1 396 ? -18.162 -0.010 -9.934 1.00 95.81 396 LEU A C 1
ATOM 3040 O O . LEU A 1 396 ? -18.264 0.485 -11.055 1.00 95.81 396 LEU A O 1
ATOM 3044 N N . GLY A 1 397 ? -17.528 -1.171 -9.739 1.00 94.25 397 GLY A N 1
ATOM 3045 C CA . GLY A 1 397 ? -17.067 -2.047 -10.818 1.00 94.25 397 GLY A CA 1
ATOM 3046 C C . GLY A 1 397 ? -15.556 -2.086 -11.061 1.00 94.25 397 GLY A C 1
ATOM 3047 O O . GLY A 1 397 ? -15.127 -2.790 -11.977 1.00 94.25 397 GLY A O 1
ATOM 3048 N N . ALA A 1 398 ? -14.732 -1.393 -10.265 1.00 95.88 398 ALA A N 1
ATOM 3049 C CA . ALA A 1 398 ? -13.275 -1.517 -10.357 1.00 95.88 398 ALA A CA 1
ATOM 3050 C C . ALA A 1 398 ? -12.826 -2.959 -10.060 1.00 95.88 398 ALA A C 1
ATOM 3052 O O . ALA A 1 398 ? -13.167 -3.529 -9.023 1.00 95.88 398 ALA A O 1
ATOM 3053 N N . GLN A 1 399 ? -12.031 -3.541 -10.960 1.00 95.88 399 GLN A N 1
ATOM 3054 C CA . GLN A 1 399 ? -11.546 -4.924 -10.839 1.00 95.88 399 GLN A CA 1
ATOM 3055 C C . GLN A 1 399 ? -10.108 -5.009 -10.343 1.00 95.88 399 GLN A C 1
ATOM 3057 O O . GLN A 1 399 ? -9.674 -6.065 -9.898 1.00 95.88 399 GLN A O 1
ATOM 3062 N N . VAL A 1 400 ? -9.365 -3.908 -10.400 1.00 96.44 400 VAL A N 1
ATOM 3063 C CA . VAL A 1 400 ? -8.017 -3.812 -9.841 1.00 96.44 400 VAL A CA 1
ATOM 3064 C C . VAL A 1 400 ? -7.918 -2.506 -9.074 1.00 96.44 400 VAL A C 1
ATOM 3066 O O . VAL A 1 400 ? -8.341 -1.462 -9.569 1.00 96.44 400 VAL A O 1
ATOM 3069 N N . THR A 1 401 ? -7.335 -2.552 -7.885 1.00 97.56 401 THR A N 1
ATOM 3070 C CA . THR A 1 401 ? -7.093 -1.379 -7.050 1.00 97.56 401 THR A CA 1
ATOM 3071 C C . THR A 1 401 ? -5.633 -1.333 -6.635 1.00 97.56 401 THR A C 1
ATOM 3073 O O . THR A 1 401 ? -5.015 -2.361 -6.366 1.00 97.56 401 THR A O 1
ATOM 3076 N N . TRP A 1 402 ? -5.063 -0.133 -6.589 1.00 97.94 402 TRP A N 1
ATOM 3077 C CA . TRP A 1 402 ? -3.722 0.088 -6.060 1.00 97.94 402 TRP A CA 1
ATOM 3078 C C . TRP A 1 402 ? -3.792 0.856 -4.746 1.00 97.94 402 TRP A C 1
ATOM 3080 O O . TRP A 1 402 ? -4.612 1.766 -4.601 1.00 97.94 402 TRP A O 1
ATOM 3090 N N . SER A 1 403 ? -2.913 0.521 -3.801 1.00 97.50 403 SER A N 1
ATOM 3091 C CA . SER A 1 403 ? -2.669 1.371 -2.635 1.00 97.50 403 SER A CA 1
ATOM 3092 C C . SER A 1 403 ? -2.245 2.779 -3.061 1.00 97.50 403 SER A C 1
ATOM 3094 O O . SER A 1 403 ? -1.756 3.001 -4.173 1.00 97.50 403 SER A O 1
ATOM 3096 N N . GLU A 1 404 ? -2.340 3.735 -2.139 1.00 95.56 404 GLU A N 1
ATOM 3097 C CA . GLU A 1 404 ? -1.558 4.964 -2.276 1.00 95.56 404 GLU A CA 1
ATOM 3098 C C . GLU A 1 404 ? -0.060 4.629 -2.385 1.00 95.56 404 GLU A C 1
ATOM 3100 O O . GLU A 1 404 ? 0.380 3.531 -2.018 1.00 95.56 404 GLU A O 1
ATOM 3105 N N . MET A 1 405 ? 0.727 5.574 -2.899 1.00 95.50 405 MET A N 1
ATOM 3106 C CA . MET A 1 405 ? 2.171 5.398 -3.019 1.00 95.50 405 MET A CA 1
ATOM 3107 C C . MET A 1 405 ? 2.797 5.279 -1.629 1.00 95.50 405 MET A C 1
ATOM 3109 O O . MET A 1 405 ? 2.869 6.272 -0.905 1.00 95.50 405 MET A O 1
ATOM 3113 N N . ALA A 1 406 ? 3.309 4.091 -1.308 1.00 96.50 406 ALA A N 1
ATOM 3114 C CA . ALA A 1 406 ? 3.952 3.841 -0.035 1.00 96.50 406 ALA A CA 1
ATOM 3115 C C . ALA A 1 406 ? 5.477 4.037 -0.091 1.00 96.50 406 ALA A C 1
ATOM 3117 O O . ALA A 1 406 ? 6.166 3.519 -0.969 1.00 96.50 406 ALA A O 1
ATOM 3118 N N . MET A 1 407 ? 6.055 4.761 0.857 1.00 96.88 407 MET A N 1
ATOM 3119 C CA . MET A 1 407 ? 7.493 4.976 0.958 1.00 96.88 407 MET A CA 1
ATOM 3120 C C . MET A 1 407 ? 8.180 3.746 1.564 1.00 96.88 407 MET A C 1
ATOM 3122 O O . MET A 1 407 ? 7.898 3.328 2.688 1.00 96.88 407 MET A O 1
ATOM 3126 N N . GLY A 1 408 ? 9.155 3.180 0.844 1.00 97.12 408 GLY A N 1
ATOM 3127 C CA . GLY A 1 408 ? 9.794 1.927 1.258 1.00 97.12 408 GLY A CA 1
ATOM 3128 C C . GLY A 1 408 ? 10.499 1.988 2.619 1.00 97.12 408 GLY A C 1
ATOM 3129 O O . GLY A 1 408 ? 10.500 1.002 3.353 1.00 97.12 408 GLY A O 1
ATOM 3130 N N . LEU A 1 409 ? 11.080 3.137 2.988 1.00 96.69 409 LEU A N 1
ATOM 3131 C CA . LEU A 1 409 ? 11.809 3.276 4.254 1.00 96.69 409 LEU A CA 1
ATOM 3132 C C . LEU A 1 409 ? 10.865 3.334 5.475 1.00 96.69 409 LEU A C 1
ATOM 3134 O O . LEU A 1 409 ? 11.078 2.530 6.383 1.00 96.69 409 LEU A O 1
ATOM 3138 N N . PRO A 1 410 ? 9.809 4.171 5.495 1.00 97.38 410 PRO A N 1
ATOM 3139 C CA . PRO A 1 410 ? 8.761 4.113 6.518 1.00 97.38 410 PRO A CA 1
ATOM 3140 C C . PRO A 1 410 ? 8.115 2.728 6.695 1.00 97.38 410 PRO A C 1
ATOM 3142 O O . PRO A 1 410 ? 7.894 2.303 7.833 1.00 97.38 410 PRO A O 1
ATOM 3145 N N . LEU A 1 411 ? 7.905 1.967 5.607 1.00 97.56 411 LEU A N 1
ATOM 3146 C CA . LEU A 1 411 ? 7.449 0.569 5.697 1.00 97.56 411 LEU A CA 1
ATOM 3147 C C . LEU A 1 411 ? 8.433 -0.290 6.505 1.00 97.56 411 LEU A C 1
ATOM 3149 O O . LEU A 1 411 ? 8.037 -0.949 7.469 1.00 97.56 411 LEU A O 1
ATOM 3153 N N . LEU A 1 412 ? 9.729 -0.233 6.176 1.00 97.31 412 LEU A N 1
ATOM 3154 C CA . LEU A 1 412 ? 10.773 -0.960 6.913 1.00 97.31 412 LEU A CA 1
ATOM 3155 C C . LEU A 1 412 ? 10.953 -0.470 8.358 1.00 97.31 412 LEU A C 1
ATOM 3157 O O . LEU A 1 412 ? 11.453 -1.215 9.193 1.00 97.31 412 LEU A O 1
ATOM 3161 N N . GLN A 1 413 ? 10.553 0.764 8.669 1.00 96.69 413 GLN A N 1
ATOM 3162 C CA . GLN A 1 413 ? 10.597 1.337 10.018 1.00 96.69 413 GLN A CA 1
ATOM 3163 C C . GLN A 1 413 ? 9.343 1.026 10.854 1.00 96.69 413 GLN A C 1
ATOM 3165 O O . GLN A 1 413 ? 9.273 1.418 12.024 1.00 96.69 413 GLN A O 1
ATOM 3170 N N . GLY A 1 414 ? 8.361 0.317 10.286 1.00 95.19 414 GLY A N 1
ATOM 3171 C CA . GLY A 1 414 ? 7.123 -0.022 10.985 1.00 95.19 414 GLY A CA 1
ATOM 3172 C C . GLY A 1 414 ? 6.261 1.207 11.288 1.00 95.19 414 GLY A C 1
ATOM 3173 O O . GLY A 1 414 ? 5.613 1.264 12.339 1.00 95.19 414 GLY A O 1
ATOM 3174 N N . GLU A 1 415 ? 6.294 2.233 10.430 1.00 95.62 415 GLU A N 1
ATOM 3175 C CA . GLU A 1 415 ? 5.484 3.435 10.629 1.00 95.62 415 GLU A CA 1
ATOM 3176 C C . GLU A 1 415 ? 3.995 3.138 10.431 1.00 95.62 415 GLU A C 1
ATOM 3178 O O . GLU A 1 415 ? 3.573 2.618 9.401 1.00 95.62 415 GLU A O 1
ATOM 3183 N N . LYS A 1 416 ? 3.174 3.485 11.432 1.00 92.75 416 LYS A N 1
ATOM 3184 C CA . LYS A 1 416 ? 1.741 3.152 11.435 1.00 92.75 416 LYS A CA 1
ATOM 3185 C C . LYS A 1 416 ? 0.995 3.734 10.231 1.00 92.75 416 LYS A C 1
ATOM 3187 O O . LYS A 1 416 ? 0.150 3.047 9.670 1.00 92.75 416 LYS A O 1
ATOM 3192 N N . GLY A 1 417 ? 1.307 4.978 9.856 1.00 92.25 417 GLY A N 1
ATOM 3193 C CA . GLY A 1 417 ? 0.669 5.650 8.720 1.00 92.25 417 GLY A CA 1
ATOM 3194 C C . GLY A 1 417 ? 0.950 4.939 7.400 1.00 92.25 417 GLY A C 1
ATOM 3195 O O . GLY A 1 417 ? 0.035 4.726 6.615 1.00 92.25 417 GLY A O 1
ATOM 3196 N N . GLU A 1 418 ? 2.184 4.478 7.209 1.00 94.69 418 GLU A N 1
ATOM 3197 C CA . GLU A 1 418 ? 2.593 3.776 5.995 1.00 94.69 418 GLU A CA 1
ATOM 3198 C C . GLU A 1 418 ? 1.952 2.389 5.880 1.00 94.69 418 GLU A C 1
ATOM 3200 O O . GLU A 1 418 ? 1.441 1.999 4.834 1.00 94.69 418 GLU A O 1
ATOM 3205 N N . TRP A 1 419 ? 1.913 1.652 6.991 1.00 95.06 419 TRP A N 1
ATOM 3206 C CA . TRP A 1 419 ? 1.282 0.333 7.039 1.00 95.06 419 TRP A CA 1
ATOM 3207 C C . TRP A 1 419 ? -0.242 0.387 6.899 1.00 95.06 419 TRP A C 1
ATOM 3209 O O . TRP A 1 419 ? -0.847 -0.596 6.476 1.00 95.06 419 TRP A O 1
ATOM 3219 N N . ALA A 1 420 ? -0.874 1.530 7.182 1.00 93.62 420 ALA A N 1
ATOM 3220 C CA . ALA A 1 420 ? -2.293 1.720 6.896 1.00 93.62 420 ALA A CA 1
ATOM 3221 C C . ALA A 1 420 ? -2.595 1.672 5.386 1.00 93.62 420 ALA A C 1
ATOM 3223 O O . ALA A 1 420 ? -3.682 1.237 5.009 1.00 93.62 420 ALA A O 1
ATOM 3224 N N . LEU A 1 421 ? -1.636 2.046 4.527 1.00 95.75 421 LEU A N 1
ATOM 3225 C CA . LEU A 1 421 ? -1.793 2.018 3.068 1.00 95.75 421 LEU A CA 1
ATOM 3226 C C . LEU A 1 421 ? -1.842 0.590 2.508 1.00 95.75 421 LEU A C 1
ATOM 3228 O O . LEU A 1 421 ? -2.439 0.366 1.456 1.00 95.75 421 LEU A O 1
ATOM 3232 N N . MET A 1 422 ? -1.227 -0.369 3.209 1.00 96.50 422 MET A N 1
ATOM 3233 C CA . MET A 1 422 ? -1.170 -1.781 2.805 1.00 96.50 422 MET A CA 1
ATOM 3234 C C . MET A 1 422 ? -2.434 -2.564 3.174 1.00 96.50 422 MET A C 1
ATOM 3236 O O . MET A 1 422 ? -2.635 -3.671 2.673 1.00 96.50 422 MET A O 1
ATOM 3240 N N . LYS A 1 423 ? -3.294 -1.997 4.030 1.00 95.25 423 LYS A N 1
ATOM 3241 C CA . LYS A 1 423 ? -4.576 -2.605 4.389 1.00 95.25 423 LYS A CA 1
ATOM 3242 C C . LYS A 1 423 ? -5.484 -2.670 3.166 1.00 95.25 423 LYS A C 1
ATOM 3244 O O . LYS A 1 423 ? -5.631 -1.679 2.446 1.00 95.25 423 LYS A O 1
ATOM 3249 N N . ALA A 1 424 ? -6.146 -3.805 2.997 1.00 95.50 424 ALA A N 1
ATOM 3250 C CA . ALA A 1 424 ? -7.175 -4.015 1.983 1.00 95.50 424 ALA A CA 1
ATOM 3251 C C . ALA A 1 424 ? -8.449 -4.559 2.631 1.00 95.50 424 ALA A C 1
ATOM 3253 O O . ALA A 1 424 ? -8.434 -4.946 3.796 1.00 95.50 424 ALA A O 1
ATOM 3254 N N . HIS A 1 425 ? -9.554 -4.573 1.898 1.00 95.31 425 HIS A N 1
ATOM 3255 C CA . HIS A 1 425 ? -10.793 -5.220 2.336 1.00 95.31 425 HIS A CA 1
ATOM 3256 C C . HIS A 1 425 ? -10.974 -6.561 1.618 1.00 95.31 425 HIS A C 1
ATOM 3258 O O . HIS A 1 425 ? -10.461 -6.740 0.517 1.00 95.31 425 HIS A O 1
ATOM 3264 N N . GLU A 1 426 ? -11.741 -7.485 2.190 1.00 94.44 426 GLU A N 1
ATOM 3265 C CA . GLU A 1 426 ? -12.099 -8.777 1.590 1.00 94.44 426 GLU A CA 1
ATOM 3266 C C . GLU A 1 426 ? -12.679 -8.625 0.175 1.00 94.44 426 GLU A C 1
ATOM 3268 O O . GLU A 1 426 ? -12.356 -9.401 -0.719 1.00 94.44 426 GLU A O 1
ATOM 3273 N N . SER A 1 427 ? -13.417 -7.540 -0.088 1.00 94.19 427 SER A N 1
ATOM 3274 C CA . SER A 1 427 ? -13.907 -7.203 -1.434 1.00 94.19 427 SER A CA 1
ATOM 3275 C C . SER A 1 427 ? -12.781 -6.975 -2.452 1.00 94.19 427 SER A C 1
ATOM 3277 O O . SER A 1 427 ? -12.981 -7.189 -3.644 1.00 94.19 427 SER A O 1
ATOM 3279 N N . GLU A 1 428 ? -11.597 -6.546 -2.007 1.00 95.62 428 GLU A N 1
ATOM 3280 C CA . GLU A 1 428 ? -10.394 -6.396 -2.835 1.00 95.62 428 GLU A CA 1
ATOM 3281 C C . GLU A 1 428 ? -9.505 -7.662 -2.835 1.00 95.62 428 GLU A C 1
ATOM 3283 O O . GLU A 1 428 ? -8.623 -7.799 -3.685 1.00 95.62 428 GLU A O 1
ATOM 3288 N N . ALA A 1 429 ? -9.742 -8.592 -1.902 1.00 93.94 429 ALA A N 1
ATOM 3289 C CA . ALA A 1 429 ? -9.057 -9.884 -1.787 1.00 93.94 429 ALA A CA 1
ATOM 3290 C C . ALA A 1 429 ? -9.777 -11.019 -2.543 1.00 93.94 429 ALA A C 1
ATOM 3292 O O . ALA A 1 429 ? -9.443 -12.189 -2.390 1.00 93.94 429 ALA A O 1
ATOM 3293 N N . THR A 1 430 ? -10.772 -10.682 -3.361 1.00 93.62 430 THR A N 1
ATOM 3294 C CA . THR A 1 430 ? -11.461 -11.629 -4.244 1.00 93.62 430 THR A CA 1
ATOM 3295 C C . THR A 1 430 ? -10.864 -11.600 -5.653 1.00 93.62 430 THR A C 1
ATOM 3297 O O . THR A 1 430 ? -10.351 -10.558 -6.073 1.00 93.62 430 THR A O 1
ATOM 3300 N N . PRO A 1 431 ? -10.989 -12.685 -6.433 1.00 93.38 431 PRO A N 1
ATOM 3301 C CA . PRO A 1 431 ? -10.621 -12.698 -7.846 1.00 93.38 431 PRO A CA 1
ATOM 3302 C C . PRO A 1 431 ? -11.244 -11.544 -8.647 1.00 93.38 431 PRO A C 1
ATOM 3304 O O . PRO A 1 431 ? -12.408 -11.195 -8.408 1.00 93.38 431 PRO A O 1
ATOM 3307 N N . PRO A 1 432 ? -10.514 -10.922 -9.590 1.00 92.44 432 PRO A N 1
ATOM 3308 C CA . PRO A 1 432 ? -11.107 -9.980 -10.531 1.00 92.44 432 PRO A CA 1
ATOM 3309 C C . PRO A 1 432 ? -12.100 -10.703 -11.450 1.00 92.44 432 PRO A C 1
ATOM 3311 O O . PRO A 1 432 ? -11.893 -11.860 -11.831 1.00 92.44 432 PRO A O 1
ATOM 3314 N N . ALA A 1 433 ? -13.176 -10.014 -11.827 1.00 88.50 433 ALA A N 1
ATOM 3315 C CA . ALA A 1 433 ? -14.102 -10.508 -12.834 1.00 88.50 433 ALA A CA 1
ATOM 3316 C C . ALA A 1 433 ? -13.371 -10.657 -14.174 1.00 88.50 433 ALA A C 1
ATOM 3318 O O . ALA A 1 433 ? -12.676 -9.743 -14.620 1.00 88.50 433 ALA A O 1
ATOM 3319 N N . TYR A 1 434 ? -13.540 -11.810 -14.813 1.00 84.94 434 TYR A N 1
ATOM 33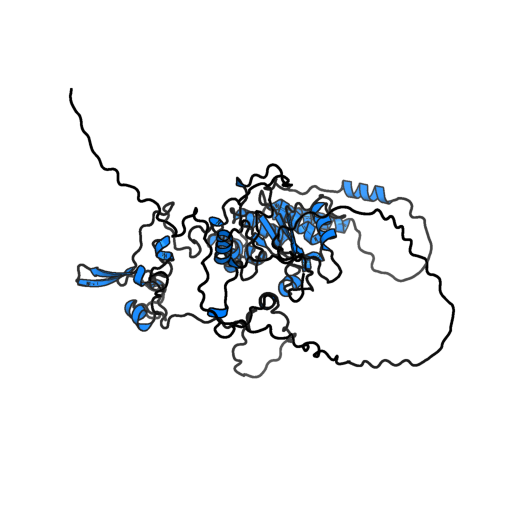20 C CA . TYR A 1 434 ? -12.921 -12.122 -16.092 1.00 84.94 434 TYR A CA 1
ATOM 3321 C C . TYR A 1 434 ? -13.955 -12.772 -17.005 1.00 84.94 434 TYR A C 1
ATOM 3323 O O . TYR A 1 434 ? -14.406 -13.882 -16.747 1.00 84.94 434 TYR A O 1
ATOM 3331 N N . ASN A 1 435 ? -14.321 -12.056 -18.067 1.00 81.94 435 ASN A N 1
ATOM 3332 C CA . ASN A 1 435 ? -15.257 -12.516 -19.087 1.00 81.94 435 ASN A CA 1
ATOM 3333 C C . ASN A 1 435 ? -14.558 -12.412 -20.444 1.00 81.94 435 ASN A C 1
ATOM 3335 O O . ASN A 1 435 ? -14.620 -11.348 -21.075 1.00 81.94 435 ASN A O 1
ATOM 3339 N N . PRO A 1 436 ? -13.845 -13.465 -20.879 1.00 72.06 436 PRO A N 1
ATOM 3340 C CA . PRO A 1 436 ? -13.047 -13.390 -22.085 1.00 72.06 436 PRO A CA 1
ATOM 3341 C C . PRO A 1 436 ? -13.919 -13.115 -23.304 1.00 72.06 436 PRO A C 1
ATOM 3343 O O . PRO A 1 436 ? -14.890 -13.823 -23.566 1.00 72.06 436 PRO A O 1
ATOM 3346 N N . LYS A 1 437 ? -13.555 -12.089 -24.074 1.00 74.62 437 LYS A N 1
ATOM 3347 C CA . LYS A 1 437 ? -14.161 -11.847 -25.385 1.00 74.62 437 LYS A CA 1
ATOM 3348 C C . LYS A 1 437 ? -13.406 -12.641 -26.456 1.00 74.62 437 LYS A C 1
ATOM 3350 O O . LYS A 1 437 ? -12.192 -12.831 -26.324 1.00 74.62 437 LYS A O 1
ATOM 3355 N N . PRO A 1 438 ? -14.084 -13.077 -27.535 1.00 70.50 438 PRO A N 1
ATOM 3356 C CA . PRO A 1 438 ? -13.409 -13.647 -28.696 1.00 70.50 438 PRO A CA 1
ATOM 3357 C C . PRO A 1 438 ? -12.310 -12.691 -29.184 1.00 70.50 438 PRO A C 1
ATOM 3359 O O . PRO A 1 438 ? -12.583 -11.519 -29.440 1.00 70.50 438 PRO A O 1
ATOM 3362 N N . GLY A 1 439 ? -11.067 -13.176 -29.270 1.00 69.50 439 GLY A N 1
ATOM 3363 C CA . GLY A 1 439 ? -9.900 -12.364 -29.643 1.00 69.50 439 GLY A CA 1
ATOM 3364 C C . GLY A 1 439 ? -9.061 -11.820 -28.479 1.00 69.50 439 GLY A C 1
ATOM 3365 O O . GLY A 1 439 ? -8.138 -11.042 -28.722 1.00 69.50 439 GLY A O 1
ATOM 3366 N N . ASN A 1 440 ? -9.328 -12.218 -27.231 1.00 69.00 440 ASN A N 1
ATOM 3367 C CA . ASN A 1 440 ? -8.428 -11.909 -26.117 1.00 69.00 440 ASN A CA 1
ATOM 3368 C C . ASN A 1 440 ? -7.022 -12.492 -26.354 1.00 69.00 440 ASN A C 1
ATOM 3370 O O . ASN A 1 440 ? -6.863 -13.668 -26.669 1.00 69.00 440 ASN A O 1
ATOM 3374 N N . MET A 1 441 ? -5.993 -11.656 -26.171 1.00 67.81 441 MET A N 1
ATOM 3375 C CA . MET A 1 441 ? -4.587 -12.013 -26.421 1.00 67.81 441 MET A CA 1
ATOM 3376 C C . MET A 1 441 ? -4.033 -13.027 -25.408 1.00 67.81 441 MET A C 1
ATOM 3378 O O . MET A 1 441 ? -3.075 -13.738 -25.703 1.00 67.81 441 MET A O 1
ATOM 3382 N N . VAL A 1 442 ? -4.611 -13.081 -24.205 1.00 71.50 442 VAL A N 1
ATOM 3383 C CA . VAL A 1 442 ? -4.181 -13.993 -23.141 1.00 71.50 442 VAL A CA 1
ATOM 3384 C C . VAL A 1 442 ? -5.067 -15.233 -23.158 1.00 71.50 442 VAL A C 1
ATOM 3386 O O . VAL A 1 442 ? -6.244 -15.160 -22.808 1.00 71.50 442 VAL A O 1
ATOM 3389 N N . VAL A 1 443 ? -4.473 -16.356 -23.559 1.00 70.88 443 VAL A N 1
ATOM 3390 C CA . VAL A 1 443 ? -5.073 -17.696 -23.521 1.00 70.88 443 VAL A CA 1
ATOM 3391 C C . VAL A 1 443 ? -4.790 -18.320 -22.146 1.00 70.88 443 VAL A C 1
ATOM 3393 O O . VAL A 1 443 ? -3.707 -18.115 -21.588 1.00 70.88 443 VAL A O 1
ATOM 3396 N N . ASP A 1 444 ? -5.767 -19.039 -21.588 1.00 78.38 444 ASP A N 1
ATOM 3397 C CA . ASP A 1 444 ? -5.668 -19.778 -20.315 1.00 78.38 444 ASP A CA 1
ATOM 3398 C C . ASP A 1 444 ? -5.329 -18.923 -19.076 1.00 78.38 444 ASP A C 1
ATOM 3400 O O . ASP A 1 444 ? -4.528 -19.308 -18.220 1.00 78.38 444 ASP A O 1
ATOM 3404 N N . TYR A 1 445 ? -5.918 -17.727 -18.960 1.00 86.19 445 TYR A N 1
ATOM 3405 C CA . TYR A 1 445 ? -5.809 -16.934 -17.733 1.00 86.19 445 TYR A CA 1
ATOM 3406 C C . TYR A 1 445 ? -6.714 -17.496 -16.626 1.00 86.19 445 TYR A C 1
ATOM 3408 O O . TYR A 1 445 ? -7.938 -17.420 -16.704 1.00 86.19 445 TYR A O 1
ATOM 3416 N N . ASP A 1 446 ? -6.083 -18.026 -15.579 1.00 85.94 446 ASP A N 1
ATOM 3417 C CA . ASP A 1 446 ? -6.733 -18.467 -14.345 1.00 85.94 446 ASP A CA 1
ATOM 3418 C C . ASP A 1 446 ? -6.847 -17.293 -13.358 1.00 85.94 446 ASP A C 1
ATOM 3420 O O . ASP A 1 446 ? -5.885 -16.944 -12.665 1.00 85.94 446 ASP A O 1
ATOM 3424 N N . ASN A 1 447 ? -8.028 -16.675 -13.290 1.00 89.62 447 ASN A N 1
ATOM 3425 C CA . ASN A 1 447 ? -8.291 -15.567 -12.373 1.00 89.62 447 ASN A CA 1
ATOM 3426 C C . ASN A 1 447 ? -8.464 -16.018 -10.913 1.00 89.62 447 ASN A C 1
ATOM 3428 O O . ASN A 1 447 ? -8.388 -15.171 -10.027 1.00 89.62 447 ASN A O 1
ATOM 3432 N N . SER A 1 448 ? -8.643 -17.318 -10.631 1.00 88.38 448 SER A N 1
ATOM 3433 C CA . SER A 1 448 ? -8.911 -17.825 -9.271 1.00 88.38 448 SER A CA 1
ATOM 3434 C C . SER A 1 448 ? -7.762 -17.573 -8.287 1.00 88.38 448 SER A C 1
ATOM 3436 O O . SER A 1 448 ? -7.979 -17.497 -7.079 1.00 88.38 448 SER A O 1
ATOM 3438 N N . LYS A 1 449 ? -6.540 -17.410 -8.809 1.00 85.00 449 LYS A N 1
ATOM 3439 C CA . LYS A 1 449 ? -5.321 -17.111 -8.041 1.00 85.00 449 LYS A CA 1
ATOM 3440 C C . LYS A 1 449 ? -4.942 -15.629 -8.074 1.00 85.00 449 LYS A C 1
ATOM 3442 O O . LYS A 1 449 ? -3.937 -15.254 -7.467 1.00 85.00 449 LYS A O 1
ATOM 3447 N N . ASP A 1 450 ? -5.679 -14.807 -8.817 1.00 91.69 450 ASP A N 1
ATOM 3448 C CA . ASP A 1 450 ? -5.459 -13.366 -8.892 1.00 91.69 450 ASP A CA 1
ATOM 3449 C C . ASP A 1 450 ? -6.298 -12.646 -7.823 1.00 91.69 450 ASP A C 1
ATOM 3451 O O . ASP A 1 450 ? -7.251 -13.189 -7.269 1.00 91.69 450 ASP A O 1
ATOM 3455 N N . LEU A 1 451 ? -5.920 -11.415 -7.505 1.00 95.19 451 LEU A N 1
ATOM 3456 C CA . LEU A 1 451 ? -6.580 -10.577 -6.500 1.00 95.19 451 LEU A CA 1
ATOM 3457 C C . LEU A 1 451 ? -6.866 -9.206 -7.115 1.00 95.19 451 LEU A C 1
ATOM 3459 O O . LEU A 1 451 ? -6.305 -8.877 -8.157 1.00 95.19 451 LEU A O 1
ATOM 3463 N N . LYS A 1 452 ? -7.699 -8.365 -6.493 1.00 96.75 452 LYS A N 1
ATOM 3464 C CA . LYS A 1 452 ? -7.887 -6.984 -6.983 1.00 96.75 452 LYS A CA 1
ATOM 3465 C C . LYS A 1 452 ? -6.810 -6.041 -6.448 1.00 96.75 452 LYS A C 1
ATOM 3467 O O . LYS A 1 452 ? -6.333 -5.186 -7.191 1.00 96.75 452 LYS A O 1
ATOM 3472 N N . PHE A 1 453 ? -6.415 -6.203 -5.183 1.00 98.00 453 PHE A N 1
ATOM 3473 C CA . PHE A 1 453 ? -5.546 -5.251 -4.481 1.00 98.00 453 PHE A CA 1
ATOM 3474 C C . PHE A 1 453 ? -4.050 -5.435 -4.761 1.00 98.00 453 PHE A C 1
ATOM 3476 O O . PHE A 1 453 ? -3.463 -6.451 -4.393 1.00 98.00 453 PHE A O 1
ATOM 3483 N N . GLY A 1 454 ? -3.400 -4.421 -5.330 1.00 98.00 454 GLY A N 1
ATOM 3484 C CA . GLY A 1 454 ? -1.944 -4.310 -5.435 1.00 98.00 454 GLY A CA 1
ATOM 3485 C C . GLY A 1 454 ? -1.365 -3.209 -4.541 1.00 98.00 454 GLY A C 1
ATOM 3486 O O . GLY A 1 454 ? -2.017 -2.204 -4.258 1.00 98.00 454 GLY A O 1
ATOM 3487 N N . ALA A 1 455 ? -0.105 -3.363 -4.136 1.00 98.25 455 ALA A N 1
ATOM 3488 C CA . ALA A 1 455 ? 0.623 -2.347 -3.374 1.00 98.25 455 ALA A CA 1
ATOM 3489 C C . ALA A 1 455 ? 1.569 -1.567 -4.290 1.00 98.25 455 ALA A C 1
ATOM 3491 O O . ALA A 1 455 ? 2.399 -2.172 -4.964 1.00 98.25 455 ALA A O 1
ATOM 3492 N N . GLN A 1 456 ? 1.492 -0.236 -4.296 1.00 98.50 456 GLN A N 1
ATOM 3493 C CA . GLN A 1 456 ? 2.492 0.602 -4.954 1.00 98.50 456 GLN A CA 1
ATOM 3494 C C . GLN A 1 456 ? 3.498 1.133 -3.932 1.00 98.50 456 GLN A C 1
ATOM 3496 O O . GLN A 1 456 ? 3.115 1.760 -2.948 1.00 98.50 456 GLN A O 1
ATOM 3501 N N . ILE A 1 457 ? 4.791 0.956 -4.210 1.00 98.25 457 ILE A N 1
ATOM 3502 C CA . ILE A 1 457 ? 5.886 1.482 -3.393 1.00 98.25 457 ILE A CA 1
ATOM 3503 C C . ILE A 1 457 ? 6.755 2.485 -4.155 1.00 98.25 457 ILE A C 1
ATOM 3505 O O . ILE A 1 457 ? 6.897 2.428 -5.375 1.00 98.25 457 ILE A O 1
ATOM 3509 N N . ALA A 1 458 ? 7.410 3.379 -3.423 1.00 97.50 458 ALA A N 1
ATOM 3510 C CA . ALA A 1 458 ? 8.473 4.245 -3.907 1.00 97.50 458 ALA A CA 1
ATOM 3511 C C . ALA A 1 458 ? 9.785 3.921 -3.185 1.00 97.50 458 ALA A C 1
ATOM 3513 O O . ALA A 1 458 ? 9.863 3.868 -1.954 1.00 97.50 458 ALA A O 1
ATOM 3514 N N . ALA A 1 459 ? 10.845 3.741 -3.970 1.00 97.19 459 ALA A N 1
ATOM 3515 C CA . ALA A 1 459 ? 12.189 3.497 -3.473 1.00 97.19 459 ALA A CA 1
ATOM 3516 C C . ALA A 1 459 ? 13.217 4.165 -4.389 1.00 97.19 459 ALA A C 1
ATOM 3518 O O . ALA A 1 459 ? 13.040 4.248 -5.601 1.00 97.19 459 ALA A O 1
ATOM 3519 N N . ASN A 1 460 ? 14.316 4.626 -3.797 1.00 94.81 460 ASN A N 1
ATOM 3520 C CA . ASN A 1 460 ? 15.410 5.285 -4.506 1.00 94.81 460 ASN A CA 1
ATOM 3521 C C . ASN A 1 460 ? 16.687 4.440 -4.568 1.00 94.81 460 ASN A C 1
ATOM 3523 O O . ASN A 1 460 ? 17.697 4.915 -5.081 1.00 94.81 460 ASN A O 1
ATOM 3527 N N . LYS A 1 461 ? 16.707 3.231 -4.004 1.00 96.00 461 LYS A N 1
ATOM 3528 C CA . LYS A 1 461 ? 17.888 2.358 -3.975 1.00 96.00 461 LYS A CA 1
ATOM 3529 C C . LYS A 1 461 ? 17.456 0.901 -4.165 1.00 96.00 461 LYS A C 1
ATOM 3531 O O . LYS A 1 461 ? 16.441 0.524 -3.577 1.00 96.00 461 LYS A O 1
ATOM 3536 N N . PRO A 1 462 ? 18.237 0.074 -4.890 1.00 96.12 462 PRO A N 1
ATOM 3537 C CA . PRO A 1 462 ? 17.919 -1.342 -5.071 1.00 96.12 462 PRO A CA 1
ATOM 3538 C C . PRO A 1 462 ? 17.703 -2.082 -3.746 1.00 96.12 462 PRO A C 1
ATOM 3540 O O . PRO A 1 462 ? 16.694 -2.760 -3.585 1.00 96.12 462 PRO A O 1
ATOM 3543 N N . TRP A 1 463 ? 18.595 -1.894 -2.763 1.00 96.81 463 TRP A N 1
ATOM 3544 C CA . TRP A 1 463 ? 18.472 -2.545 -1.450 1.00 96.81 463 TRP A CA 1
ATOM 3545 C C . TRP A 1 463 ? 17.166 -2.202 -0.738 1.00 96.81 463 TRP A C 1
ATOM 3547 O O . TRP A 1 463 ? 16.565 -3.074 -0.120 1.00 96.81 463 TRP A O 1
ATOM 3557 N N . LEU A 1 464 ? 16.724 -0.947 -0.844 1.00 98.06 464 LEU A N 1
ATOM 3558 C CA . LEU A 1 464 ? 15.506 -0.486 -0.197 1.00 98.06 464 LEU A CA 1
ATOM 3559 C C . LEU A 1 464 ? 14.298 -1.168 -0.836 1.00 98.06 464 LEU A C 1
ATOM 3561 O O . LEU A 1 464 ? 13.509 -1.783 -0.133 1.00 98.06 464 LEU A O 1
ATOM 3565 N N . ALA A 1 465 ? 14.209 -1.131 -2.168 1.00 98.38 465 ALA A N 1
ATOM 3566 C CA . ALA A 1 465 ? 13.110 -1.752 -2.899 1.00 98.38 465 ALA A CA 1
ATOM 3567 C C . ALA A 1 465 ? 13.026 -3.265 -2.653 1.00 98.38 465 ALA A C 1
ATOM 3569 O O . ALA A 1 465 ? 11.938 -3.785 -2.419 1.00 98.38 465 ALA A O 1
ATOM 3570 N N . MET A 1 466 ? 14.165 -3.966 -2.657 1.00 98.19 466 MET A N 1
ATOM 3571 C CA . MET A 1 466 ? 14.215 -5.411 -2.416 1.00 98.19 466 MET A CA 1
ATOM 3572 C C . MET A 1 466 ? 13.769 -5.773 -1.004 1.00 98.19 466 MET A C 1
ATOM 3574 O O . MET A 1 466 ? 12.857 -6.580 -0.849 1.00 98.19 466 MET A O 1
ATOM 3578 N N . LYS A 1 467 ? 14.334 -5.121 0.019 1.00 98.44 467 LYS A N 1
ATOM 3579 C CA . LYS A 1 467 ? 13.953 -5.393 1.409 1.00 98.44 467 LYS A CA 1
ATOM 3580 C C . LYS A 1 467 ? 12.485 -5.076 1.663 1.00 98.44 467 LYS A C 1
ATOM 3582 O O . LYS A 1 467 ? 11.799 -5.876 2.288 1.00 98.44 467 LYS A O 1
ATOM 3587 N N . THR A 1 468 ? 11.988 -3.949 1.148 1.00 98.56 468 THR A N 1
ATOM 3588 C CA . THR A 1 468 ? 10.562 -3.609 1.233 1.00 98.56 468 THR A CA 1
ATOM 3589 C C . THR A 1 468 ? 9.706 -4.669 0.540 1.00 98.56 468 THR A C 1
ATOM 3591 O O . THR A 1 468 ? 8.717 -5.104 1.114 1.00 98.56 468 THR A O 1
ATOM 3594 N N . THR A 1 469 ? 10.099 -5.130 -0.650 1.00 98.56 469 THR A N 1
ATOM 3595 C CA . THR A 1 469 ? 9.373 -6.175 -1.390 1.00 98.56 469 THR A CA 1
ATOM 3596 C C . THR A 1 469 ? 9.305 -7.474 -0.595 1.00 98.56 469 THR A C 1
ATOM 3598 O O . THR A 1 469 ? 8.220 -8.014 -0.416 1.00 98.56 469 THR A O 1
ATOM 3601 N N . GLU A 1 470 ? 10.434 -7.955 -0.070 1.00 98.06 470 GLU A N 1
ATOM 3602 C CA . GLU A 1 470 ? 10.476 -9.192 0.715 1.00 98.06 470 GLU A CA 1
ATOM 3603 C C . GLU A 1 470 ? 9.610 -9.087 1.978 1.00 98.06 470 GLU A C 1
ATOM 3605 O O . GLU A 1 470 ? 8.813 -9.985 2.249 1.00 98.06 470 GLU A O 1
ATOM 3610 N N . VAL A 1 471 ? 9.678 -7.954 2.688 1.00 98.25 471 VAL A N 1
ATOM 3611 C CA . VAL A 1 471 ? 8.834 -7.675 3.861 1.00 98.25 471 VAL A CA 1
ATOM 3612 C C . VAL A 1 471 ? 7.348 -7.649 3.499 1.00 98.25 471 VAL A C 1
ATOM 3614 O O . VAL A 1 471 ? 6.553 -8.280 4.190 1.00 98.25 471 VAL A O 1
ATOM 3617 N N . LEU A 1 472 ? 6.957 -6.971 2.415 1.00 98.19 472 LEU A N 1
ATOM 3618 C CA . LEU A 1 472 ? 5.560 -6.933 1.974 1.00 98.19 472 LEU A CA 1
ATOM 3619 C C . LEU A 1 472 ? 5.055 -8.324 1.600 1.00 98.19 472 LEU A C 1
ATOM 3621 O O . LEU A 1 472 ? 3.972 -8.709 2.017 1.00 98.19 472 LEU A O 1
ATOM 3625 N N . THR A 1 473 ? 5.848 -9.119 0.884 1.00 96.62 473 THR A N 1
ATOM 3626 C CA . THR A 1 473 ? 5.436 -10.486 0.530 1.00 96.62 473 THR A CA 1
ATOM 3627 C C . THR A 1 473 ? 5.355 -11.428 1.729 1.00 96.62 473 THR A C 1
ATOM 3629 O O . THR A 1 473 ? 4.615 -12.404 1.673 1.00 96.62 473 THR A O 1
ATOM 3632 N N . ALA A 1 474 ? 6.087 -11.144 2.810 1.00 96.00 474 ALA A N 1
ATOM 3633 C CA . ALA A 1 474 ? 6.031 -11.921 4.044 1.00 96.00 474 ALA A CA 1
ATOM 3634 C C . ALA A 1 474 ? 4.859 -11.514 4.953 1.00 96.00 474 ALA A C 1
ATOM 3636 O O . ALA A 1 474 ? 4.293 -12.366 5.632 1.00 96.00 474 ALA A O 1
ATOM 3637 N N . LEU A 1 475 ? 4.512 -10.224 4.991 1.00 95.81 475 LEU A N 1
ATOM 3638 C CA . LEU A 1 475 ? 3.541 -9.673 5.944 1.00 95.81 475 LEU A CA 1
ATOM 3639 C C . LEU A 1 475 ? 2.171 -9.339 5.330 1.00 95.81 475 LEU A C 1
ATOM 3641 O O . LEU A 1 475 ? 1.203 -9.162 6.066 1.00 95.81 475 LEU A O 1
ATOM 3645 N N . CYS A 1 476 ? 2.066 -9.264 4.003 1.00 95.62 476 CYS A N 1
ATOM 3646 C CA . CYS A 1 476 ? 0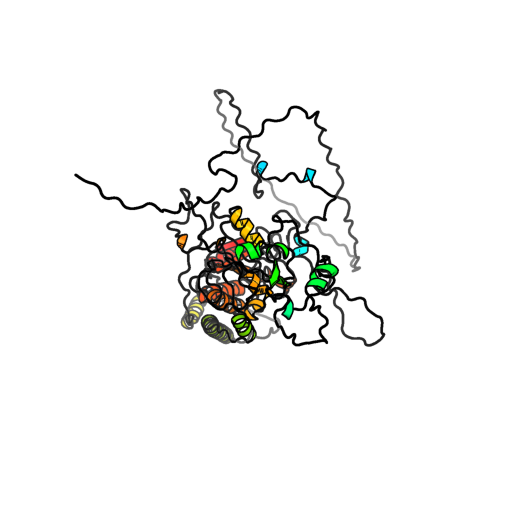.832 -8.976 3.273 1.00 95.62 476 CYS A CA 1
ATOM 3647 C C . CYS A 1 476 ? 0.532 -10.117 2.283 1.00 95.62 476 CYS A C 1
ATOM 3649 O O . CYS A 1 476 ? 0.878 -10.021 1.102 1.00 95.62 476 CYS A O 1
ATOM 3651 N N . PRO A 1 477 ? -0.094 -11.218 2.738 1.00 90.44 477 PRO A N 1
ATOM 3652 C CA . PRO A 1 477 ? -0.369 -12.370 1.879 1.00 90.44 477 PRO A CA 1
ATOM 3653 C C . PRO A 1 477 ? -1.416 -12.065 0.797 1.00 90.44 477 PRO A C 1
ATOM 3655 O O . PRO A 1 477 ? -1.378 -12.663 -0.277 1.00 90.44 477 PRO A O 1
ATOM 3658 N N . GLN A 1 478 ? -2.318 -11.109 1.047 1.00 94.81 478 GLN A N 1
ATOM 3659 C CA . GLN A 1 478 ? -3.379 -10.705 0.123 1.00 94.81 478 GLN A CA 1
ATOM 3660 C C . GLN A 1 478 ? -2.894 -9.561 -0.774 1.00 94.81 478 GLN A C 1
ATOM 3662 O O . GLN A 1 478 ? -3.424 -8.449 -0.740 1.00 94.81 478 GLN A O 1
ATOM 3667 N N . LEU A 1 479 ? -1.830 -9.818 -1.538 1.00 96.38 479 LEU A N 1
ATOM 3668 C CA . LEU A 1 479 ? -1.293 -8.887 -2.527 1.00 96.38 479 LEU A CA 1
ATOM 3669 C C . LEU A 1 479 ? -1.363 -9.488 -3.918 1.00 96.38 479 LEU A C 1
ATOM 3671 O O . LEU A 1 479 ? -0.748 -10.519 -4.196 1.00 96.38 479 LEU A O 1
ATOM 3675 N N . ARG A 1 480 ? -2.036 -8.771 -4.814 1.00 96.56 480 ARG A N 1
ATOM 3676 C CA . ARG A 1 480 ? -2.078 -9.049 -6.243 1.00 96.56 480 ARG A CA 1
ATOM 3677 C C . ARG A 1 480 ? -0.692 -8.969 -6.861 1.00 96.56 480 ARG A C 1
ATOM 3679 O O . ARG A 1 480 ? -0.237 -9.931 -7.473 1.00 96.56 480 ARG A O 1
ATOM 3686 N N . ALA A 1 481 ? -0.049 -7.818 -6.685 1.00 97.94 481 ALA A N 1
ATOM 3687 C CA . ALA A 1 481 ? 1.238 -7.442 -7.250 1.00 97.94 481 ALA A CA 1
ATOM 3688 C C . ALA A 1 481 ? 1.864 -6.305 -6.424 1.00 97.94 481 ALA A C 1
ATOM 3690 O O . ALA A 1 481 ? 1.167 -5.624 -5.664 1.00 97.94 481 ALA A O 1
ATOM 3691 N N . ILE A 1 482 ? 3.170 -6.094 -6.597 1.00 98.62 482 ILE A N 1
ATOM 3692 C CA . ILE A 1 482 ? 3.898 -4.947 -6.039 1.00 98.62 482 ILE A CA 1
ATOM 3693 C C . ILE A 1 482 ? 4.374 -4.064 -7.197 1.00 98.62 482 ILE A C 1
ATOM 3695 O O . ILE A 1 482 ? 5.148 -4.509 -8.043 1.00 98.62 482 ILE A O 1
ATOM 3699 N N . ASP A 1 483 ? 3.920 -2.814 -7.225 1.00 98.62 483 ASP A N 1
ATOM 3700 C CA . ASP A 1 483 ? 4.259 -1.825 -8.247 1.00 98.62 483 ASP A CA 1
ATOM 3701 C C . ASP A 1 483 ? 5.355 -0.875 -7.766 1.00 98.62 483 ASP A C 1
ATOM 3703 O O . ASP A 1 483 ? 5.277 -0.327 -6.665 1.00 98.62 483 ASP A O 1
ATOM 3707 N N . LEU A 1 484 ? 6.366 -0.630 -8.599 1.00 98.56 484 LEU A N 1
ATOM 3708 C CA . LEU A 1 484 ? 7.358 0.410 -8.340 1.00 98.56 484 LEU A CA 1
ATOM 3709 C C . LEU A 1 484 ? 6.932 1.734 -8.988 1.00 98.56 484 LEU A C 1
ATOM 3711 O O . LEU A 1 484 ? 6.891 1.865 -10.216 1.00 98.56 484 LEU A O 1
ATOM 3715 N N . ASN A 1 485 ? 6.705 2.760 -8.168 1.00 98.00 485 ASN A N 1
ATOM 3716 C CA . ASN A 1 485 ? 6.424 4.106 -8.646 1.00 98.00 485 ASN A CA 1
ATOM 3717 C C . ASN A 1 485 ? 7.682 4.741 -9.263 1.00 98.00 485 ASN A C 1
ATOM 3719 O O . ASN A 1 485 ? 8.603 5.167 -8.562 1.00 98.00 485 ASN A O 1
ATOM 3723 N N . CYS A 1 486 ? 7.669 4.873 -10.587 1.00 97.19 486 CYS A N 1
ATOM 3724 C CA . CYS A 1 486 ? 8.664 5.600 -11.377 1.00 97.19 486 CYS A CA 1
ATOM 3725 C C . CYS A 1 486 ? 8.039 6.808 -12.092 1.00 97.19 486 CYS A C 1
ATOM 3727 O O . CYS A 1 486 ? 8.551 7.285 -13.102 1.00 97.19 486 CYS A O 1
ATOM 3729 N N . GLY A 1 487 ? 6.891 7.288 -11.603 1.00 93.44 487 GLY A N 1
ATOM 3730 C CA . GLY A 1 487 ? 6.074 8.290 -12.285 1.00 93.44 487 GLY A CA 1
ATOM 3731 C C . GLY A 1 487 ? 5.780 9.539 -11.460 1.00 93.44 487 GLY A C 1
ATOM 3732 O O . GLY A 1 487 ? 5.397 10.550 -12.039 1.00 93.44 487 GLY A O 1
ATOM 3733 N N . CYS A 1 488 ? 5.938 9.517 -10.138 1.00 92.88 488 CYS A N 1
ATOM 3734 C CA . CYS A 1 488 ? 5.607 10.654 -9.281 1.00 92.88 488 CYS A CA 1
ATOM 3735 C C . CYS A 1 488 ? 6.461 11.896 -9.635 1.00 92.88 488 CYS A C 1
ATOM 3737 O O . CYS A 1 488 ? 7.696 11.793 -9.646 1.00 92.88 488 CYS A O 1
ATOM 3739 N N . PRO A 1 489 ? 5.851 13.053 -9.972 1.00 90.44 489 PRO A N 1
ATOM 3740 C CA . PRO A 1 489 ? 6.570 14.280 -10.305 1.00 90.44 489 PRO A CA 1
ATOM 3741 C C . PRO A 1 489 ? 6.888 15.150 -9.077 1.00 90.44 489 PRO A C 1
ATOM 3743 O O . PRO A 1 489 ? 7.559 16.167 -9.242 1.00 90.44 489 PRO A O 1
ATOM 3746 N N . ILE A 1 490 ? 6.433 14.773 -7.872 1.00 88.75 490 ILE A N 1
ATOM 3747 C CA . ILE A 1 490 ? 6.649 15.534 -6.631 1.00 88.75 490 ILE A CA 1
ATOM 3748 C C . ILE A 1 490 ? 8.142 15.783 -6.417 1.00 88.75 490 ILE A C 1
ATOM 3750 O O . ILE A 1 490 ? 8.953 14.852 -6.396 1.00 88.75 490 ILE A O 1
ATOM 3754 N N . ASP A 1 491 ? 8.500 17.049 -6.197 1.00 84.81 491 ASP A N 1
ATOM 3755 C CA . ASP A 1 491 ? 9.897 17.476 -6.104 1.00 84.81 491 ASP A CA 1
ATOM 3756 C C . ASP A 1 491 ? 10.629 16.795 -4.946 1.00 84.81 491 ASP A C 1
ATOM 3758 O O . ASP A 1 491 ? 11.777 16.392 -5.107 1.00 84.81 491 ASP A O 1
ATOM 3762 N N . LEU A 1 492 ? 9.969 16.614 -3.797 1.00 87.00 492 LEU A N 1
ATOM 3763 C CA . LEU A 1 492 ? 10.547 15.925 -2.639 1.00 87.00 492 LEU A CA 1
ATOM 3764 C C . LEU A 1 492 ? 10.956 14.484 -2.981 1.00 87.00 492 LEU A C 1
ATOM 3766 O O . LEU A 1 492 ? 12.076 14.073 -2.682 1.00 87.00 492 LEU A O 1
ATOM 3770 N N . VAL A 1 493 ? 10.070 13.747 -3.652 1.00 87.75 493 VAL A N 1
ATOM 3771 C CA . VAL A 1 493 ? 10.300 12.355 -4.066 1.00 87.75 493 VAL A CA 1
ATOM 3772 C C . VAL A 1 493 ? 11.400 12.295 -5.130 1.00 87.75 493 VAL A C 1
ATOM 3774 O O . VAL A 1 493 ? 12.327 11.489 -5.039 1.00 87.75 493 VAL A O 1
ATOM 3777 N N . CYS A 1 494 ? 11.358 13.210 -6.100 1.00 90.69 494 CYS A N 1
ATOM 3778 C CA . CYS A 1 494 ? 12.351 13.289 -7.167 1.00 90.69 494 CYS A CA 1
ATOM 3779 C C . CYS A 1 494 ? 13.748 13.648 -6.651 1.00 90.69 494 CYS A C 1
ATOM 3781 O O . CYS A 1 494 ? 14.728 13.054 -7.093 1.00 90.69 494 CYS A O 1
ATOM 3783 N N . ARG A 1 495 ? 13.859 14.596 -5.710 1.00 91.00 495 ARG A N 1
ATOM 3784 C CA . ARG A 1 495 ? 15.138 15.005 -5.100 1.00 91.00 495 ARG A CA 1
ATOM 3785 C C . ARG A 1 495 ? 15.794 13.865 -4.328 1.00 91.00 495 ARG A C 1
ATOM 3787 O O . ARG A 1 495 ? 17.014 13.785 -4.281 1.00 91.00 495 ARG A O 1
ATOM 3794 N N . GLN A 1 496 ? 14.997 12.959 -3.766 1.00 92.00 496 GLN A N 1
ATOM 3795 C CA . GLN A 1 496 ? 15.501 11.737 -3.140 1.00 92.00 496 GLN A CA 1
ATOM 3796 C C . GLN A 1 496 ? 15.932 10.674 -4.165 1.00 92.00 496 GLN A C 1
ATOM 3798 O O . GLN A 1 496 ? 16.482 9.646 -3.771 1.00 92.00 496 GLN A O 1
ATOM 3803 N N . GLY A 1 497 ? 15.706 10.893 -5.463 1.00 93.19 497 GLY A N 1
ATOM 3804 C CA . GLY A 1 497 ? 16.026 9.949 -6.531 1.00 93.19 497 GLY A CA 1
ATOM 3805 C C . GLY A 1 497 ? 15.009 8.815 -6.685 1.00 93.19 497 GLY A C 1
ATOM 3806 O O . GLY A 1 497 ? 15.392 7.739 -7.144 1.00 93.19 497 GLY A O 1
ATOM 3807 N N . ALA A 1 498 ? 13.758 9.034 -6.263 1.00 94.62 498 ALA A N 1
ATOM 3808 C CA . ALA A 1 498 ? 12.612 8.141 -6.460 1.00 94.62 498 ALA A CA 1
ATOM 3809 C C . ALA A 1 498 ? 11.586 8.766 -7.430 1.00 94.62 498 ALA A C 1
ATOM 3811 O O . ALA A 1 498 ? 11.771 9.883 -7.924 1.00 94.62 498 ALA A O 1
ATOM 3812 N N . GLY A 1 499 ? 10.491 8.054 -7.714 1.00 93.94 499 GLY A N 1
ATOM 3813 C CA . GLY A 1 499 ? 9.445 8.538 -8.615 1.00 93.94 499 GLY A CA 1
ATOM 3814 C C . GLY A 1 499 ? 9.984 8.761 -10.027 1.00 93.94 499 GLY A C 1
ATOM 3815 O O . GLY A 1 499 ? 10.802 7.989 -10.522 1.00 93.94 499 GLY A O 1
ATOM 3816 N N . SER A 1 500 ? 9.566 9.844 -10.679 1.00 94.56 500 SER A N 1
ATOM 3817 C CA . SER A 1 500 ? 9.979 10.155 -12.057 1.00 94.56 500 SER A CA 1
ATOM 3818 C C . SER A 1 500 ? 11.485 10.377 -12.245 1.00 94.56 500 SER A C 1
ATOM 3820 O O . SER A 1 500 ? 11.965 10.263 -13.368 1.00 94.56 500 SER A O 1
ATOM 3822 N N . ALA A 1 501 ? 12.257 10.624 -11.178 1.00 94.69 501 ALA A N 1
ATOM 3823 C CA . ALA A 1 501 ? 13.720 10.686 -11.266 1.00 94.69 501 ALA A CA 1
ATOM 3824 C C . ALA A 1 501 ? 14.354 9.333 -11.644 1.00 94.69 501 ALA A C 1
ATOM 3826 O O . ALA A 1 501 ? 15.444 9.303 -12.209 1.00 94.69 501 ALA A O 1
ATOM 3827 N N . MET A 1 502 ? 13.667 8.213 -11.382 1.00 95.81 502 MET A N 1
ATOM 3828 C CA . MET A 1 502 ? 14.151 6.881 -11.759 1.00 95.81 502 MET A CA 1
ATOM 3829 C C . MET A 1 502 ? 14.210 6.680 -13.280 1.00 95.81 502 MET A C 1
ATOM 3831 O O . MET A 1 502 ? 15.013 5.867 -13.738 1.00 95.81 502 MET A O 1
ATOM 3835 N N . LEU A 1 503 ? 13.417 7.439 -14.051 1.00 94.88 503 LEU A N 1
ATOM 3836 C CA . LEU A 1 503 ? 13.335 7.339 -15.514 1.00 94.88 503 LEU A CA 1
ATOM 3837 C C . LEU A 1 503 ? 14.639 7.740 -16.212 1.00 94.88 503 LEU A C 1
ATOM 3839 O O . LEU A 1 503 ? 14.947 7.187 -17.259 1.00 94.88 503 LEU A O 1
ATOM 3843 N N . ASP A 1 504 ? 15.425 8.645 -15.623 1.00 92.56 504 ASP A N 1
ATOM 3844 C CA . ASP A 1 504 ? 16.727 9.045 -16.175 1.00 92.56 504 ASP A CA 1
ATOM 3845 C C . ASP A 1 504 ? 17.846 8.057 -15.776 1.00 92.56 504 ASP A C 1
ATOM 3847 O O . ASP A 1 504 ? 18.936 8.064 -16.347 1.00 92.56 504 ASP A O 1
ATOM 3851 N N . THR A 1 505 ? 17.582 7.159 -14.818 1.00 92.56 505 THR A N 1
ATOM 3852 C CA . THR A 1 505 ? 18.555 6.199 -14.267 1.00 92.56 505 THR A CA 1
ATOM 3853 C C . THR A 1 505 ? 18.252 4.755 -14.682 1.00 92.56 505 THR A C 1
ATOM 3855 O O . THR A 1 505 ? 18.093 3.868 -13.844 1.00 92.56 505 THR A O 1
ATOM 3858 N N . HIS A 1 506 ? 18.178 4.511 -15.990 1.00 91.94 506 HIS A N 1
ATOM 3859 C CA . HIS A 1 506 ? 17.756 3.245 -16.607 1.00 91.94 506 HIS A CA 1
ATOM 3860 C C . HIS A 1 506 ? 18.398 1.985 -15.992 1.00 91.94 506 HIS A C 1
ATOM 3862 O O . HIS A 1 506 ? 17.683 1.083 -15.558 1.00 91.94 506 HIS A O 1
ATOM 3868 N N . SER A 1 507 ? 19.731 1.934 -15.873 1.00 89.88 507 SER A N 1
ATOM 3869 C CA . SER A 1 507 ? 20.448 0.767 -15.329 1.00 89.88 507 SER A CA 1
ATOM 3870 C C . SER A 1 507 ? 20.110 0.502 -13.861 1.00 89.88 507 SER A C 1
ATOM 3872 O O . SER A 1 507 ? 20.009 -0.642 -13.424 1.00 89.88 507 SER A O 1
ATOM 3874 N N . LYS A 1 508 ? 19.906 1.564 -13.076 1.00 92.75 508 LYS A N 1
ATOM 3875 C CA . LYS A 1 508 ? 19.509 1.462 -11.668 1.00 92.75 508 LYS A CA 1
ATOM 3876 C C . LYS A 1 508 ? 18.069 0.975 -11.540 1.00 92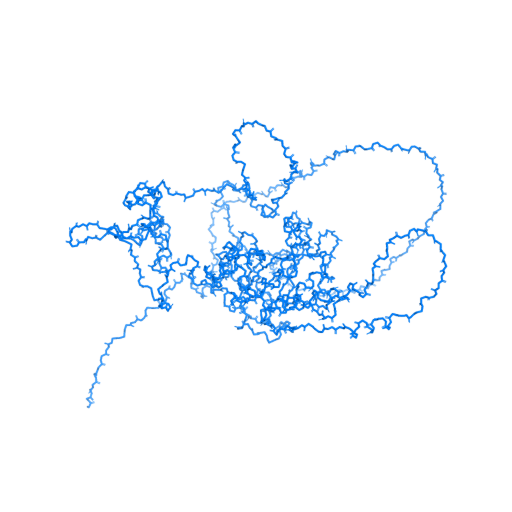.75 508 LYS A C 1
ATOM 3878 O O . LYS A 1 508 ? 17.801 0.132 -10.686 1.00 92.75 508 LYS A O 1
ATOM 3883 N N . LEU A 1 509 ? 17.160 1.493 -12.366 1.00 95.38 509 LEU A N 1
ATOM 3884 C CA . LEU A 1 509 ? 15.768 1.051 -12.411 1.00 95.38 509 LEU A CA 1
ATOM 3885 C C . LEU A 1 509 ? 15.680 -0.436 -12.765 1.00 95.38 509 LEU A C 1
ATOM 3887 O O . LEU A 1 509 ? 15.043 -1.200 -12.047 1.00 95.38 509 LEU A O 1
ATOM 3891 N N . GLU A 1 510 ? 16.403 -0.862 -13.795 1.00 93.81 510 GLU A N 1
ATOM 3892 C CA . GLU A 1 510 ? 16.459 -2.261 -14.208 1.00 93.81 510 GLU A CA 1
ATOM 3893 C C . GLU A 1 510 ? 16.996 -3.180 -13.098 1.00 93.81 510 GLU A C 1
ATOM 3895 O O . GLU A 1 510 ? 16.345 -4.167 -12.754 1.00 93.81 510 GLU A O 1
ATOM 3900 N N . LYS A 1 511 ? 18.136 -2.832 -12.474 1.00 92.38 511 LYS A N 1
ATOM 3901 C CA . LYS A 1 511 ? 18.695 -3.577 -11.327 1.00 92.38 511 LYS A CA 1
ATOM 3902 C C . LYS A 1 511 ? 17.711 -3.652 -10.155 1.00 92.38 511 LYS A C 1
ATOM 3904 O O . LYS A 1 511 ? 17.616 -4.679 -9.488 1.00 92.38 511 LYS A O 1
ATOM 3909 N N . THR A 1 512 ? 16.976 -2.568 -9.908 1.00 96.06 512 THR A N 1
ATOM 3910 C CA . THR A 1 512 ? 15.969 -2.496 -8.840 1.00 96.06 512 THR A CA 1
ATOM 3911 C C . THR A 1 512 ? 14.817 -3.459 -9.118 1.00 96.06 512 THR A C 1
ATOM 3913 O O . THR A 1 512 ? 14.512 -4.289 -8.268 1.00 96.06 512 THR A O 1
ATOM 3916 N N . LEU A 1 513 ? 14.219 -3.397 -10.311 1.00 97.00 513 LEU A N 1
ATOM 3917 C CA . LEU A 1 513 ? 13.090 -4.248 -10.699 1.00 97.00 513 LEU A CA 1
ATOM 3918 C C . LEU A 1 513 ? 13.472 -5.730 -10.747 1.00 97.00 513 LEU A C 1
ATOM 3920 O O . LEU A 1 513 ? 12.726 -6.563 -10.239 1.00 97.00 513 LEU A O 1
ATOM 3924 N N . ARG A 1 514 ? 14.666 -6.052 -11.260 1.00 94.56 514 ARG A N 1
ATOM 3925 C CA . ARG A 1 514 ? 15.205 -7.419 -11.246 1.00 94.56 514 ARG A CA 1
ATOM 3926 C C . ARG A 1 514 ? 15.349 -7.956 -9.828 1.00 94.56 514 ARG A C 1
ATOM 3928 O O . ARG A 1 514 ? 14.891 -9.056 -9.532 1.00 94.56 514 ARG A O 1
ATOM 3935 N N . GLY A 1 515 ? 15.938 -7.158 -8.940 1.00 95.56 515 GLY A N 1
ATOM 3936 C CA . GLY A 1 515 ? 16.062 -7.498 -7.528 1.00 95.56 515 GLY A CA 1
ATOM 3937 C C . GLY A 1 515 ? 14.706 -7.735 -6.861 1.00 95.56 515 GLY A C 1
ATOM 3938 O O . GLY A 1 515 ? 14.527 -8.738 -6.176 1.00 95.56 515 GLY A O 1
ATOM 3939 N N . MET A 1 516 ? 13.728 -6.851 -7.097 1.00 97.81 516 MET A N 1
ATOM 3940 C CA . MET A 1 516 ? 12.357 -7.026 -6.599 1.00 97.81 516 MET A CA 1
ATOM 3941 C C . MET A 1 516 ? 11.746 -8.337 -7.112 1.00 97.81 516 MET A C 1
ATOM 3943 O O . MET A 1 516 ? 11.206 -9.113 -6.326 1.00 97.81 516 MET A O 1
ATOM 3947 N N . ASN A 1 517 ? 11.889 -8.622 -8.410 1.00 96.62 517 ASN A N 1
ATOM 3948 C CA . ASN A 1 517 ? 11.371 -9.833 -9.038 1.00 96.62 517 ASN A CA 1
ATOM 3949 C C . ASN A 1 517 ? 12.004 -11.112 -8.462 1.00 96.62 517 ASN A C 1
ATOM 3951 O O . ASN A 1 517 ? 11.335 -12.133 -8.321 1.00 96.62 517 ASN A O 1
ATOM 3955 N N . LEU A 1 518 ? 13.277 -11.073 -8.072 1.00 95.25 518 LEU A N 1
ATOM 3956 C CA . LEU A 1 518 ? 13.951 -12.214 -7.449 1.00 95.25 518 LEU A CA 1
ATOM 3957 C C . LEU A 1 518 ? 13.406 -12.527 -6.051 1.00 95.25 518 LEU A C 1
ATOM 3959 O O . LEU A 1 518 ? 13.210 -13.695 -5.707 1.00 95.25 518 LEU A O 1
ATOM 3963 N N . VAL A 1 519 ? 13.136 -11.498 -5.246 1.00 96.69 519 VAL A N 1
ATOM 3964 C CA . VAL A 1 519 ? 12.767 -11.680 -3.832 1.00 96.69 519 VAL A CA 1
ATOM 3965 C C . VAL A 1 519 ? 11.262 -11.835 -3.599 1.00 96.69 519 VAL A C 1
ATOM 3967 O O . VAL A 1 519 ? 10.873 -12.355 -2.555 1.00 96.69 519 VAL A O 1
ATOM 3970 N N . SER A 1 520 ? 10.414 -11.466 -4.568 1.00 96.75 520 SER A N 1
ATOM 3971 C CA . SER A 1 520 ? 8.957 -11.360 -4.380 1.00 96.75 520 SER A CA 1
ATOM 3972 C C . SER A 1 520 ? 8.164 -12.675 -4.330 1.00 96.75 520 SER A C 1
ATOM 3974 O O . SER A 1 520 ? 6.939 -12.652 -4.209 1.00 96.75 520 SER A O 1
ATOM 3976 N N . GLY A 1 521 ? 8.812 -13.840 -4.439 1.00 94.62 521 GLY A N 1
ATOM 3977 C CA . GLY A 1 521 ? 8.083 -15.116 -4.441 1.00 94.62 521 GLY A CA 1
ATOM 3978 C C . GLY A 1 521 ? 7.067 -15.194 -5.601 1.00 94.62 521 GLY A C 1
ATOM 3979 O O . GLY A 1 521 ? 7.355 -14.697 -6.684 1.00 94.62 521 GLY A O 1
ATOM 3980 N N . PRO A 1 522 ? 5.861 -15.751 -5.416 1.00 94.38 522 PRO A N 1
ATOM 3981 C CA . PRO A 1 522 ? 4.862 -15.817 -6.487 1.00 94.38 522 PRO A CA 1
ATOM 3982 C C . PRO A 1 522 ? 4.235 -14.453 -6.837 1.00 94.38 522 PRO A C 1
ATOM 3984 O O . PRO A 1 522 ? 3.540 -14.350 -7.850 1.00 94.38 522 PRO A O 1
ATOM 3987 N N . THR A 1 523 ? 4.461 -13.413 -6.022 1.00 96.75 523 THR A N 1
ATOM 3988 C CA . THR A 1 523 ? 3.866 -12.083 -6.203 1.00 96.75 523 THR A CA 1
ATOM 3989 C C . THR A 1 523 ? 4.538 -11.348 -7.369 1.00 96.75 523 THR A C 1
ATOM 3991 O O . THR A 1 523 ? 5.743 -11.077 -7.309 1.00 96.75 523 THR A O 1
ATOM 3994 N N . PRO A 1 524 ? 3.800 -11.008 -8.440 1.00 97.06 524 PRO A N 1
ATOM 3995 C CA . PRO A 1 524 ? 4.346 -10.306 -9.597 1.00 97.06 524 PRO A CA 1
ATOM 3996 C C . PRO A 1 524 ? 4.811 -8.886 -9.262 1.00 97.06 524 PRO A C 1
ATOM 3998 O O . PRO A 1 524 ? 4.227 -8.211 -8.410 1.00 97.06 524 PRO A O 1
ATOM 4001 N N . ILE A 1 525 ? 5.837 -8.424 -9.979 1.00 98.25 525 ILE A N 1
ATOM 4002 C CA . ILE A 1 525 ? 6.330 -7.045 -9.907 1.00 98.25 525 ILE A CA 1
ATOM 4003 C C . ILE A 1 525 ? 5.863 -6.267 -11.131 1.00 98.25 525 ILE A C 1
ATOM 4005 O O . ILE A 1 525 ? 6.007 -6.734 -12.261 1.00 98.25 525 ILE A O 1
ATOM 4009 N N . THR A 1 526 ? 5.336 -5.069 -10.914 1.00 98.12 526 THR A N 1
ATOM 4010 C CA . THR A 1 526 ? 4.951 -4.136 -11.978 1.00 98.12 526 THR A CA 1
ATOM 4011 C C . THR A 1 526 ? 5.675 -2.806 -11.809 1.00 98.12 526 THR A C 1
ATOM 4013 O O . THR A 1 526 ? 6.343 -2.555 -10.802 1.00 98.12 526 THR A O 1
ATOM 4016 N N . VAL A 1 527 ? 5.602 -1.952 -12.825 1.00 98.38 527 VAL A N 1
ATOM 4017 C CA . VAL A 1 527 ? 6.172 -0.607 -12.752 1.00 98.38 527 VAL A CA 1
ATOM 4018 C C . VAL A 1 527 ? 5.246 0.410 -13.399 1.00 98.38 527 VAL A C 1
ATOM 4020 O O . VAL A 1 527 ? 4.740 0.203 -14.505 1.00 98.38 527 VAL A O 1
ATOM 4023 N N . LYS A 1 528 ? 5.077 1.559 -12.742 1.00 98.00 528 LYS A N 1
ATOM 4024 C CA . LYS A 1 528 ? 4.363 2.708 -13.298 1.00 98.00 528 LYS A CA 1
ATOM 4025 C C . LYS A 1 528 ? 5.338 3.798 -13.725 1.00 98.00 528 LYS A C 1
ATOM 4027 O O . LYS A 1 528 ? 6.020 4.389 -12.889 1.00 98.00 528 LYS A O 1
ATOM 4032 N N . ILE A 1 529 ? 5.360 4.111 -15.018 1.00 97.56 529 ILE A N 1
ATOM 4033 C CA . ILE A 1 529 ? 6.248 5.100 -15.645 1.00 97.56 529 ILE A CA 1
ATOM 4034 C C . ILE A 1 529 ? 5.466 6.281 -16.249 1.00 97.56 529 ILE A C 1
ATOM 4036 O O . ILE A 1 529 ? 4.232 6.319 -16.250 1.00 97.56 529 ILE A O 1
ATOM 4040 N N . ARG A 1 530 ? 6.208 7.267 -16.755 1.00 95.56 530 ARG A N 1
ATOM 4041 C CA . ARG A 1 530 ? 5.729 8.406 -17.556 1.00 95.56 530 ARG A CA 1
ATOM 4042 C C . ARG A 1 530 ? 6.354 8.364 -18.952 1.00 95.56 530 ARG A C 1
ATOM 4044 O O . ARG A 1 530 ? 7.301 7.612 -19.164 1.00 95.56 530 ARG A O 1
ATOM 4051 N N . MET A 1 531 ? 5.886 9.218 -19.867 1.00 95.12 531 MET A N 1
ATOM 4052 C CA . MET A 1 531 ? 6.465 9.336 -21.217 1.00 95.12 531 MET A CA 1
ATOM 4053 C C . MET A 1 531 ? 7.960 9.678 -21.226 1.00 95.12 531 MET A C 1
ATOM 4055 O O . MET A 1 531 ? 8.675 9.333 -22.164 1.00 95.12 531 MET A O 1
ATOM 4059 N N . GLY A 1 532 ? 8.426 10.357 -20.184 1.00 94.31 532 GLY A N 1
ATOM 4060 C CA . GLY A 1 532 ? 9.803 10.786 -19.992 1.00 94.31 532 GLY A CA 1
ATOM 4061 C C . GLY A 1 532 ? 9.864 11.868 -18.919 1.00 94.31 532 GLY A C 1
ATOM 4062 O O . GLY A 1 532 ? 8.837 12.278 -18.365 1.00 94.31 532 GLY A O 1
ATOM 4063 N N . THR A 1 533 ? 11.061 12.356 -18.609 1.00 92.12 533 THR A N 1
ATOM 4064 C CA . THR A 1 533 ? 11.241 13.456 -17.650 1.00 92.12 533 THR A CA 1
ATOM 4065 C C . THR A 1 533 ? 11.053 14.832 -18.281 1.00 92.12 533 THR A C 1
ATOM 4067 O O . THR A 1 533 ? 10.649 15.764 -17.585 1.00 92.12 533 THR A O 1
ATOM 4070 N N . LYS A 1 534 ? 11.285 14.958 -19.591 1.00 91.62 534 LYS A N 1
ATOM 4071 C CA . LYS A 1 534 ? 11.227 16.220 -20.335 1.00 91.62 534 LYS A CA 1
ATOM 4072 C C . LYS A 1 534 ? 10.141 16.210 -21.404 1.00 91.62 534 LYS A C 1
ATOM 4074 O O . LYS A 1 534 ? 9.837 15.171 -21.991 1.00 91.62 534 LYS A O 1
ATOM 4079 N N . ASP A 1 535 ? 9.598 17.387 -21.684 1.00 86.69 535 ASP A N 1
ATOM 4080 C CA . ASP A 1 535 ? 8.689 17.585 -22.812 1.00 86.69 535 ASP A CA 1
ATOM 4081 C C . ASP A 1 535 ? 9.432 17.388 -24.138 1.00 86.69 535 ASP A C 1
ATOM 4083 O O . ASP A 1 535 ? 10.619 17.694 -24.252 1.00 86.69 535 ASP A O 1
ATOM 4087 N N . LYS A 1 536 ? 8.726 16.872 -25.155 1.00 86.94 536 LYS A N 1
ATOM 4088 C CA . LYS A 1 536 ? 9.254 16.628 -26.515 1.00 86.94 536 LYS A CA 1
ATOM 4089 C C . LYS A 1 536 ? 10.458 15.672 -26.591 1.00 86.94 536 LYS A C 1
ATOM 4091 O O . LYS A 1 536 ? 11.060 15.538 -27.650 1.00 86.94 536 LYS A O 1
ATOM 4096 N N . GLN A 1 537 ? 10.793 14.983 -25.501 1.00 91.44 537 GLN A N 1
ATOM 4097 C CA . GLN A 1 537 ? 11.838 13.956 -25.451 1.00 91.44 537 GLN A CA 1
ATOM 4098 C C . GLN A 1 537 ? 11.272 12.675 -24.818 1.00 91.44 537 GLN A C 1
ATOM 4100 O O . GLN A 1 537 ? 11.632 12.334 -23.689 1.00 91.44 537 GLN A O 1
ATOM 4105 N N . PRO A 1 538 ? 10.334 11.982 -25.494 1.00 92.44 538 PRO A N 1
ATOM 4106 C CA . PRO A 1 538 ? 9.765 10.752 -24.963 1.00 92.44 538 PRO A CA 1
ATOM 4107 C C . PRO A 1 538 ? 10.832 9.649 -24.916 1.00 92.44 538 PRO A C 1
ATOM 4109 O O . PRO A 1 538 ? 11.440 9.308 -25.928 1.00 92.44 538 PRO A O 1
ATOM 4112 N N . THR A 1 539 ? 11.049 9.075 -23.734 1.00 95.12 539 THR A N 1
ATOM 4113 C CA . THR A 1 539 ? 11.989 7.963 -23.506 1.00 95.12 539 THR A CA 1
ATOM 4114 C C . THR A 1 539 ? 11.283 6.653 -23.161 1.00 95.12 539 THR A C 1
ATOM 4116 O O . THR A 1 539 ? 11.934 5.610 -23.105 1.00 95.12 539 THR A O 1
ATOM 4119 N N . ALA A 1 540 ? 9.958 6.681 -22.970 1.00 95.69 540 ALA A N 1
ATOM 4120 C CA . ALA A 1 540 ? 9.185 5.533 -22.504 1.00 95.69 540 ALA A CA 1
ATOM 4121 C C . ALA A 1 540 ? 9.329 4.287 -23.382 1.00 95.69 540 ALA A C 1
ATOM 4123 O O . ALA A 1 540 ? 9.503 3.208 -22.838 1.00 95.69 540 ALA A O 1
ATOM 4124 N N . GLU A 1 541 ? 9.307 4.409 -24.711 1.00 95.38 541 GLU A N 1
ATOM 4125 C CA . GLU A 1 541 ? 9.419 3.244 -25.601 1.00 95.38 541 GLU A CA 1
ATOM 4126 C C . GLU A 1 541 ? 10.759 2.515 -25.427 1.00 95.38 541 GLU A C 1
ATOM 4128 O O . GLU A 1 541 ? 10.786 1.309 -25.180 1.00 95.38 541 GLU A O 1
ATOM 4133 N N . LYS A 1 542 ? 11.871 3.263 -25.458 1.00 94.00 542 LYS A N 1
ATOM 4134 C CA . LYS A 1 542 ? 13.220 2.726 -25.221 1.00 94.00 542 LYS A CA 1
ATOM 4135 C C . LYS A 1 542 ? 13.338 2.108 -23.830 1.00 94.00 542 LYS A C 1
ATOM 4137 O O . LYS A 1 542 ? 13.952 1.055 -23.669 1.00 94.00 542 LYS A O 1
ATOM 4142 N N . LEU A 1 543 ? 12.740 2.747 -22.822 1.00 94.88 543 LEU A N 1
ATOM 4143 C CA . LEU A 1 543 ? 12.709 2.209 -21.467 1.00 94.88 543 LEU A CA 1
ATOM 4144 C C . LEU A 1 543 ? 11.897 0.906 -21.400 1.00 94.88 543 LEU A C 1
ATOM 4146 O O . LEU A 1 543 ? 12.378 -0.060 -20.819 1.00 94.88 543 LEU A O 1
ATOM 4150 N N . CYS A 1 544 ? 10.719 0.836 -22.023 1.00 95.50 544 CYS A N 1
ATOM 4151 C CA . CYS A 1 544 ? 9.906 -0.380 -22.087 1.00 95.50 544 CYS A CA 1
ATOM 4152 C C . CYS A 1 544 ? 10.666 -1.527 -22.760 1.00 95.50 544 CYS A C 1
ATOM 4154 O O . CYS A 1 544 ? 10.736 -2.614 -22.192 1.00 95.50 544 CYS A O 1
ATOM 4156 N N . GLN A 1 545 ? 11.294 -1.278 -23.914 1.00 93.38 545 GLN A N 1
ATOM 4157 C CA . GLN A 1 545 ? 12.133 -2.268 -24.599 1.00 93.38 545 GLN A CA 1
ATOM 4158 C C . GLN A 1 545 ? 13.253 -2.767 -23.684 1.00 93.38 545 GLN A C 1
ATOM 4160 O O . GLN A 1 545 ? 13.430 -3.972 -23.530 1.00 93.38 545 GLN A O 1
ATOM 4165 N N . ARG A 1 546 ? 13.949 -1.855 -22.995 1.00 92.88 546 ARG A N 1
ATOM 4166 C CA . ARG A 1 546 ? 14.995 -2.215 -22.032 1.00 92.88 546 ARG A CA 1
ATOM 4167 C C . ARG A 1 546 ? 14.471 -3.074 -20.880 1.00 92.88 546 ARG A C 1
ATOM 4169 O O . ARG A 1 546 ? 15.133 -4.025 -20.486 1.00 92.88 546 ARG A O 1
ATOM 4176 N N . LEU A 1 547 ? 13.302 -2.764 -20.325 1.00 93.62 547 LEU A N 1
ATOM 4177 C CA . LEU A 1 547 ? 12.740 -3.536 -19.211 1.00 93.62 547 LEU A CA 1
ATOM 4178 C C . LEU A 1 547 ? 12.272 -4.934 -19.642 1.00 93.62 547 LEU A C 1
ATOM 4180 O O . LEU A 1 547 ? 12.436 -5.884 -18.870 1.00 93.62 547 LEU A O 1
ATOM 4184 N N . VAL A 1 548 ? 11.727 -5.052 -20.857 1.00 91.56 548 VAL A N 1
ATOM 4185 C CA . VAL A 1 548 ? 11.175 -6.295 -21.422 1.00 91.56 548 VAL A CA 1
ATOM 4186 C C . VAL A 1 548 ? 12.248 -7.207 -22.010 1.00 91.56 548 VAL A C 1
ATOM 4188 O O . VAL A 1 548 ? 12.090 -8.417 -21.932 1.00 91.56 548 VAL A O 1
ATOM 4191 N N . LEU A 1 549 ? 13.320 -6.658 -22.586 1.00 90.06 549 LEU A N 1
ATOM 4192 C CA . LEU A 1 549 ? 14.366 -7.431 -23.272 1.00 90.06 549 LEU A CA 1
ATOM 4193 C C . LEU A 1 549 ? 15.672 -7.523 -22.468 1.00 90.06 549 LEU A C 1
ATOM 4195 O O . LEU A 1 549 ? 16.450 -8.452 -22.667 1.00 90.06 549 LEU A O 1
ATOM 4199 N N . GLY A 1 550 ? 15.893 -6.596 -21.534 1.00 86.75 550 GLY A N 1
ATOM 4200 C CA . GLY A 1 550 ? 17.174 -6.394 -20.858 1.00 86.75 550 GLY A CA 1
ATOM 4201 C C . GLY A 1 550 ? 17.979 -5.262 -21.499 1.00 86.75 550 GLY A C 1
ATOM 4202 O O . GLY A 1 550 ? 17.893 -5.006 -22.702 1.00 86.75 550 GLY A O 1
ATOM 4203 N N . GLY A 1 551 ? 18.742 -4.534 -20.684 1.00 82.19 551 GLY A N 1
ATOM 4204 C CA . GLY A 1 551 ? 19.675 -3.520 -21.180 1.00 82.19 551 GLY A CA 1
ATOM 4205 C C . GLY A 1 551 ? 20.946 -4.114 -21.801 1.00 82.19 551 GLY A C 1
ATOM 4206 O O . GLY A 1 551 ? 21.262 -5.272 -21.554 1.00 82.19 551 GLY A O 1
ATOM 4207 N N . PRO A 1 552 ? 21.751 -3.317 -22.530 1.00 73.12 552 PRO A N 1
ATOM 4208 C CA . PRO A 1 552 ? 23.046 -3.771 -23.053 1.00 73.12 552 PRO A CA 1
ATOM 4209 C C . PRO A 1 552 ? 24.004 -4.239 -21.950 1.00 73.12 552 PRO A C 1
ATOM 4211 O O . PRO A 1 552 ? 24.812 -5.137 -22.153 1.00 73.12 552 PRO A O 1
ATOM 4214 N N . GLU A 1 553 ? 23.898 -3.634 -20.763 1.00 68.50 553 GLU A N 1
ATOM 4215 C CA . GLU A 1 553 ? 24.688 -4.019 -19.589 1.00 68.50 553 GLU A CA 1
ATOM 4216 C C . GLU A 1 553 ? 24.091 -5.222 -18.832 1.00 68.50 553 GLU A C 1
ATOM 4218 O O . GLU A 1 553 ? 24.667 -5.688 -17.848 1.00 68.50 553 GLU A O 1
ATOM 4223 N N . ALA A 1 554 ? 22.907 -5.695 -19.228 1.00 66.69 554 ALA A N 1
ATOM 4224 C CA . ALA A 1 554 ? 22.189 -6.746 -18.531 1.00 66.69 554 ALA A CA 1
ATOM 4225 C C . ALA A 1 554 ? 22.704 -8.115 -18.966 1.00 66.69 554 ALA A C 1
ATOM 4227 O O . ALA A 1 554 ? 22.295 -8.673 -19.979 1.00 66.69 554 ALA A O 1
ATOM 4228 N N . GLN A 1 555 ? 23.579 -8.687 -18.147 1.00 65.19 555 GLN A N 1
ATOM 4229 C CA . GLN A 1 555 ? 24.075 -10.050 -18.350 1.00 65.19 555 GLN A CA 1
ATOM 4230 C C . GLN A 1 555 ? 22.989 -11.121 -18.105 1.00 65.19 555 GLN A C 1
ATOM 4232 O O . GLN A 1 555 ? 23.147 -12.261 -18.522 1.00 65.19 555 GLN A O 1
ATOM 4237 N N . GLU A 1 556 ? 21.868 -10.750 -17.470 1.00 68.31 556 GLU A N 1
ATOM 4238 C CA . GLU A 1 556 ? 20.831 -11.657 -16.943 1.00 68.31 556 GLU A CA 1
ATOM 4239 C C . GLU A 1 556 ? 19.502 -11.631 -17.724 1.00 68.31 556 GLU A C 1
ATOM 4241 O O . GLU A 1 556 ? 18.472 -12.089 -17.224 1.00 68.31 556 GLU A O 1
ATOM 4246 N N . GLY A 1 557 ? 19.485 -11.068 -18.936 1.00 78.00 557 GLY A N 1
ATOM 4247 C CA . GLY A 1 557 ? 18.277 -10.995 -19.768 1.00 78.00 557 GLY A CA 1
ATOM 4248 C C . GLY A 1 557 ? 17.266 -9.952 -19.263 1.00 78.00 557 GLY A C 1
ATOM 4249 O O . GLY A 1 557 ? 17.683 -8.894 -18.799 1.00 78.00 557 GLY A O 1
ATOM 4250 N N . PRO A 1 558 ? 15.946 -10.185 -19.328 1.00 86.25 558 PRO A N 1
ATOM 4251 C CA . PRO A 1 558 ? 14.934 -9.177 -19.000 1.00 86.25 558 PRO A CA 1
ATOM 4252 C C . PRO A 1 558 ? 14.797 -8.915 -17.497 1.00 86.25 558 PRO A C 1
ATOM 4254 O O . PRO A 1 558 ? 15.140 -9.761 -16.675 1.00 86.25 558 PRO A O 1
ATOM 4257 N N . SER A 1 559 ? 14.258 -7.750 -17.117 1.00 90.69 559 SER A N 1
ATOM 4258 C CA . SER A 1 559 ? 14.071 -7.382 -15.698 1.00 90.69 559 SER A CA 1
ATOM 4259 C C . SER A 1 559 ? 13.031 -8.242 -14.964 1.00 90.69 559 SER A C 1
ATOM 4261 O O . SER A 1 559 ? 13.050 -8.319 -13.736 1.00 90.69 559 SER A O 1
ATOM 4263 N N . GLY A 1 560 ? 12.137 -8.903 -15.707 1.00 91.25 560 GLY A N 1
ATOM 4264 C CA . GLY A 1 560 ? 11.090 -9.766 -15.159 1.00 91.25 560 GLY A CA 1
ATOM 4265 C C . GLY A 1 560 ? 9.843 -9.025 -14.668 1.00 91.25 560 GLY A C 1
ATOM 4266 O O . GLY A 1 560 ? 9.061 -9.600 -13.917 1.00 91.25 560 GLY A O 1
ATOM 4267 N N . VAL A 1 561 ? 9.641 -7.764 -15.069 1.00 95.00 561 VAL A N 1
ATOM 4268 C CA . VAL A 1 561 ? 8.382 -7.053 -14.795 1.00 95.00 561 VAL A CA 1
ATOM 4269 C C . VAL A 1 561 ? 7.208 -7.702 -15.528 1.00 95.00 561 VAL A C 1
ATOM 4271 O O . VAL A 1 561 ? 7.289 -7.989 -16.719 1.00 95.00 561 VAL A O 1
ATOM 4274 N N . ALA A 1 562 ? 6.099 -7.902 -14.819 1.00 94.56 562 ALA A N 1
ATOM 4275 C CA . ALA A 1 562 ? 4.895 -8.532 -15.355 1.00 94.56 562 ALA A CA 1
ATOM 4276 C C . ALA A 1 562 ? 4.002 -7.553 -16.132 1.00 94.56 562 ALA A C 1
ATOM 4278 O O . ALA A 1 562 ? 3.256 -7.960 -17.017 1.00 94.56 562 ALA A O 1
ATOM 4279 N N . CYS A 1 563 ? 4.044 -6.263 -15.789 1.00 95.06 563 CYS A N 1
ATOM 4280 C CA . CYS A 1 563 ? 3.269 -5.219 -16.455 1.00 95.06 563 CYS A CA 1
ATOM 4281 C C . CYS A 1 563 ? 3.949 -3.853 -16.303 1.00 95.06 563 CYS A C 1
ATOM 4283 O O . CYS A 1 563 ? 4.585 -3.571 -15.282 1.00 95.06 563 CYS A O 1
ATOM 4285 N N . ILE A 1 564 ? 3.782 -3.003 -17.318 1.00 96.81 564 ILE A N 1
ATOM 4286 C CA . ILE A 1 564 ? 4.214 -1.606 -17.320 1.00 96.81 564 ILE A CA 1
ATOM 4287 C C . ILE A 1 564 ? 2.974 -0.728 -17.485 1.00 96.81 564 ILE A C 1
ATOM 4289 O O . ILE A 1 564 ? 2.294 -0.787 -18.506 1.00 96.81 564 ILE A O 1
ATOM 4293 N N . THR A 1 565 ? 2.703 0.127 -16.501 1.00 96.81 565 THR A N 1
ATOM 4294 C CA . THR A 1 565 ? 1.668 1.162 -16.611 1.00 96.81 565 THR A CA 1
ATOM 4295 C C . THR A 1 565 ? 2.305 2.466 -17.077 1.00 96.81 565 THR A C 1
ATOM 4297 O O . THR A 1 565 ? 3.161 3.022 -16.390 1.00 96.81 565 THR A O 1
ATOM 4300 N N . LEU A 1 566 ? 1.872 2.995 -18.220 1.00 96.38 566 LEU A N 1
ATOM 4301 C CA . LEU A 1 566 ? 2.380 4.248 -18.776 1.00 96.38 566 LEU A CA 1
ATOM 4302 C C . LEU A 1 566 ? 1.381 5.386 -18.555 1.00 96.38 566 LEU A C 1
ATOM 4304 O O . LEU A 1 566 ? 0.288 5.392 -19.113 1.00 96.38 566 LEU A O 1
ATOM 4308 N N . HIS A 1 567 ? 1.774 6.393 -17.779 1.00 94.69 567 HIS A N 1
ATOM 4309 C CA . HIS A 1 567 ? 1.088 7.681 -17.804 1.00 94.69 567 HIS A CA 1
ATOM 4310 C C . HIS A 1 567 ? 1.550 8.439 -19.056 1.00 94.69 567 HIS A C 1
ATOM 4312 O O . HIS A 1 567 ? 2.727 8.778 -19.169 1.00 94.69 567 HIS A O 1
ATOM 4318 N N . GLY A 1 568 ? 0.618 8.746 -19.963 1.00 92.56 568 GLY A N 1
ATOM 4319 C CA . GLY A 1 568 ? 0.855 9.443 -21.238 1.00 92.56 568 GLY A CA 1
ATOM 4320 C C . GLY A 1 568 ? 1.408 10.874 -21.163 1.00 92.56 568 GLY A C 1
ATOM 4321 O O . GLY A 1 568 ? 1.450 11.550 -22.178 1.00 92.56 568 GLY A O 1
ATOM 4322 N N . ARG A 1 569 ? 1.865 11.337 -19.995 1.00 90.62 569 ARG A N 1
ATOM 4323 C CA . ARG A 1 569 ? 2.485 12.653 -19.800 1.00 90.62 569 ARG A CA 1
ATOM 4324 C C . ARG A 1 569 ? 3.944 12.518 -19.405 1.00 90.62 569 ARG A C 1
ATOM 4326 O O . ARG A 1 569 ? 4.334 11.546 -18.756 1.00 90.62 569 ARG A O 1
ATOM 4333 N N . SER A 1 570 ? 4.741 13.525 -19.735 1.00 91.81 570 SER A N 1
ATOM 4334 C CA . SER A 1 570 ? 6.072 13.725 -19.174 1.00 91.81 570 SER A CA 1
ATOM 4335 C C . SER A 1 570 ? 5.976 14.134 -17.693 1.00 91.81 570 SER A C 1
ATOM 4337 O O . SER A 1 570 ? 4.902 14.444 -17.164 1.00 91.81 570 SER A O 1
ATOM 4339 N N . LYS A 1 571 ? 7.107 14.146 -16.985 1.00 90.06 571 LYS A N 1
ATOM 4340 C CA . LYS A 1 571 ? 7.201 14.759 -15.651 1.00 90.06 571 LYS A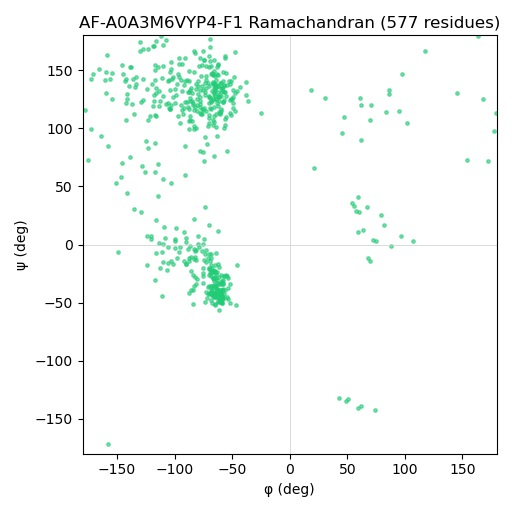 CA 1
ATOM 4341 C C . LYS A 1 571 ? 6.939 16.273 -15.698 1.00 90.06 571 LYS A C 1
ATOM 4343 O O . LYS A 1 571 ? 6.219 16.779 -14.841 1.00 90.06 571 LYS A O 1
ATOM 4348 N N . GLN A 1 572 ? 7.527 16.982 -16.666 1.00 89.06 572 GLN A N 1
ATOM 4349 C CA . GLN A 1 572 ? 7.443 18.445 -16.798 1.00 89.06 572 GLN A CA 1
ATOM 4350 C C . GLN A 1 572 ? 6.028 18.943 -17.108 1.00 89.06 572 GLN A C 1
ATOM 4352 O O . GLN A 1 572 ? 5.632 19.981 -16.583 1.00 89.06 572 GLN A O 1
ATOM 4357 N N . GLN A 1 573 ? 5.254 18.175 -17.878 1.00 84.25 573 GLN A N 1
ATOM 4358 C CA . GLN A 1 573 ? 3.865 18.486 -18.222 1.00 84.25 573 GLN A CA 1
ATOM 4359 C C . GLN A 1 573 ? 2.943 18.608 -17.002 1.00 84.25 573 GLN A C 1
ATOM 4361 O O . GLN A 1 573 ? 1.937 19.308 -17.089 1.00 84.25 573 GLN A O 1
ATOM 4366 N N . ARG A 1 574 ? 3.264 17.940 -15.879 1.00 81.94 574 ARG A N 1
ATOM 4367 C CA . ARG A 1 574 ? 2.406 17.865 -14.678 1.00 81.94 574 ARG A CA 1
ATOM 4368 C C . ARG A 1 574 ? 0.932 17.622 -15.056 1.00 81.94 574 ARG A C 1
ATOM 4370 O O . ARG A 1 574 ? 0.672 16.704 -15.843 1.00 81.94 574 ARG A O 1
ATOM 4377 N N . TYR A 1 575 ? -0.007 18.386 -14.490 1.00 71.25 575 TYR A N 1
ATOM 4378 C CA . TYR A 1 575 ? -1.434 18.302 -14.801 1.00 71.25 575 TYR A CA 1
ATOM 4379 C C . TYR A 1 575 ? -2.015 19.544 -15.488 1.00 71.25 575 TYR A C 1
ATOM 4381 O O . TYR A 1 575 ? -3.179 19.530 -15.877 1.00 71.25 575 TYR A O 1
ATOM 4389 N N . THR A 1 576 ? -1.189 20.556 -15.758 1.00 57.81 576 THR A N 1
ATOM 4390 C CA . THR A 1 576 ? -1.604 21.868 -16.287 1.00 57.81 576 THR A CA 1
ATOM 4391 C C . THR A 1 576 ? -1.895 21.891 -17.790 1.00 57.81 576 THR A C 1
ATOM 4393 O O . THR A 1 576 ? -2.256 22.933 -18.336 1.00 57.81 576 THR A O 1
ATOM 4396 N N . ARG A 1 577 ? -1.706 20.770 -18.496 1.00 59.22 577 ARG A N 1
ATOM 4397 C CA . ARG A 1 577 ? -1.877 20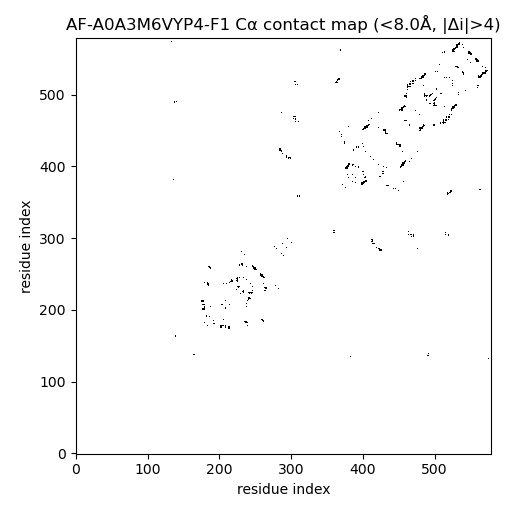.663 -19.952 1.00 59.22 577 ARG A CA 1
ATOM 4398 C C . ARG A 1 577 ? -2.566 19.353 -20.318 1.00 59.22 577 ARG A C 1
ATOM 4400 O O . ARG A 1 577 ? -2.433 18.358 -19.600 1.00 59.22 577 ARG A O 1
ATOM 4407 N N . SER A 1 578 ? -3.281 19.347 -21.449 1.00 56.25 578 SER A N 1
ATOM 4408 C CA . SER A 1 578 ? -3.805 18.100 -22.021 1.00 56.25 578 SER A CA 1
ATOM 4409 C C . SER A 1 578 ? -2.671 17.087 -22.170 1.00 56.25 578 SER A C 1
ATOM 4411 O O . SER A 1 578 ? -1.542 17.467 -22.490 1.00 56.25 578 SER A O 1
ATOM 4413 N N . ALA A 1 579 ? -2.991 15.821 -21.878 1.00 50.19 579 ALA A N 1
ATOM 4414 C CA . ALA A 1 579 ? -2.069 14.715 -22.112 1.00 50.19 579 ALA A CA 1
ATOM 4415 C C . ALA A 1 579 ? -1.743 14.598 -23.604 1.00 50.19 579 ALA A C 1
ATOM 4417 O O . ALA A 1 579 ? -2.666 14.874 -24.411 1.00 50.19 579 ALA A O 1
#

Solvent-accessible surface area (backbone atoms only — not comparable to full-atom values): 37115 Å² total; per-residue (Å²): 135,85,90,85,90,86,86,89,82,79,82,78,78,78,78,88,83,67,71,98,65,65,96,82,64,79,85,74,83,82,80,81,78,94,84,76,84,81,85,79,78,84,81,80,87,80,94,82,91,85,85,88,80,84,84,83,81,80,84,75,92,75,90,82,91,80,91,81,89,84,88,85,88,87,88,87,82,91,85,82,91,85,85,87,87,86,89,82,88,88,89,83,92,78,84,90,75,90,76,79,80,73,80,80,80,50,89,97,58,83,85,76,58,72,92,77,56,80,77,57,83,85,70,64,64,85,75,73,78,80,84,54,72,57,67,80,55,53,74,68,86,84,71,78,84,79,80,84,87,81,93,82,82,94,68,91,70,75,81,74,81,80,70,79,63,76,88,60,86,77,82,84,90,74,51,82,42,54,72,27,77,70,47,32,79,48,37,70,82,54,92,66,85,50,96,54,56,94,76,45,94,43,46,76,57,63,67,58,32,62,71,77,11,42,67,75,67,45,68,61,76,85,28,47,34,69,58,30,71,76,60,14,49,52,97,50,33,74,72,33,49,26,31,75,59,42,40,46,79,43,75,44,97,86,75,48,77,36,54,35,71,53,71,49,92,59,94,65,90,76,93,65,97,70,72,87,57,91,75,75,48,89,61,49,40,39,69,73,53,74,66,58,28,51,32,25,53,68,63,64,65,80,46,69,61,38,51,54,46,50,54,51,53,50,51,51,52,56,54,52,54,65,72,53,60,83,80,75,76,92,71,75,94,78,86,87,87,89,75,84,90,70,91,63,71,62,62,59,56,50,57,58,56,74,71,63,76,82,71,91,67,72,60,50,77,55,60,79,84,87,82,52,94,79,35,40,65,46,69,61,31,75,99,60,30,43,60,72,54,48,51,53,41,40,78,72,60,40,26,28,38,31,17,26,71,31,52,31,64,46,48,50,44,33,35,68,74,46,50,57,44,60,36,41,42,52,86,33,60,35,52,38,70,81,79,87,54,96,84,58,91,73,77,90,78,67,43,85,84,36,35,15,30,25,42,29,33,33,47,57,46,47,69,48,41,16,40,34,36,36,50,43,54,72,58,28,78,74,46,41,29,44,27,40,40,27,41,48,62,32,62,73,48,29,74,63,40,11,16,29,45,32,65,82,37,55,71,60,43,40,54,23,47,30,45,28,30,44,41,23,46,50,40,29,31,32,35,34,35,32,29,22,62,43,75,99,48,75,44,36,68,64,50,49,50,31,41,68,58,25,46,96,86,41,90,77,44,41,25,63,64,74,48,78,48,73,42,78,36,28,39,67,51,64,79,87,51,87,109

Sequence (579 aa):
MAQENGDQNGFAVPPPDTNPLNDQELLKPSTADPTTKEANPQASILPGDSELTKAEKIERHGNDDSANGNDDSEPSAKRRKLSTSHAAAPPPEKATEPTEEQPGRKKGVAPIKKEFLIDVSRTAQPSAPGYDDDAAEASGKNNEQEPAAGRGGGQQKEGKKRGQNKGRNFGSSRDEIELCKSRAHANEFAEQTCRFGGSCKFEHDIRRYLKDGKREDLGTFNGLCPIWEVKGRCSAGWRCRFAGSHSKEVEREDGRKELVLVDKEVPSAEGGDKKDDEDEGVGVVNVISNQQKIELRKKLVKTPKSDKYLEWMNKQNEGGERRLGPKKPAAGEDGAEGGDVKNGDSEAKHDHRAGYVEPPLRASEKRRLYYGPETPVLAPLTTQGNLPFRRLCVSLGAQVTWSEMAMGLPLLQGEKGEWALMKAHESEATPPAYNPKPGNMVVDYDNSKDLKFGAQIAANKPWLAMKTTEVLTALCPQLRAIDLNCGCPIDLVCRQGAGSAMLDTHSKLEKTLRGMNLVSGPTPITVKIRMGTKDKQPTAEKLCQRLVLGGPEAQEGPSGVACITLHGRSKQQRYTRSA

Organism: Hortaea werneckii (NCBI:txid91943)

InterPro domains:
  IPR000571 Zinc finger, CCCH-type [PS50103] (174-207)
  IPR000571 Zinc finger, CCCH-type [PS50103] (224-249)
  IPR013785 Aldolase-type TIM barrel [G3DSA:3.20.20.70] (374-579)
  IPR018517 tRNA-dihydrouridine synthase, conserved site [PS01136] (482-500)
  IPR035587 DUS-like, FMN-binding domain [PF01207] (378-577)
  IPR035587 DUS-like, FMN-binding domain [cd02801] (377-579)

Mean predicted aligned error: 18.05 Å

Radius of gyration: 34.2 Å; Cα contacts (8 Å, |Δi|>4): 672; chains: 1; bounding box: 104×97×109 Å